Protein AF-A0A1I1JQP0-F1 (afdb_monomer)

Solvent-accessible surface area (backbone atoms only — not comparable to full-atom values): 25115 Å² total; per-residue (Å²): 121,61,61,26,53,52,29,25,45,95,89,40,49,47,47,68,38,75,31,44,33,53,57,93,88,37,73,41,76,42,66,66,55,50,52,49,52,48,52,39,25,74,71,60,55,23,26,41,76,64,67,62,70,33,39,29,35,71,67,57,54,100,87,48,90,42,74,54,30,24,28,44,35,83,92,42,67,83,55,84,71,79,61,79,72,70,55,58,68,54,54,28,52,45,30,31,50,43,23,50,48,36,60,64,67,68,56,92,58,70,44,42,53,39,45,50,52,81,75,40,93,56,88,75,88,84,57,56,32,46,29,36,25,75,92,74,29,36,34,36,36,70,37,67,51,60,89,73,52,41,67,76,54,52,52,53,51,63,74,63,32,83,84,34,51,74,46,64,35,33,30,41,91,70,55,91,53,84,68,48,73,54,71,49,52,52,63,42,22,78,72,70,69,35,37,34,29,40,41,68,73,66,64,48,46,82,69,20,29,37,31,35,30,37,72,50,65,46,92,86,68,44,36,38,82,43,79,54,46,77,47,44,45,80,47,46,41,63,51,99,82,63,48,53,20,52,78,88,43,45,46,68,61,44,39,54,53,45,51,50,55,50,52,53,53,44,52,54,51,51,52,48,52,51,55,52,50,53,50,53,50,52,53,50,50,51,51,53,52,51,51,49,52,51,48,55,50,51,53,47,54,50,52,55,51,52,54,50,53,49,52,53,48,53,50,52,50,52,49,53,51,51,49,44,54,50,48,62,74,46,49,77,67,56,63,76,50,37,83,62,75,46,55,49,88,88,65,53,46,43,30,31,17,77,85,80,61,53,72,44,50,50,92,57,36,72,45,64,52,50,96,79,33,34,28,30,28,39,30,48,64,47,58,74,72,35,74,80,58,56,70,77,78,74,85,78,93,75,86,79,86,71,83,74,84,51,93,54,43,28,91,89,76,70,38,51,46,39,81,45,82,53,100,92,44,69,30,37,29,35,64,56,52,87,86,40,80,60,69,46,79,74,126

Secondary structure (DSSP, 8-state):
--EESEEEETTEEEEGGGGEEEETTEEEE-HHHHHHHHHHHHHT--B-TTSS--BEEE---SS---S--EEE-GGGTTS---PPPPPHHHHHHHHHHHHHHHHHH--S-EEEEEEHHHHS-------EEEEEETTTTEEEEEESSGGG--HHHHHHHHHT-TT-EEEEEEEGGG---TT---HHHHHHHHHHSSEEEEE-STT-GGG-EEEEEEEEE-TTS-EEEEEEEEEEGGGEEE-TT--EEETTEEHHHHHHHHHHHHHHHHHHHHHHHHHHHHHHHHHHHHHHHHHHHHHHHHHHHHHHHHHHHHHHHHHHHHHHHHHHHHHHHTHHHHTT--SS--B-TTS-BEEEETTT--EEEGGGEEEE--TT-TTEEEEHHHHHH-HHHHTT--S-----------TTB-TTT-PBEEEEEETTEEEEEETTTTT---EEE--

Foldseek 3Di:
DDFAQWWDAPNAIDGLLLQWADDPNFIDGNVVVVVVVQVCLVVQRTADPQPLGFGKHAPDDPPDDDLGGIDGDPVRPPGPDPDDRDGQVVSLLLSLVSHLCCVFVVDPQWGAQAFLCVLPVDPDTDEGFRIARPVLLETEREAADLVCLDLVHVVSVVVRSPSHHYAYAYAQVVDDDFQDDDPSQVSRCVVVVWYWHWYDDGNGNQRIKIWTWDWDAAPVRTIDIFTLDIDRSNQWHADSSRFIDRNHHGSVVSSVVRVVVRVVVRVVVVVVVVVVVVVVVVVVVVVVVVVVVVVVVVVVVVVVVVVVVVVVVVVVVVVLVVQQVVCVVCVVVVQVDQPDFDAGPVGFTWAAEPPPRDIDTPVQFPDADDDSGRRYGHGPCCCVPPPVNVVPPDDDDDDDPPPPPDVQADPPPRAGWDWDADPVGIWIAGPPPPVDGDIDHDD

Mean predicted aligned error: 14.92 Å

pLDDT: mean 87.05, std 11.85, range [34.72, 98.44]

Radius of gyration: 59.3 Å; Cα contacts (8 Å, |Δi|>4): 666; chains: 1; bounding box: 102×78×146 Å

Nearest PDB structures (foldseek):
  4rul-assembly1_A  TM=3.913E-01  e=3.840E-01  Escherichia coli DH1
  3f14-assembly1_A-2  TM=3.210E-01  e=8.354E+00  Cytophaga hutchinsonii ATCC 33406

Sequence (443 aa):
MAQRTEAIYNGKSIGIESIYTVIGDKQINIPEKLNWLREKSKKGELFCPCGCGANLILVAGDRNLREQHFRIKDSDTEFECTAVTEGKTSIESKIVLKCWLDDKLKTGDIDTRVPINTVDESINRKYEFSFLSESHKLAISYFHDRANITDDKLDILDMNTQDIRSYYIADIMNGGFEDQFPEWLMKIESRQGYCLLLSIDGIEYEEARLEAVFYDQDIDGLWRETIVTEGRLSDYSFDENNNLMFHRDSLDLLYDKAYYEFRKKQDREHDRRIMEQEKREAERQKRLEEEKKLQEEYERKIREREEQLLREKEAAESEKRRAREEFARNMASGFEQQENPIKDPDGNRWVKCEFCGKIAMDREFSSYGGKNHVNLGTCIECSRNNPDAAVQISIPHRESNANRYDPTVCPECSSRLVERNGRNGRFVGCSSYPRCKYTRSIR

Structure (mmCIF, N/CA/C/O backbone):
data_AF-A0A1I1JQP0-F1
#
_entry.id   AF-A0A1I1JQP0-F1
#
loop_
_atom_site.group_PDB
_atom_site.id
_atom_site.type_symbol
_atom_site.label_atom_id
_atom_site.label_alt_id
_atom_site.label_comp_id
_atom_site.label_asym_id
_atom_site.label_entity_id
_atom_site.label_seq_id
_atom_site.pdbx_PDB_ins_code
_atom_site.Cartn_x
_atom_site.Cartn_y
_atom_site.Cartn_z
_atom_site.occupancy
_atom_site.B_iso_or_equiv
_atom_site.auth_seq_id
_atom_site.auth_comp_id
_atom_site.auth_asym_id
_atom_site.auth_atom_id
_atom_site.pdbx_PDB_model_num
ATOM 1 N N . MET A 1 1 ? -20.659 21.215 35.147 1.00 67.12 1 MET A N 1
ATOM 2 C CA . MET A 1 1 ? -20.244 19.836 35.484 1.00 67.12 1 MET A CA 1
ATOM 3 C C . MET A 1 1 ? -19.502 19.236 34.312 1.00 67.12 1 MET A C 1
ATOM 5 O O . MET A 1 1 ? -19.972 19.365 33.186 1.00 67.12 1 MET A O 1
ATOM 9 N N . ALA A 1 2 ? -18.365 18.599 34.572 1.00 68.75 2 ALA A N 1
ATOM 10 C CA . ALA A 1 2 ? -17.627 17.896 33.536 1.00 68.75 2 ALA A CA 1
ATOM 11 C C . ALA A 1 2 ? -18.319 16.569 33.188 1.00 68.75 2 ALA A C 1
ATOM 13 O O . ALA A 1 2 ? -18.931 15.925 34.044 1.00 68.75 2 ALA A O 1
ATOM 14 N N . GLN A 1 3 ? -18.237 16.192 31.923 1.00 80.50 3 GLN A N 1
ATOM 15 C CA . GLN A 1 3 ? -18.991 15.104 31.322 1.00 80.50 3 GLN A CA 1
ATOM 16 C C . GLN A 1 3 ? -18.046 13.985 30.847 1.00 80.50 3 GLN A C 1
ATOM 18 O O . GLN A 1 3 ? -16.910 14.262 30.464 1.00 80.50 3 GLN A O 1
ATOM 23 N N . ARG A 1 4 ? -18.462 12.720 30.953 1.00 84.75 4 ARG A N 1
ATOM 24 C CA . ARG A 1 4 ? -17.608 11.529 30.800 1.00 84.75 4 ARG A CA 1
ATOM 25 C C . ARG A 1 4 ? -18.299 10.448 29.972 1.00 84.75 4 ARG A C 1
ATOM 27 O O . ARG A 1 4 ? -19.527 10.333 29.976 1.00 84.75 4 ARG A O 1
ATOM 34 N N . THR A 1 5 ? -17.487 9.657 29.282 1.00 85.25 5 THR A N 1
ATOM 35 C CA . THR A 1 5 ? -17.922 8.571 28.392 1.00 85.25 5 THR A CA 1
ATOM 36 C C . THR A 1 5 ? -17.868 7.203 29.073 1.00 85.25 5 THR A C 1
ATOM 38 O O . THR A 1 5 ? -18.611 6.303 28.691 1.00 85.25 5 THR A O 1
ATOM 41 N N . GLU A 1 6 ? -17.084 7.084 30.145 1.00 88.44 6 GLU A N 1
ATOM 42 C CA . GLU A 1 6 ? -16.937 5.885 30.971 1.00 88.44 6 GLU A CA 1
ATOM 43 C C . GLU A 1 6 ? -16.957 6.218 32.475 1.00 88.44 6 GLU A C 1
ATOM 45 O O . GLU A 1 6 ? -16.799 7.377 32.883 1.00 88.44 6 GLU A O 1
ATOM 50 N N . ALA A 1 7 ? -17.110 5.179 33.293 1.00 90.31 7 ALA A N 1
ATOM 51 C CA . ALA A 1 7 ? -16.959 5.214 34.741 1.00 90.31 7 ALA A CA 1
ATOM 52 C C . ALA A 1 7 ? -16.140 4.012 35.236 1.00 90.31 7 ALA A C 1
ATOM 54 O O . ALA A 1 7 ? -16.034 3.007 34.545 1.00 90.31 7 ALA A O 1
ATOM 55 N N . ILE A 1 8 ? -15.606 4.091 36.455 1.00 89.75 8 ILE A N 1
ATOM 56 C CA . ILE A 1 8 ? -15.006 2.951 37.159 1.00 89.75 8 ILE A CA 1
ATOM 57 C C . ILE A 1 8 ? -16.014 2.397 38.163 1.00 89.75 8 ILE A C 1
ATOM 59 O O . ILE A 1 8 ? -16.552 3.148 38.980 1.00 89.75 8 ILE A O 1
ATOM 63 N N . TYR A 1 9 ? -16.232 1.083 38.132 1.00 90.38 9 TYR A N 1
ATOM 64 C CA . TYR A 1 9 ? -17.027 0.338 39.106 1.00 90.38 9 TYR A CA 1
ATOM 65 C C . TYR A 1 9 ? -16.251 -0.899 39.570 1.00 90.38 9 TYR A C 1
ATOM 67 O O . TYR A 1 9 ? -15.825 -1.705 38.748 1.00 90.38 9 TYR A O 1
ATOM 75 N N . ASN A 1 10 ? -16.054 -1.057 40.885 1.00 87.56 10 ASN A N 1
ATOM 76 C CA . ASN A 1 10 ? -15.271 -2.157 41.477 1.00 87.56 10 ASN A CA 1
ATOM 77 C C . ASN A 1 10 ? -13.899 -2.379 40.803 1.00 87.56 10 ASN A C 1
ATOM 79 O O . ASN A 1 10 ? -13.477 -3.511 40.587 1.00 87.56 10 ASN A O 1
ATOM 83 N N . GLY A 1 11 ? -13.215 -1.290 40.444 1.00 82.25 11 GLY A N 1
ATOM 84 C CA . GLY A 1 11 ? -11.903 -1.337 39.793 1.00 82.25 11 GLY A CA 1
ATOM 85 C C . GLY A 1 11 ? -11.923 -1.634 38.289 1.00 82.25 11 GLY A C 1
ATOM 86 O O . GLY A 1 11 ? -10.871 -1.544 37.669 1.00 82.25 11 GLY A O 1
ATOM 87 N N . LYS A 1 12 ? -13.086 -1.922 37.687 1.00 84.75 12 LYS A N 1
ATOM 88 C CA . LYS A 1 12 ? -13.233 -2.130 36.239 1.00 84.75 12 LYS A CA 1
ATOM 89 C C . LYS A 1 12 ? -13.813 -0.900 35.545 1.00 84.75 12 LYS A C 1
ATOM 91 O O . LYS A 1 12 ? -14.703 -0.239 36.090 1.00 84.75 12 LYS A O 1
ATOM 96 N N . SER A 1 13 ? -13.331 -0.620 34.337 1.00 87.69 13 SER A N 1
ATOM 97 C CA . SER A 1 13 ? -13.920 0.387 33.453 1.00 87.69 13 SER A CA 1
ATOM 98 C C . SER A 1 13 ? -15.248 -0.100 32.890 1.00 87.69 13 SER A C 1
ATOM 100 O O . SER A 1 13 ? -15.391 -1.251 32.486 1.00 87.69 13 SER A O 1
ATOM 102 N N . ILE A 1 14 ? -16.233 0.792 32.865 1.00 88.00 14 ILE A N 1
ATOM 103 C CA . ILE A 1 14 ? -17.535 0.546 32.264 1.00 88.00 14 ILE A CA 1
ATOM 104 C C . ILE A 1 14 ? -17.954 1.723 31.391 1.00 88.00 14 ILE A C 1
ATOM 106 O O . ILE A 1 14 ? -18.151 2.849 31.856 1.00 88.00 14 ILE A O 1
ATOM 110 N N . GLY A 1 15 ? -18.099 1.442 30.100 1.00 87.62 15 GLY A N 1
ATOM 111 C CA . GLY A 1 15 ? -18.651 2.364 29.120 1.00 87.62 15 GLY A CA 1
ATOM 112 C C . GLY A 1 15 ? -20.083 2.025 28.730 1.00 87.62 15 GLY A C 1
ATOM 113 O O . GLY A 1 15 ? -20.644 0.995 29.118 1.00 87.62 15 GLY A O 1
ATOM 114 N N . ILE A 1 16 ? -20.689 2.907 27.938 1.00 86.19 16 ILE A N 1
ATOM 115 C CA . ILE A 1 16 ? -22.054 2.711 27.442 1.00 86.19 16 ILE A CA 1
ATOM 116 C C . ILE A 1 16 ? -22.137 1.589 26.400 1.00 86.19 16 ILE A C 1
ATOM 118 O O . ILE A 1 16 ? -23.183 0.986 26.222 1.00 86.19 16 ILE A O 1
ATOM 122 N N . GLU A 1 17 ? -21.043 1.249 25.731 1.00 88.50 17 GLU A N 1
ATOM 123 C CA . GLU A 1 17 ? -20.998 0.120 24.806 1.00 88.50 17 GLU A CA 1
ATOM 124 C C . GLU A 1 17 ? -21.375 -1.208 25.486 1.00 88.50 17 GLU A C 1
ATOM 126 O O . GLU A 1 17 ? -21.959 -2.080 24.853 1.00 88.50 17 GLU A O 1
ATOM 131 N N . SER A 1 18 ? -21.171 -1.330 26.805 1.00 87.19 18 SER A N 1
ATOM 132 C CA . SER A 1 18 ? -21.533 -2.523 27.583 1.00 87.19 18 SER A CA 1
ATOM 133 C C . SER A 1 18 ? -23.039 -2.823 27.630 1.00 87.19 18 SER A C 1
ATOM 135 O O . SER A 1 18 ? -23.417 -3.969 27.904 1.00 87.19 18 SER A O 1
ATOM 137 N N . ILE A 1 19 ? -23.899 -1.825 27.372 1.00 87.75 19 ILE A N 1
ATOM 138 C CA . ILE A 1 19 ? -25.361 -1.988 27.357 1.00 87.75 19 ILE A CA 1
ATOM 139 C C . ILE A 1 19 ? -25.908 -2.372 25.977 1.00 87.75 19 ILE A C 1
ATOM 141 O O . ILE A 1 19 ? -27.113 -2.551 25.857 1.00 87.75 19 ILE A O 1
ATOM 145 N N . TYR A 1 20 ? -25.064 -2.520 24.953 1.00 89.69 20 TYR A N 1
ATOM 146 C CA . TYR A 1 20 ? -25.473 -2.954 23.615 1.00 89.69 20 TYR A CA 1
ATOM 147 C C . TYR A 1 20 ? -25.130 -4.423 23.371 1.00 89.69 20 TYR A C 1
ATOM 149 O O . TYR A 1 20 ? -24.223 -4.965 24.003 1.00 89.69 20 TYR A O 1
ATOM 157 N N . THR A 1 21 ? -25.894 -5.071 22.491 1.00 91.31 21 THR A N 1
ATOM 158 C CA . THR A 1 21 ? -25.628 -6.427 21.988 1.00 91.31 21 THR A CA 1
ATOM 159 C C . THR A 1 21 ? -26.378 -6.681 20.676 1.00 91.31 21 THR A C 1
ATOM 161 O O . THR A 1 21 ? -27.121 -5.812 20.213 1.00 91.31 21 THR A O 1
ATOM 164 N N . VAL A 1 22 ? -26.237 -7.877 20.102 1.00 90.94 22 VAL A N 1
ATOM 165 C CA . VAL A 1 22 ? -26.953 -8.316 18.894 1.00 90.94 22 VAL A CA 1
ATOM 166 C C . VAL A 1 22 ? -27.944 -9.431 19.240 1.00 90.94 22 VAL A C 1
ATOM 168 O O . VAL A 1 22 ? -27.576 -10.436 19.843 1.00 90.94 22 VAL A O 1
ATOM 171 N N . ILE A 1 23 ? -29.215 -9.269 18.852 1.00 86.25 23 ILE A N 1
ATOM 172 C CA . ILE A 1 23 ? -30.245 -10.317 18.941 1.00 86.25 23 ILE A CA 1
ATOM 173 C C . ILE A 1 23 ? -30.961 -10.435 17.598 1.00 86.25 23 ILE A C 1
ATOM 175 O O . ILE A 1 23 ? -31.617 -9.493 17.156 1.00 86.25 23 ILE A O 1
ATOM 179 N N . GLY A 1 24 ? -30.890 -11.618 16.979 1.00 83.31 24 GLY A N 1
ATOM 180 C CA . GLY A 1 24 ? -31.526 -11.875 15.681 1.00 83.31 24 GLY A CA 1
ATOM 181 C C . GLY A 1 24 ? -31.034 -10.904 14.609 1.00 83.31 24 GLY A C 1
ATOM 182 O O . GLY A 1 24 ? -31.853 -10.237 13.982 1.00 83.31 24 GLY A O 1
ATOM 183 N N . ASP A 1 25 ? -29.707 -10.777 14.505 1.00 80.88 25 ASP A N 1
ATOM 184 C CA . ASP A 1 25 ? -28.955 -9.877 13.615 1.00 80.88 25 ASP A CA 1
ATOM 185 C C . ASP A 1 25 ? -29.155 -8.375 13.858 1.00 80.88 25 ASP A C 1
ATOM 187 O O . ASP A 1 25 ? -28.485 -7.550 13.248 1.00 80.88 25 ASP A O 1
ATOM 191 N N . LYS A 1 26 ? -30.007 -8.000 14.818 1.00 86.81 26 LYS A N 1
ATOM 192 C CA . LYS A 1 26 ? -30.289 -6.602 15.137 1.00 86.81 26 LYS A CA 1
ATOM 193 C C . LYS A 1 26 ? -29.544 -6.157 16.373 1.00 86.81 26 LYS A C 1
ATOM 195 O O . LYS A 1 26 ? -29.654 -6.770 17.438 1.00 86.81 26 LYS A O 1
ATOM 200 N N . GLN A 1 27 ? -28.859 -5.026 16.252 1.00 90.50 27 GLN A N 1
ATOM 201 C CA . GLN A 1 27 ? -28.308 -4.335 17.405 1.00 90.50 27 GLN A CA 1
ATOM 202 C C . GLN A 1 27 ? -29.437 -3.836 18.309 1.00 90.50 27 GLN A C 1
ATOM 204 O O . GLN A 1 27 ? -30.341 -3.119 17.874 1.00 90.50 27 GLN A O 1
ATOM 209 N N . ILE A 1 28 ? -29.353 -4.172 19.592 1.00 89.31 28 ILE A N 1
ATOM 210 C CA . ILE A 1 28 ? -30.298 -3.730 20.609 1.00 89.31 28 ILE A CA 1
ATOM 211 C C . ILE A 1 28 ? -29.576 -3.171 21.834 1.00 89.31 28 ILE A C 1
ATOM 213 O O . ILE A 1 28 ? -28.481 -3.594 22.198 1.00 89.31 28 ILE A O 1
ATOM 217 N N . ASN A 1 29 ? -30.231 -2.224 22.500 1.00 88.06 29 ASN A N 1
ATOM 218 C CA . ASN A 1 29 ? -29.880 -1.810 23.854 1.00 88.06 29 ASN A CA 1
ATOM 219 C C . ASN A 1 29 ? -30.529 -2.790 24.845 1.00 88.06 29 ASN A C 1
ATOM 221 O O . ASN A 1 29 ? -31.704 -3.114 24.679 1.00 88.06 29 ASN A O 1
ATOM 225 N N . ILE A 1 30 ? -29.780 -3.233 25.855 1.00 88.25 30 ILE A N 1
ATOM 226 C CA . ILE A 1 30 ? -30.207 -4.105 26.951 1.00 88.25 30 ILE A CA 1
ATOM 227 C C . ILE A 1 30 ? -30.680 -3.233 28.133 1.00 88.25 30 ILE A C 1
ATOM 229 O O . ILE A 1 30 ? -29.850 -2.760 28.927 1.00 88.25 30 ILE A O 1
ATOM 233 N N . PRO A 1 31 ? -32.001 -3.035 28.321 1.00 87.88 31 PRO A N 1
ATOM 234 C CA . PRO A 1 31 ? -32.523 -2.123 29.339 1.00 87.88 31 PRO A CA 1
ATOM 235 C C . PRO A 1 31 ? -32.166 -2.546 30.769 1.00 87.88 31 PRO A C 1
ATOM 237 O O . PRO A 1 31 ? -32.001 -1.701 31.650 1.00 87.88 31 PRO A O 1
ATOM 240 N N . GLU A 1 32 ? -32.011 -3.846 31.020 1.00 89.88 32 GLU A N 1
ATOM 241 C CA . GLU A 1 32 ? -31.639 -4.393 32.324 1.00 89.88 32 GLU A CA 1
ATOM 242 C C . GLU A 1 32 ? -30.243 -3.922 32.750 1.00 89.88 32 GLU A C 1
ATOM 244 O O . GLU A 1 32 ? -30.060 -3.517 33.901 1.00 89.88 32 GLU A O 1
ATOM 249 N N . LYS A 1 33 ? -29.273 -3.890 31.824 1.00 89.12 33 LYS A N 1
ATOM 250 C CA . LYS A 1 33 ? -27.918 -3.388 32.105 1.00 89.12 33 LYS A CA 1
ATOM 251 C C . LYS A 1 33 ? -27.926 -1.881 32.378 1.00 89.12 33 LYS A C 1
ATOM 253 O O . LYS A 1 33 ? -27.240 -1.416 33.290 1.00 89.12 33 LYS A O 1
ATOM 258 N N . LEU A 1 34 ? -28.752 -1.118 31.658 1.00 88.50 34 LEU A N 1
ATOM 259 C CA . LEU A 1 34 ? -28.935 0.312 31.921 1.00 88.50 34 LEU A CA 1
ATOM 260 C C . LEU A 1 34 ? -29.566 0.565 33.302 1.00 88.50 34 LEU A C 1
ATOM 262 O O . LEU A 1 34 ? -29.126 1.449 34.039 1.00 88.50 34 LEU A O 1
ATOM 266 N N . ASN A 1 35 ? -30.573 -0.223 33.684 1.00 90.12 35 ASN A N 1
ATOM 267 C CA . ASN A 1 35 ? -31.195 -0.139 35.008 1.00 90.12 35 ASN A CA 1
ATOM 268 C C . ASN A 1 35 ? -30.215 -0.497 36.130 1.00 90.12 35 ASN A C 1
ATOM 270 O O . ASN A 1 35 ? -30.190 0.184 37.157 1.00 90.12 35 ASN A O 1
ATOM 274 N N . TRP A 1 36 ? -29.366 -1.499 35.910 1.00 91.38 36 TRP A N 1
ATOM 275 C CA . TRP A 1 36 ? -28.282 -1.831 36.825 1.00 91.38 36 TRP A CA 1
ATOM 276 C C . TRP A 1 36 ? -27.300 -0.656 36.983 1.00 91.38 36 TRP A C 1
ATOM 278 O O . TRP A 1 36 ? -27.052 -0.223 38.109 1.00 91.38 36 TRP A O 1
ATOM 288 N N . LEU A 1 37 ? -26.844 -0.030 35.887 1.00 90.75 37 LEU A N 1
ATOM 289 C CA . LEU A 1 37 ? -25.986 1.168 35.940 1.00 90.75 37 LEU A CA 1
ATOM 290 C C . LEU A 1 37 ? -26.646 2.333 36.696 1.00 90.75 37 LEU A C 1
ATOM 292 O O . LEU A 1 37 ? -25.988 3.044 37.461 1.00 90.75 37 LEU A O 1
ATOM 296 N N . ARG A 1 38 ? -27.960 2.526 36.528 1.00 90.75 38 ARG A N 1
ATOM 297 C CA . ARG A 1 38 ? -28.726 3.532 37.284 1.00 90.75 38 ARG A CA 1
ATOM 298 C C . ARG A 1 38 ? -28.717 3.255 38.777 1.00 90.75 38 ARG A C 1
ATOM 300 O O . ARG A 1 38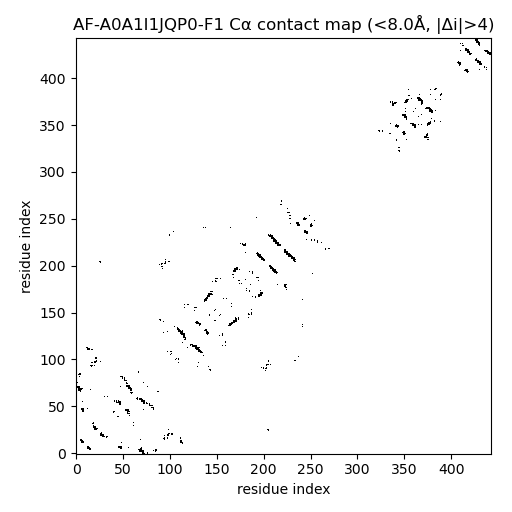 ? -28.604 4.193 39.562 1.00 90.75 38 ARG A O 1
ATOM 307 N N . GLU A 1 39 ? -28.864 1.998 39.180 1.00 93.88 39 GLU A N 1
ATOM 308 C CA . GLU A 1 39 ? -28.807 1.618 40.589 1.00 93.88 39 GLU A CA 1
ATOM 309 C C . GLU A 1 39 ? -27.432 1.944 41.188 1.00 93.88 39 GLU A C 1
ATOM 311 O O . GLU A 1 39 ? -27.360 2.571 42.247 1.00 93.88 39 GLU A O 1
ATOM 316 N N . LYS A 1 40 ? -26.350 1.618 40.472 1.00 94.50 40 LYS A N 1
ATOM 317 C CA . LYS A 1 40 ? -24.969 1.949 40.866 1.00 94.50 40 LYS A CA 1
ATOM 318 C C . LYS A 1 40 ? -24.732 3.446 40.978 1.00 94.50 40 LYS A C 1
ATOM 320 O O . LYS A 1 40 ? -24.198 3.923 41.978 1.00 94.50 40 LYS A O 1
ATOM 325 N N . SER A 1 41 ? -25.222 4.203 40.002 1.00 92.31 41 SER A N 1
ATOM 326 C CA . SER A 1 41 ? -25.165 5.661 40.026 1.00 92.31 41 SER A CA 1
ATOM 327 C C . SER A 1 41 ? -25.905 6.256 41.233 1.00 92.31 41 SER A C 1
ATOM 329 O O . SER A 1 41 ? -25.370 7.147 41.891 1.00 92.31 41 SER A O 1
ATOM 331 N N . LYS A 1 42 ? -27.099 5.747 41.575 1.00 92.31 42 LYS A N 1
ATOM 332 C CA . LYS A 1 42 ? -27.876 6.208 42.744 1.00 92.31 42 LYS A CA 1
ATOM 333 C C . LYS A 1 42 ? -27.170 5.932 44.070 1.00 92.31 42 LYS A C 1
ATOM 335 O O . LYS A 1 42 ? -27.297 6.732 44.993 1.00 92.31 42 LYS A O 1
ATOM 340 N N . LYS A 1 43 ? -26.440 4.817 44.161 1.00 94.38 43 LYS A N 1
ATOM 341 C CA . LYS A 1 43 ? -25.655 4.445 45.346 1.00 94.38 43 LYS A CA 1
ATOM 342 C C . LYS A 1 43 ? -24.320 5.192 45.453 1.00 94.38 43 LYS A C 1
ATOM 344 O O . LYS A 1 43 ? -23.682 5.106 46.494 1.00 94.38 43 LYS A O 1
ATOM 349 N N . GLY A 1 44 ? -23.918 5.950 44.426 1.00 92.75 44 GLY A N 1
ATOM 350 C CA . GLY A 1 44 ? -22.619 6.627 44.398 1.00 92.75 44 GLY A CA 1
ATOM 351 C C . GLY A 1 44 ? -21.450 5.651 44.254 1.00 92.75 44 GLY A C 1
ATOM 352 O O . GLY A 1 44 ? -20.400 5.866 44.837 1.00 92.75 44 GLY A O 1
ATOM 353 N N . GLU A 1 45 ? -21.647 4.552 43.522 1.00 94.75 45 GLU A N 1
ATOM 354 C CA . GLU A 1 45 ? -20.630 3.502 43.337 1.00 94.75 45 GLU A CA 1
ATOM 355 C C . GLU A 1 45 ? -19.810 3.685 42.043 1.00 94.75 45 GLU A C 1
ATOM 357 O O . GLU A 1 45 ? -18.986 2.838 41.712 1.00 94.75 45 GLU A O 1
ATOM 362 N N . LEU A 1 46 ? -20.057 4.756 41.283 1.00 93.62 46 LEU A N 1
ATOM 363 C CA . LEU A 1 46 ? -19.393 5.034 40.007 1.00 93.62 46 LEU A CA 1
ATOM 364 C C . LEU A 1 46 ? -18.370 6.154 40.181 1.00 93.62 46 LEU A C 1
ATOM 366 O O . LEU A 1 46 ? -18.730 7.244 40.624 1.00 93.62 46 LEU A O 1
ATOM 370 N N . PHE A 1 47 ? -17.126 5.916 39.773 1.00 92.00 47 PHE A N 1
ATOM 371 C CA . PHE A 1 47 ? -16.014 6.844 39.994 1.00 92.00 47 PHE A CA 1
ATOM 372 C C . PHE A 1 47 ? -15.371 7.319 38.691 1.00 92.00 47 PHE A C 1
ATOM 374 O O . PHE A 1 47 ? -15.442 6.656 37.657 1.00 92.00 47 PHE A O 1
ATOM 381 N N . CYS A 1 48 ? -14.728 8.486 38.741 1.00 88.94 48 CYS A N 1
ATOM 382 C CA . CYS A 1 48 ? -14.033 9.067 37.598 1.00 88.94 48 CYS A CA 1
ATOM 383 C C . CYS A 1 48 ? -12.813 8.223 37.161 1.00 88.94 48 CYS A C 1
ATOM 385 O O . CYS A 1 48 ? -11.949 7.933 37.997 1.00 88.94 48 CYS A O 1
ATOM 387 N N . PRO A 1 49 ? -12.663 7.904 35.859 1.00 84.19 49 PRO A N 1
ATOM 388 C CA . PRO A 1 49 ? -11.578 7.054 35.355 1.00 84.19 49 PRO A CA 1
ATOM 389 C C . PRO A 1 49 ? -10.174 7.648 35.500 1.00 84.19 49 PRO A C 1
ATOM 391 O O . PRO A 1 49 ? -9.205 6.889 35.545 1.00 84.19 49 PRO A O 1
ATOM 394 N N . CYS A 1 50 ? -10.026 8.973 35.632 1.00 82.69 50 CYS A N 1
ATOM 395 C CA . CYS A 1 50 ? -8.706 9.589 35.829 1.00 82.69 50 CYS A CA 1
ATOM 396 C C . CYS A 1 50 ? -8.140 9.395 37.244 1.00 82.69 50 CYS A C 1
ATOM 398 O O . CYS A 1 50 ? -7.033 9.847 37.512 1.00 82.69 50 CYS A O 1
ATOM 400 N N . GLY A 1 51 ? -8.894 8.778 38.161 1.00 80.94 51 GLY A N 1
ATOM 401 C CA . GLY A 1 51 ? -8.445 8.542 39.533 1.00 80.94 51 GLY A CA 1
ATOM 402 C C . GLY A 1 51 ? -8.570 9.748 40.467 1.00 80.94 51 GLY A C 1
ATOM 403 O O . GLY A 1 51 ? -8.106 9.670 41.598 1.00 80.94 51 GLY A O 1
ATOM 404 N N . CYS A 1 52 ? -9.234 10.839 40.059 1.00 85.81 52 CYS A N 1
ATOM 405 C CA . CYS A 1 52 ? -9.448 11.995 40.944 1.00 85.81 52 CYS A CA 1
ATOM 406 C C . CYS A 1 52 ? -10.403 11.707 42.118 1.00 85.81 52 CYS A C 1
ATOM 408 O O . CYS A 1 52 ? -10.527 12.532 43.012 1.00 85.81 52 CYS A O 1
ATOM 410 N N . GLY A 1 53 ? -11.099 10.564 42.111 1.00 84.75 53 GLY A N 1
ATOM 411 C CA . GLY A 1 53 ? -12.023 10.158 43.174 1.00 84.75 53 GLY A CA 1
ATOM 412 C C . GLY A 1 53 ? -13.438 10.737 43.067 1.00 84.75 53 GLY A C 1
ATOM 413 O O . GLY A 1 53 ? -14.296 10.363 43.860 1.00 84.75 53 GLY A O 1
ATOM 414 N N . ALA A 1 54 ? -13.719 11.597 42.081 1.00 90.31 54 ALA A N 1
ATOM 415 C CA . ALA A 1 54 ? -15.045 12.188 41.902 1.00 90.31 54 ALA A CA 1
ATOM 416 C C . ALA A 1 54 ? -16.119 11.134 41.576 1.00 90.31 54 ALA A C 1
ATOM 418 O O . ALA A 1 54 ? -15.905 10.267 40.718 1.00 90.31 54 ALA A O 1
ATOM 419 N N . ASN A 1 55 ? -17.296 11.253 42.203 1.00 92.69 55 ASN A N 1
ATOM 420 C CA . ASN A 1 55 ? -18.443 10.401 41.901 1.00 92.69 55 ASN A CA 1
ATOM 421 C C . ASN A 1 55 ? -19.096 10.798 40.576 1.00 92.69 55 ASN A C 1
ATOM 423 O O . ASN A 1 55 ? -19.295 11.982 40.278 1.00 92.69 55 ASN A O 1
ATOM 427 N N . LEU A 1 56 ? -19.510 9.793 39.810 1.00 92.00 56 LEU A N 1
ATOM 428 C CA . LEU A 1 56 ? -20.192 9.960 38.538 1.00 92.00 56 LEU A CA 1
ATOM 429 C C . LEU A 1 56 ? -21.684 9.634 38.642 1.00 92.00 56 LEU A C 1
ATOM 431 O O . LEU A 1 56 ? -22.116 8.650 39.243 1.00 92.00 56 LEU A O 1
ATOM 435 N N . ILE A 1 57 ? -22.485 10.473 37.993 1.00 91.25 57 ILE A N 1
ATOM 436 C CA . ILE A 1 57 ? -23.917 10.279 37.807 1.00 91.25 57 ILE A CA 1
ATOM 437 C C . ILE A 1 57 ? -24.175 9.885 36.358 1.00 91.25 57 ILE A C 1
ATOM 439 O O . ILE A 1 57 ? -23.740 10.586 35.444 1.00 91.25 57 ILE A O 1
ATOM 443 N N . LEU A 1 58 ? -24.931 8.809 36.150 1.00 90.19 58 LEU A N 1
ATOM 444 C CA . LEU A 1 58 ? -25.422 8.422 34.834 1.00 90.19 58 LEU A CA 1
ATOM 445 C C . LEU A 1 58 ? -26.499 9.413 34.365 1.00 90.19 58 LEU A C 1
ATOM 447 O O . LEU A 1 58 ? -27.500 9.633 35.047 1.00 90.19 58 LEU A O 1
ATOM 451 N N . VAL A 1 59 ? -26.310 9.978 33.177 1.00 86.56 59 VAL A N 1
ATOM 452 C CA . VAL A 1 59 ? -27.251 10.894 32.508 1.00 86.56 59 VAL A CA 1
ATOM 453 C C . VAL A 1 59 ? -27.865 10.308 31.234 1.00 86.56 59 VAL A C 1
ATOM 455 O O . VAL A 1 59 ? -28.698 10.957 30.599 1.00 86.56 59 VAL A O 1
ATOM 458 N N . ALA A 1 60 ? -27.477 9.084 30.867 1.00 78.38 60 ALA A N 1
ATOM 459 C CA . ALA A 1 60 ? -28.037 8.343 29.743 1.00 78.38 60 ALA A CA 1
ATOM 460 C C . ALA A 1 60 ? -29.543 8.060 29.931 1.00 78.38 60 ALA A C 1
ATOM 462 O O . ALA A 1 60 ? -29.986 7.580 30.982 1.00 78.38 60 ALA A O 1
ATOM 463 N N . GLY A 1 61 ? -30.338 8.353 28.898 1.00 68.31 61 GLY A N 1
ATOM 464 C CA . GLY A 1 61 ? -31.774 8.065 28.869 1.00 68.31 61 GLY A CA 1
ATOM 465 C C . GLY A 1 61 ? -32.088 6.730 28.192 1.00 68.31 61 GLY A C 1
ATOM 466 O O . GLY A 1 61 ? -31.261 6.203 27.461 1.00 68.31 61 GLY A O 1
ATOM 467 N N . ASP A 1 62 ? -33.310 6.220 28.382 1.00 58.16 62 ASP A N 1
ATOM 468 C CA . ASP A 1 62 ? -33.757 4.955 27.759 1.00 58.16 62 ASP A CA 1
ATOM 469 C C . ASP A 1 62 ? -33.888 5.037 26.232 1.00 58.16 62 ASP A C 1
ATOM 471 O O . ASP A 1 62 ? -33.872 4.014 25.558 1.00 58.16 62 ASP A O 1
ATOM 475 N N . ARG A 1 63 ? -34.072 6.246 25.683 1.00 56.59 63 ARG A N 1
ATOM 476 C CA . ARG A 1 63 ? -34.404 6.443 24.262 1.00 56.59 63 ARG A CA 1
ATOM 477 C C . ARG A 1 63 ? -33.264 6.993 23.410 1.00 56.59 63 ARG A C 1
ATOM 479 O O . ARG A 1 63 ? -33.245 6.694 22.229 1.00 56.59 63 ARG A O 1
ATOM 486 N N . ASN A 1 64 ? -32.333 7.755 23.990 1.00 60.38 64 ASN A N 1
ATOM 487 C CA . ASN A 1 64 ? -31.233 8.383 23.255 1.00 60.38 64 ASN A CA 1
ATOM 488 C C . ASN A 1 64 ? -29.923 8.224 24.033 1.00 60.38 64 ASN A C 1
ATOM 490 O O . ASN A 1 64 ? -29.799 8.751 25.149 1.00 60.38 64 ASN A O 1
ATOM 494 N N . LEU A 1 65 ? -28.947 7.560 23.405 1.00 61.31 65 LEU A N 1
ATOM 495 C CA . LEU A 1 65 ? -27.531 7.724 23.729 1.00 61.31 65 LEU A CA 1
ATOM 496 C C . LEU A 1 65 ? -27.208 9.220 23.742 1.00 61.31 65 LEU A C 1
ATOM 498 O O . LEU A 1 65 ? -27.629 9.977 22.866 1.00 61.31 65 LEU A O 1
ATOM 502 N N . ARG A 1 66 ? -26.474 9.654 24.754 1.00 67.44 66 ARG A N 1
ATOM 503 C CA . ARG A 1 66 ? -25.907 10.995 24.835 1.00 67.44 66 ARG A CA 1
ATOM 504 C C . ARG A 1 66 ? -24.411 10.834 24.774 1.00 67.44 66 ARG A C 1
ATOM 506 O O . ARG A 1 66 ? -23.888 10.248 25.697 1.00 67.44 66 ARG A O 1
ATOM 513 N N . GLU A 1 67 ? -23.735 11.417 23.791 1.00 65.94 67 GLU A N 1
ATOM 514 C CA . GLU A 1 67 ? -22.263 11.400 23.653 1.00 65.94 67 GLU A CA 1
ATOM 515 C C . GLU A 1 67 ? -21.511 11.410 24.999 1.00 65.94 67 GLU A C 1
ATOM 517 O O . GLU A 1 67 ? -20.570 10.658 25.216 1.00 65.94 67 GLU A O 1
ATOM 522 N N . GLN A 1 68 ? -22.014 12.175 25.962 1.00 74.88 68 GLN A N 1
ATOM 523 C CA . GLN A 1 68 ? -21.584 12.154 27.347 1.00 74.88 68 GLN A CA 1
ATOM 524 C C . GLN A 1 68 ? -22.640 11.525 28.278 1.00 74.88 68 GLN A C 1
ATOM 526 O O . GLN A 1 68 ? -23.630 12.154 28.666 1.00 74.88 68 GLN A O 1
ATOM 531 N N . HIS A 1 69 ? -22.419 10.260 28.643 1.00 82.69 69 HIS A N 1
ATOM 532 C CA . HIS A 1 69 ? -23.369 9.426 29.392 1.00 82.69 69 HIS A CA 1
ATOM 533 C C . HIS A 1 69 ? -23.209 9.505 30.910 1.00 82.69 69 HIS A C 1
ATOM 535 O O . HIS A 1 69 ? -24.130 9.133 31.640 1.00 82.69 69 HIS A O 1
ATOM 541 N N . PHE A 1 70 ? -22.082 10.022 31.390 1.00 88.75 70 PHE A N 1
ATOM 542 C CA . PHE A 1 70 ? -21.813 10.245 32.802 1.00 88.75 70 PHE A CA 1
ATOM 543 C C . PHE A 1 70 ? -21.454 11.714 33.044 1.00 88.75 70 PHE A C 1
ATOM 545 O O . PHE A 1 70 ? -20.914 12.395 32.174 1.00 88.75 70 PHE A O 1
ATOM 552 N N . ARG A 1 71 ? -21.728 12.227 34.240 1.00 88.38 71 ARG A N 1
ATOM 553 C CA . ARG A 1 71 ? -21.269 13.554 34.674 1.00 88.38 71 ARG A CA 1
ATOM 554 C C . ARG A 1 71 ? -20.737 13.501 36.092 1.00 88.38 71 ARG A C 1
ATOM 556 O O . ARG A 1 71 ? -21.239 12.723 36.899 1.00 88.38 71 ARG A O 1
ATOM 563 N N . ILE A 1 72 ? -19.780 14.364 36.406 1.00 88.56 72 ILE A N 1
ATOM 564 C CA . ILE A 1 72 ? -19.340 14.563 37.789 1.00 88.56 72 ILE A CA 1
ATOM 565 C C . ILE A 1 72 ? -20.520 15.073 38.622 1.00 88.56 72 ILE A C 1
ATOM 567 O O . ILE A 1 72 ? -21.239 15.976 38.188 1.00 88.56 72 ILE A O 1
ATOM 571 N N . LYS A 1 73 ? -20.731 14.472 39.795 1.00 87.56 73 LYS A N 1
ATOM 572 C CA . LYS A 1 73 ? -21.726 14.905 40.781 1.00 87.56 73 LYS A CA 1
ATOM 573 C C . LYS A 1 73 ? -21.441 16.347 41.213 1.00 87.56 73 LYS A C 1
ATOM 575 O O . LYS A 1 73 ? -20.295 16.685 41.469 1.00 87.56 73 LYS A O 1
ATOM 580 N N . ASP A 1 74 ? -22.474 17.184 41.324 1.00 82.94 74 ASP A N 1
ATOM 581 C CA . ASP A 1 74 ? -22.332 18.620 41.632 1.00 82.94 74 ASP A CA 1
ATOM 582 C C . ASP A 1 74 ? -21.502 18.918 42.894 1.00 82.94 74 ASP A C 1
ATOM 584 O O . ASP A 1 74 ? -20.783 19.908 42.930 1.00 82.94 74 ASP A O 1
ATOM 588 N N . SER A 1 75 ? -21.559 18.049 43.909 1.00 80.31 75 SER A N 1
ATOM 589 C CA . SER A 1 75 ? -20.759 18.183 45.137 1.00 80.31 75 SER A CA 1
ATOM 590 C C . SER A 1 75 ? -19.257 17.962 44.938 1.00 80.31 75 SER A C 1
ATOM 592 O O . SER A 1 75 ? -18.472 18.317 45.807 1.00 80.31 75 SER A O 1
ATOM 594 N N . ASP A 1 76 ? -18.865 17.373 43.810 1.00 79.56 76 ASP A N 1
ATOM 595 C CA . ASP A 1 76 ? -17.520 16.871 43.536 1.00 79.56 76 ASP A CA 1
ATOM 596 C C . ASP A 1 76 ? -16.901 17.641 42.346 1.00 79.56 76 ASP A C 1
ATOM 598 O O . ASP A 1 76 ? -16.012 17.153 41.651 1.00 79.56 76 ASP A O 1
ATOM 602 N N . THR A 1 77 ? -17.379 18.853 42.043 1.00 70.81 77 THR A N 1
ATOM 603 C CA . THR A 1 77 ? -16.845 19.657 40.928 1.00 70.81 77 THR A CA 1
ATOM 604 C C . THR A 1 77 ? -15.508 20.328 41.232 1.00 70.81 77 THR A C 1
ATOM 606 O O . THR A 1 77 ? -14.876 20.834 40.310 1.00 70.81 77 THR A O 1
ATOM 609 N N . GLU A 1 78 ? -15.086 20.341 42.497 1.00 74.50 78 GLU A N 1
ATOM 610 C CA . GLU A 1 78 ? -13.825 20.948 42.947 1.00 74.50 78 GLU A CA 1
ATOM 611 C C . GLU A 1 78 ? -12.595 20.063 42.677 1.00 74.50 78 GLU A C 1
ATOM 613 O O . GLU A 1 78 ? -11.466 20.531 42.790 1.00 74.50 78 GLU A O 1
ATOM 618 N N . PHE A 1 79 ? -12.786 18.795 42.291 1.00 78.00 79 PHE A N 1
ATOM 619 C CA . PHE A 1 79 ? -11.677 17.903 41.952 1.00 78.00 79 PHE A CA 1
ATOM 620 C C . PHE A 1 79 ? -10.995 18.323 40.638 1.00 78.00 79 PHE A C 1
ATOM 622 O O . PHE A 1 79 ? -11.650 18.453 39.599 1.00 78.00 79 PHE A O 1
ATOM 629 N N . GLU A 1 80 ? -9.663 18.439 40.654 1.00 81.69 80 GLU A N 1
ATOM 630 C CA . GLU A 1 80 ? -8.845 18.631 39.449 1.00 81.69 80 GLU A CA 1
ATOM 631 C C . GLU A 1 80 ? -8.876 17.366 38.581 1.00 81.69 80 GLU A C 1
ATOM 633 O O . GLU A 1 80 ? -8.127 16.408 38.769 1.00 81.69 80 GLU A O 1
ATOM 638 N N . CYS A 1 81 ? -9.814 17.330 37.638 1.00 80.06 81 CYS A N 1
ATOM 639 C CA . CYS A 1 81 ? -10.050 16.160 36.809 1.00 80.06 81 CYS A CA 1
ATOM 640 C C . CYS A 1 81 ? -9.361 16.277 35.446 1.00 80.06 81 CYS A C 1
ATOM 642 O O . CYS A 1 81 ? -9.713 17.137 34.642 1.00 80.06 81 CYS A O 1
ATOM 644 N N . THR A 1 82 ? -8.483 15.323 35.138 1.00 81.81 82 THR A N 1
ATOM 645 C CA . THR A 1 82 ? -7.714 15.252 33.882 1.00 81.81 82 THR A CA 1
ATOM 646 C C . THR A 1 82 ? -8.264 14.244 32.868 1.00 81.81 82 THR A C 1
ATOM 648 O O . THR A 1 82 ? -7.672 14.055 31.810 1.00 81.81 82 THR A O 1
ATOM 651 N N . ALA A 1 83 ? -9.394 13.589 33.169 1.00 78.94 83 ALA A N 1
ATOM 652 C CA . ALA A 1 83 ? -10.040 12.651 32.251 1.00 78.94 83 ALA A CA 1
ATOM 653 C C . ALA A 1 83 ? -10.338 13.309 30.893 1.00 78.94 83 ALA A C 1
ATOM 655 O O . ALA A 1 83 ? -11.056 14.314 30.824 1.00 78.94 83 ALA A O 1
ATOM 656 N N . VAL A 1 84 ? -9.819 12.705 29.826 1.00 77.19 84 VAL A N 1
ATOM 657 C CA . VAL A 1 84 ? -10.062 13.139 28.450 1.00 77.19 84 VAL A CA 1
ATOM 658 C C . VAL A 1 84 ? -11.491 12.775 28.055 1.00 77.19 84 VAL A C 1
ATOM 660 O O . VAL A 1 84 ? -12.006 11.719 28.417 1.00 77.19 84 VAL A O 1
ATOM 663 N N . THR A 1 85 ? -12.157 13.681 27.341 1.00 77.19 85 THR A N 1
ATOM 664 C CA . THR A 1 85 ? -13.484 13.413 26.781 1.00 77.19 85 THR A CA 1
ATOM 665 C C . THR A 1 85 ? -13.311 12.747 25.427 1.00 77.19 85 THR A C 1
ATOM 667 O O . THR A 1 85 ? -12.662 13.302 24.547 1.00 77.19 85 THR A O 1
ATOM 670 N N . GLU A 1 86 ? -13.882 11.560 25.272 1.00 84.69 86 GLU A N 1
ATOM 671 C CA . GLU A 1 86 ? -13.887 10.836 24.007 1.00 84.69 86 GLU A CA 1
ATOM 672 C C . GLU A 1 86 ? -14.990 11.381 23.085 1.00 84.69 86 GLU A C 1
ATOM 674 O O . GLU A 1 86 ? -16.084 11.711 23.547 1.00 84.69 86 GLU A O 1
ATOM 679 N N . GLY A 1 87 ? -14.682 11.525 21.795 1.00 86.44 87 GLY A N 1
ATOM 680 C CA . GLY A 1 87 ? -15.619 12.058 20.804 1.00 86.44 87 GLY A CA 1
ATOM 681 C C . GLY A 1 87 ? -16.661 11.032 20.360 1.00 86.44 87 GLY A C 1
ATOM 682 O O . GLY A 1 87 ? -16.414 9.825 20.413 1.00 86.44 87 GLY A O 1
ATOM 683 N N . LYS A 1 88 ? -17.807 11.521 19.873 1.00 87.94 88 LYS A N 1
ATOM 684 C CA . LYS A 1 88 ? -18.946 10.711 19.413 1.00 87.94 88 LYS A CA 1
ATOM 685 C C . LYS A 1 88 ? -18.557 9.504 18.551 1.00 87.94 88 LYS A C 1
ATOM 687 O O . LYS A 1 88 ? -18.895 8.389 18.930 1.00 87.94 88 LYS A O 1
ATOM 692 N N . THR A 1 89 ? -17.829 9.702 17.451 1.00 91.38 89 THR A N 1
ATOM 693 C CA . THR A 1 89 ? -17.479 8.619 16.513 1.00 91.38 89 THR A CA 1
ATOM 694 C C . THR A 1 89 ? -16.708 7.493 17.197 1.00 91.38 89 THR A C 1
ATOM 696 O O . THR A 1 89 ? -17.021 6.329 17.002 1.00 91.38 89 THR A O 1
ATOM 699 N N . SER A 1 90 ? -15.766 7.817 18.089 1.00 91.50 90 SER A N 1
ATOM 700 C CA . SER A 1 90 ? -15.017 6.799 18.839 1.00 91.50 90 SER A CA 1
ATOM 701 C C . SER A 1 90 ? -15.926 5.944 19.733 1.00 91.50 90 SER A C 1
ATOM 703 O O . SER A 1 90 ? -15.736 4.732 19.840 1.00 91.50 90 SER A O 1
ATOM 705 N N . ILE A 1 91 ? -16.950 6.555 20.339 1.00 90.62 91 ILE A N 1
ATOM 706 C CA . ILE A 1 91 ? -17.955 5.844 21.143 1.00 90.62 91 ILE A CA 1
ATOM 707 C C . ILE A 1 91 ? -18.824 4.956 20.248 1.00 90.62 91 ILE A C 1
ATOM 709 O O . ILE A 1 91 ? -19.049 3.795 20.582 1.00 90.62 91 ILE A O 1
ATOM 713 N N . GLU A 1 92 ? -19.305 5.485 19.121 1.00 92.50 92 GLU A N 1
ATOM 714 C CA . GLU A 1 92 ? -20.138 4.739 18.171 1.00 92.50 92 GLU A CA 1
ATOM 715 C C . GLU A 1 92 ? -19.382 3.528 17.603 1.00 92.50 92 GLU A C 1
ATOM 717 O O . GLU A 1 92 ? -19.912 2.416 17.630 1.00 92.50 92 GLU A O 1
ATOM 722 N N . SER A 1 93 ? -18.107 3.693 17.242 1.00 95.44 93 SER A N 1
ATOM 723 C CA . SER A 1 93 ? -17.239 2.601 16.790 1.00 95.44 93 SER A CA 1
ATOM 724 C C . SER A 1 93 ? -17.066 1.522 17.854 1.00 95.44 93 SER A C 1
ATOM 726 O O . SER A 1 93 ? -17.148 0.334 17.552 1.00 95.44 93 SER A O 1
ATOM 728 N N . LYS A 1 94 ? -16.885 1.901 19.125 1.00 94.56 94 LYS A N 1
ATOM 729 C CA . LYS A 1 94 ? -16.810 0.937 20.234 1.00 94.56 94 LYS A CA 1
ATOM 730 C C . LYS A 1 94 ? -18.133 0.202 20.457 1.00 94.56 94 LYS A C 1
ATOM 732 O O . LYS A 1 94 ? -18.107 -0.991 20.735 1.00 94.56 94 LYS A O 1
ATOM 737 N N . ILE A 1 95 ? -19.284 0.862 20.310 1.00 93.56 95 ILE A N 1
ATOM 738 C CA . ILE A 1 95 ? -20.597 0.195 20.380 1.00 93.56 95 ILE A CA 1
ATOM 739 C C . ILE A 1 95 ? -20.709 -0.869 19.283 1.00 93.56 95 ILE A C 1
ATOM 741 O O . ILE A 1 95 ? -21.039 -2.018 19.576 1.00 93.56 95 ILE A O 1
ATOM 745 N N . VAL A 1 96 ? -20.384 -0.500 18.044 1.00 95.94 96 VAL A N 1
ATOM 746 C CA . VAL A 1 96 ? -20.429 -1.393 16.880 1.00 95.94 96 VAL A CA 1
ATOM 747 C C . VAL A 1 96 ? -19.469 -2.575 17.047 1.00 95.94 96 VAL A C 1
ATOM 749 O O . VAL A 1 96 ? -19.871 -3.724 16.866 1.00 95.94 96 VAL A O 1
ATOM 752 N N . LEU A 1 97 ? -18.225 -2.325 17.467 1.00 97.44 97 LEU A N 1
ATOM 753 C CA . LEU A 1 97 ? -17.240 -3.378 17.732 1.00 97.44 97 LEU A CA 1
ATOM 754 C C . LEU A 1 97 ? -17.668 -4.288 18.888 1.00 97.44 97 LEU A C 1
ATOM 756 O O . LEU A 1 97 ? -17.496 -5.500 18.807 1.00 97.44 97 LEU A O 1
ATOM 760 N N . LYS A 1 98 ? -18.273 -3.741 19.949 1.00 95.44 98 LYS A N 1
ATOM 761 C CA . LYS A 1 98 ? -18.802 -4.549 21.053 1.00 95.44 98 LYS A CA 1
ATOM 762 C C . LYS A 1 98 ? -19.932 -5.466 20.586 1.00 95.44 98 LYS A C 1
ATOM 764 O O . LYS A 1 98 ? -19.962 -6.630 20.979 1.00 95.44 98 LYS A O 1
ATOM 769 N N . CYS A 1 99 ? -20.827 -4.957 19.741 1.00 95.38 99 CYS A N 1
ATOM 770 C CA . CYS A 1 99 ? -21.904 -5.740 19.135 1.00 95.38 99 CYS A CA 1
ATOM 771 C C . CYS A 1 99 ? -21.358 -6.840 18.224 1.00 95.38 99 CYS A C 1
ATOM 773 O O . CYS A 1 99 ? -21.812 -7.977 18.309 1.00 95.38 99 CYS A O 1
ATOM 775 N N . TRP A 1 100 ? -20.344 -6.527 17.415 1.00 96.62 100 TRP A N 1
ATOM 776 C CA . TRP A 1 100 ? -19.643 -7.510 16.595 1.00 96.62 100 TRP A CA 1
ATOM 777 C C . TRP A 1 100 ? -19.034 -8.634 17.436 1.00 96.62 100 TRP A C 1
ATOM 779 O O . TRP A 1 100 ? -19.261 -9.806 17.148 1.00 96.62 100 TRP A O 1
ATOM 789 N N . LEU A 1 101 ? -18.310 -8.294 18.504 1.00 96.25 101 LEU A N 1
ATOM 790 C CA . LEU A 1 101 ? -17.710 -9.292 19.389 1.00 96.25 101 LEU A CA 1
ATOM 791 C C . LEU A 1 101 ? -18.778 -10.139 20.095 1.00 96.25 101 LEU A C 1
ATOM 793 O O . LEU A 1 101 ? -18.626 -11.355 20.164 1.00 96.25 101 LEU A O 1
ATOM 797 N N . ASP A 1 102 ? -19.875 -9.537 20.563 1.00 94.19 102 ASP A N 1
ATOM 798 C CA . ASP A 1 102 ? -20.993 -10.284 21.155 1.00 94.19 102 ASP A CA 1
ATOM 799 C C . ASP A 1 102 ? -21.624 -11.268 20.161 1.00 94.19 102 ASP A C 1
ATOM 801 O O . ASP A 1 102 ? -21.896 -12.414 20.521 1.00 94.19 102 ASP A O 1
ATOM 805 N N . ASP A 1 103 ? -21.830 -10.844 18.911 1.00 94.38 103 ASP A N 1
ATOM 806 C CA . ASP A 1 103 ? -22.399 -11.687 17.857 1.00 94.38 103 ASP A CA 1
ATOM 807 C C . ASP A 1 103 ? -21.476 -12.858 17.490 1.00 94.38 103 ASP A C 1
ATOM 809 O O . ASP A 1 103 ? -21.921 -14.005 17.377 1.00 94.38 103 ASP A O 1
ATOM 813 N N . LYS A 1 104 ? -20.175 -12.585 17.315 1.00 94.88 104 LYS A N 1
ATOM 814 C CA . LYS A 1 104 ? -19.221 -13.584 16.814 1.00 94.88 104 LYS A CA 1
ATOM 815 C C . LYS A 1 104 ? -18.691 -14.515 17.895 1.00 94.88 104 LYS A C 1
ATOM 817 O O . LYS A 1 104 ? -18.574 -15.708 17.631 1.00 94.88 104 LYS A O 1
ATOM 822 N N . LEU A 1 105 ? -18.410 -14.005 19.093 1.00 94.31 105 LEU A N 1
ATOM 823 C CA . LEU A 1 105 ? -17.871 -14.810 20.197 1.00 94.31 105 LEU A CA 1
ATOM 824 C C . LEU A 1 105 ? -18.973 -15.455 21.042 1.00 94.31 105 LEU A C 1
ATOM 826 O O . LEU A 1 105 ? -18.747 -16.487 21.668 1.00 94.31 105 LEU A O 1
ATOM 830 N N . LYS A 1 106 ? -20.176 -14.860 21.078 1.00 91.31 106 LYS A N 1
ATOM 831 C CA . LYS A 1 106 ? -21.337 -15.368 21.836 1.00 91.31 106 LYS A CA 1
ATOM 832 C C . LYS A 1 106 ? -21.012 -15.666 23.300 1.00 91.31 106 LYS A C 1
ATOM 834 O O . LYS A 1 106 ? -21.457 -16.666 23.867 1.00 91.31 106 LYS A O 1
ATOM 839 N N . THR A 1 107 ? -20.246 -14.769 23.911 1.00 87.94 107 THR A N 1
ATOM 840 C CA . THR A 1 107 ? -19.777 -14.875 25.292 1.00 87.94 107 THR A CA 1
ATOM 841 C C . THR A 1 107 ? -20.250 -13.697 26.139 1.00 87.94 107 THR A C 1
ATOM 843 O O . THR A 1 107 ? -20.552 -12.617 25.637 1.00 87.94 107 THR A O 1
ATOM 846 N N . GLY A 1 108 ? -20.334 -13.912 27.451 1.00 84.25 108 GLY A N 1
ATOM 847 C CA . GLY A 1 108 ? -20.704 -12.882 28.422 1.00 84.25 108 GLY A CA 1
ATOM 848 C C . GLY A 1 108 ? -19.520 -12.112 29.013 1.00 84.25 108 GLY A C 1
ATOM 849 O O . GLY A 1 108 ? -19.751 -11.229 29.835 1.00 84.25 108 GLY A O 1
ATOM 850 N N . ASP A 1 109 ? -18.283 -12.450 28.638 1.00 90.19 109 ASP A N 1
ATOM 851 C CA . ASP A 1 109 ? -17.045 -11.990 29.286 1.00 90.19 109 ASP A CA 1
ATOM 852 C C . ASP A 1 109 ? -16.249 -10.952 28.475 1.00 90.19 109 ASP A C 1
ATOM 854 O O . ASP A 1 109 ? -15.046 -10.809 28.670 1.00 90.19 109 ASP A O 1
ATOM 858 N N . ILE A 1 110 ? -16.899 -10.231 27.558 1.00 92.62 110 ILE A N 1
ATOM 859 C CA . ILE A 1 110 ? -16.239 -9.144 26.825 1.00 92.62 110 ILE A CA 1
ATOM 860 C C . ILE A 1 110 ? -16.183 -7.906 27.722 1.00 92.62 110 ILE A C 1
ATOM 862 O O . ILE A 1 110 ? -17.152 -7.141 27.812 1.00 92.62 110 ILE A O 1
ATOM 866 N N . ASP A 1 111 ? -15.032 -7.718 28.360 1.00 90.44 111 ASP A N 1
ATOM 867 C CA . ASP A 1 111 ? -14.698 -6.528 29.132 1.00 90.44 111 ASP A CA 1
ATOM 868 C C . ASP A 1 111 ? -14.262 -5.383 28.199 1.00 90.44 111 ASP A C 1
ATOM 870 O O . ASP A 1 111 ? -13.771 -5.589 27.087 1.00 90.44 111 ASP A O 1
ATOM 874 N N . THR A 1 112 ? -14.470 -4.144 28.648 1.00 90.94 112 THR A N 1
ATOM 875 C CA . THR A 1 112 ? -14.274 -2.919 27.854 1.00 90.94 112 THR A CA 1
ATOM 876 C C . THR A 1 112 ? -13.250 -2.004 28.510 1.00 90.94 112 THR A C 1
ATOM 878 O O . THR A 1 112 ? -13.294 -1.849 29.730 1.00 90.94 112 THR A O 1
ATOM 881 N N . ARG A 1 113 ? -12.401 -1.336 27.716 1.00 86.94 113 ARG A N 1
ATOM 882 C CA . ARG A 1 113 ? -11.345 -0.419 28.200 1.00 86.94 113 ARG A CA 1
ATOM 883 C C . ARG A 1 113 ? -10.499 -1.061 29.304 1.00 86.94 113 ARG A C 1
ATOM 885 O O . ARG A 1 113 ? -10.372 -0.529 30.404 1.00 86.94 113 ARG A O 1
ATOM 892 N N . VAL A 1 114 ? -9.987 -2.254 29.012 1.00 86.06 114 VAL A N 1
ATOM 893 C CA . VAL A 1 114 ? -9.275 -3.113 29.961 1.00 86.06 114 VAL A CA 1
ATOM 894 C C . VAL A 1 114 ? -7.836 -2.623 30.110 1.00 86.06 114 VAL A C 1
ATOM 896 O O . VAL A 1 114 ? -7.061 -2.725 29.153 1.00 86.06 114 VAL A O 1
ATOM 899 N N . PRO A 1 115 ? -7.449 -2.065 31.271 1.00 81.69 115 PRO A N 1
ATOM 900 C CA . PRO A 1 115 ? -6.093 -1.575 31.480 1.00 81.69 115 PRO A CA 1
ATOM 901 C C . PRO A 1 115 ? -5.078 -2.720 31.469 1.00 81.69 115 PRO A C 1
ATOM 903 O O . PRO A 1 115 ? -5.354 -3.801 31.982 1.00 81.69 115 PRO A O 1
ATOM 906 N N . ILE A 1 116 ? -3.870 -2.478 30.966 1.00 77.94 116 ILE A N 1
ATOM 907 C CA . ILE A 1 116 ? -2.846 -3.531 30.880 1.00 77.94 116 ILE A CA 1
ATOM 908 C C . ILE A 1 116 ? -2.466 -4.138 32.238 1.00 77.94 116 ILE A C 1
ATOM 910 O O . ILE A 1 116 ? -2.302 -5.346 32.329 1.00 77.94 116 ILE A O 1
ATOM 914 N N . ASN A 1 117 ? -2.476 -3.361 33.319 1.00 74.00 117 ASN A N 1
ATOM 915 C CA . ASN A 1 117 ? -2.229 -3.873 34.672 1.00 74.00 117 ASN A CA 1
ATOM 916 C C . ASN A 1 117 ? -3.367 -4.737 35.259 1.00 74.00 117 ASN A C 1
ATOM 918 O O . ASN A 1 117 ? -3.310 -5.147 36.415 1.00 74.00 117 ASN A O 1
ATOM 922 N N . THR A 1 118 ? -4.463 -4.926 34.520 1.00 70.44 118 THR A N 1
ATOM 923 C CA . THR A 1 118 ? -5.456 -5.965 34.841 1.00 70.44 118 THR A CA 1
ATOM 924 C C . THR A 1 118 ? -5.148 -7.282 34.132 1.00 70.44 118 THR A C 1
ATOM 926 O O . THR A 1 118 ? -5.663 -8.316 34.541 1.00 70.44 118 THR A O 1
ATOM 929 N N . VAL A 1 119 ? -4.280 -7.238 33.118 1.00 68.44 119 VAL A N 1
ATOM 930 C CA . VAL A 1 119 ? -3.765 -8.389 32.370 1.00 68.44 119 VAL A CA 1
ATOM 931 C C . VAL A 1 119 ? -2.406 -8.839 32.933 1.00 68.44 119 VAL A C 1
ATOM 933 O O . VAL A 1 119 ? -2.131 -10.035 32.962 1.00 68.44 119 VAL A O 1
ATOM 936 N N . ASP A 1 120 ? -1.586 -7.909 33.442 1.00 67.12 120 ASP A N 1
ATOM 937 C CA . ASP A 1 120 ?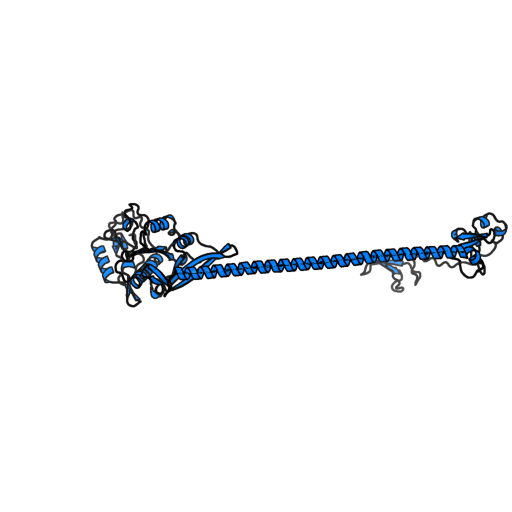 -0.290 -8.168 34.085 1.00 67.12 120 ASP A CA 1
ATOM 938 C C . ASP A 1 120 ? -0.155 -7.497 35.471 1.00 67.12 120 ASP A C 1
ATOM 940 O O . ASP A 1 120 ? -0.908 -6.595 35.820 1.00 67.12 120 ASP A O 1
ATOM 944 N N . GLU A 1 121 ? 0.811 -7.916 36.298 1.00 59.19 121 GLU A N 1
ATOM 945 C CA . GLU A 1 121 ? 1.049 -7.318 37.629 1.00 59.19 121 GLU A CA 1
ATOM 946 C C . GLU A 1 121 ? 1.828 -5.976 37.577 1.00 59.19 121 GLU A C 1
ATOM 948 O O . GLU A 1 121 ? 2.378 -5.531 38.593 1.00 59.19 121 GLU A O 1
ATOM 953 N N . SER A 1 122 ? 1.929 -5.304 36.420 1.00 59.59 122 SER A N 1
ATOM 954 C CA . SER A 1 122 ? 2.716 -4.071 36.311 1.00 59.59 122 SER A CA 1
ATOM 955 C C . SER A 1 122 ? 2.020 -2.866 36.950 1.00 59.59 122 SER A C 1
ATOM 957 O O . SER A 1 122 ? 0.807 -2.680 36.924 1.00 59.59 122 SER A O 1
ATOM 959 N N . ILE A 1 123 ? 2.818 -1.985 37.553 1.00 54.75 123 ILE A N 1
ATOM 960 C CA . ILE A 1 123 ? 2.320 -0.882 38.393 1.00 54.75 123 ILE A CA 1
ATOM 961 C C . ILE A 1 123 ? 2.126 0.414 37.567 1.00 54.75 123 ILE A C 1
ATOM 963 O O . ILE A 1 123 ? 1.620 1.417 38.068 1.00 54.75 123 ILE A O 1
ATOM 967 N N . ASN A 1 124 ? 2.496 0.419 36.279 1.00 52.97 124 ASN A N 1
ATOM 968 C CA . ASN A 1 124 ? 2.438 1.606 35.421 1.00 52.97 124 ASN A CA 1
ATOM 969 C C . ASN A 1 124 ? 1.206 1.596 34.505 1.00 52.97 124 ASN A C 1
ATOM 971 O O . ASN A 1 124 ? 1.220 1.039 33.411 1.00 52.97 124 ASN A O 1
ATOM 975 N N . ARG A 1 125 ? 0.154 2.314 34.912 1.00 58.75 125 ARG A N 1
ATOM 976 C CA . ARG A 1 125 ? -1.016 2.583 34.063 1.00 58.75 125 ARG A CA 1
ATOM 977 C C . ARG A 1 125 ? -0.659 3.580 32.955 1.00 58.75 125 ARG A C 1
ATOM 979 O O . ARG A 1 125 ? -0.417 4.751 33.249 1.00 58.75 125 ARG A O 1
ATOM 986 N N . LYS A 1 126 ? -0.681 3.144 31.689 1.00 64.25 126 LYS A N 1
ATOM 987 C CA . LYS A 1 126 ? -0.615 4.049 30.520 1.00 64.25 126 LYS A CA 1
ATOM 988 C C . LYS A 1 126 ? -1.539 3.673 29.361 1.00 64.25 126 LYS A C 1
ATOM 990 O O . LYS A 1 126 ? -2.027 4.578 28.692 1.00 64.25 126 LYS A O 1
ATOM 995 N N . TYR A 1 127 ? -1.807 2.385 29.145 1.00 78.44 127 TYR A N 1
ATOM 996 C CA . TYR A 1 127 ? -2.531 1.903 27.965 1.00 78.44 127 TYR A CA 1
ATOM 997 C C . TYR A 1 127 ? -3.577 0.841 28.322 1.00 78.44 127 TYR A C 1
ATOM 999 O O . TYR A 1 127 ? -3.514 0.221 29.386 1.00 78.44 127 TYR A O 1
ATOM 1007 N N . GLU A 1 128 ? -4.560 0.676 27.439 1.00 86.12 128 GLU A N 1
ATOM 1008 C CA . GLU A 1 128 ? -5.712 -0.212 27.606 1.00 86.12 128 GLU A CA 1
ATOM 1009 C C . GLU A 1 128 ? -6.035 -0.921 26.287 1.00 86.12 128 GLU A C 1
ATOM 1011 O O . GLU A 1 128 ? -5.892 -0.329 25.210 1.00 86.12 128 GLU A O 1
ATOM 1016 N N . PHE A 1 129 ? -6.513 -2.163 26.382 1.00 92.12 129 PHE A N 1
ATOM 1017 C CA . PHE A 1 129 ? -7.252 -2.798 25.296 1.00 92.12 129 PHE A CA 1
ATOM 1018 C C . PHE A 1 129 ? -8.645 -2.175 25.221 1.00 92.12 129 PHE A C 1
ATOM 1020 O O . PHE A 1 129 ? -9.278 -1.912 26.244 1.00 92.12 129 PHE A O 1
ATOM 1027 N N . SER A 1 130 ? -9.162 -1.956 24.011 1.00 94.31 130 SER A N 1
ATOM 1028 C CA . SER A 1 130 ? -10.549 -1.496 23.861 1.00 94.31 130 SER A CA 1
ATOM 1029 C C . SER A 1 130 ? -11.531 -2.578 24.299 1.00 94.31 130 SER A C 1
ATOM 1031 O O . SER A 1 130 ? -12.498 -2.265 24.993 1.00 94.31 130 SER A O 1
ATOM 1033 N N . PHE A 1 131 ? -11.238 -3.832 23.952 1.00 95.25 131 PHE A N 1
ATOM 1034 C CA . PHE A 1 131 ? -11.996 -5.008 24.365 1.00 95.25 131 PHE A CA 1
ATOM 1035 C C . PHE A 1 131 ? -11.060 -6.166 24.694 1.00 95.25 131 PHE A C 1
ATOM 1037 O O . PHE A 1 131 ? -10.039 -6.331 24.027 1.00 95.25 131 PHE A O 1
ATOM 1044 N N . LEU A 1 132 ? -11.440 -6.979 25.676 1.00 93.81 132 LEU A N 1
ATOM 1045 C CA . LEU A 1 132 ? -10.776 -8.236 26.010 1.00 93.81 132 LEU A CA 1
ATOM 1046 C C . LEU A 1 132 ? -11.839 -9.292 26.324 1.00 93.81 132 LEU A C 1
ATOM 1048 O O . LEU A 1 132 ? -12.751 -9.029 27.104 1.00 93.81 132 LEU A O 1
ATOM 1052 N N . SER A 1 133 ? -11.701 -10.481 25.742 1.00 93.75 133 SER A N 1
ATOM 1053 C CA . SER A 1 133 ? -12.372 -11.696 26.209 1.00 93.75 133 SER A CA 1
ATOM 1054 C C . SER A 1 133 ? -11.309 -12.644 26.749 1.00 93.75 133 SER A C 1
ATOM 1056 O O . SER A 1 133 ? -10.463 -13.136 25.997 1.00 93.75 133 SER A O 1
ATOM 1058 N N . GLU A 1 134 ? -11.340 -12.889 28.058 1.00 88.75 134 GLU A N 1
ATOM 1059 C CA . GLU A 1 134 ? -10.399 -13.797 28.721 1.00 88.75 134 GLU A CA 1
ATOM 1060 C C . GLU A 1 134 ? -10.635 -15.249 28.293 1.00 88.75 134 GLU A C 1
ATOM 1062 O O . GLU A 1 134 ? -9.680 -15.982 28.037 1.00 88.75 134 GLU A O 1
ATOM 1067 N N . SER A 1 135 ? -11.901 -15.660 28.155 1.00 91.56 135 SER A N 1
ATOM 1068 C CA . SER A 1 135 ? -12.272 -17.019 27.745 1.00 91.56 135 SER A CA 1
ATOM 1069 C C . SER A 1 135 ? -11.790 -17.364 26.341 1.00 91.56 135 SER A C 1
ATOM 1071 O O . SER A 1 135 ? -11.327 -18.481 26.116 1.00 91.56 135 SER A O 1
ATOM 1073 N N . HIS A 1 136 ? -11.865 -16.406 25.415 1.00 93.12 136 HIS A N 1
ATOM 1074 C CA . HIS A 1 136 ? -11.382 -16.582 24.050 1.00 93.12 136 HIS A CA 1
ATOM 1075 C C . HIS A 1 136 ? -9.900 -16.243 23.918 1.00 93.12 136 HIS A C 1
ATOM 1077 O O . HIS A 1 136 ? -9.311 -16.568 22.899 1.00 93.12 136 HIS A O 1
ATOM 1083 N N . LYS A 1 137 ? -9.272 -15.617 24.921 1.00 93.25 137 LYS A N 1
ATOM 1084 C CA . LYS A 1 137 ? -7.921 -15.048 24.812 1.00 93.25 137 LYS A CA 1
ATOM 1085 C C . LYS A 1 137 ? -7.780 -14.142 23.578 1.00 93.25 137 LYS A C 1
ATOM 1087 O O . LYS A 1 137 ? -6.848 -14.276 22.787 1.00 93.25 137 LYS A O 1
ATOM 1092 N N . LEU A 1 138 ? -8.725 -13.222 23.406 1.00 95.19 138 LEU A N 1
ATOM 1093 C CA . LEU A 1 138 ? -8.784 -12.295 22.273 1.00 95.19 138 LEU A CA 1
ATOM 1094 C C . LEU A 1 138 ? -8.905 -10.859 22.779 1.00 95.19 138 LEU A C 1
ATOM 1096 O O . LEU A 1 138 ? -9.756 -10.567 23.621 1.00 95.19 138 LEU A O 1
ATOM 1100 N N . ALA A 1 139 ? -8.098 -9.958 22.226 1.00 95.12 139 ALA A N 1
ATOM 1101 C CA . ALA A 1 139 ? -8.149 -8.533 22.509 1.00 95.12 139 ALA A CA 1
ATOM 1102 C C . ALA A 1 139 ? -8.274 -7.701 21.230 1.00 95.12 139 ALA A C 1
ATOM 1104 O O . ALA A 1 139 ? -7.665 -7.998 20.203 1.00 95.12 139 ALA A O 1
ATOM 1105 N N . ILE A 1 140 ? -9.027 -6.608 21.316 1.00 96.81 140 ILE A N 1
ATOM 1106 C CA . ILE A 1 140 ? -9.136 -5.606 20.255 1.00 96.81 140 ILE A CA 1
ATOM 1107 C C . ILE A 1 140 ? -8.659 -4.266 20.800 1.00 96.81 140 ILE A C 1
ATOM 1109 O O . ILE A 1 140 ? -9.100 -3.818 21.862 1.00 96.81 140 ILE A O 1
ATOM 1113 N N . SER A 1 141 ? -7.815 -3.589 20.032 1.00 96.44 141 SER A N 1
ATOM 1114 C CA . SER A 1 141 ? -7.397 -2.213 20.282 1.00 96.44 141 SER A CA 1
ATOM 1115 C C . SER A 1 141 ? -7.837 -1.332 19.126 1.00 96.44 141 SER A C 1
ATOM 1117 O O . SER A 1 141 ? -7.317 -1.438 18.018 1.00 96.44 141 SER A O 1
ATOM 1119 N N . TYR A 1 142 ? -8.815 -0.468 19.395 1.00 97.00 142 TYR A N 1
ATOM 1120 C CA . TYR A 1 142 ? -9.371 0.459 18.421 1.00 97.00 142 TYR A CA 1
ATOM 1121 C C . TYR A 1 142 ? -8.772 1.865 18.565 1.00 97.00 142 TYR A C 1
ATOM 1123 O O . TYR A 1 142 ? -8.609 2.376 19.679 1.00 97.00 142 TYR A O 1
ATOM 1131 N N . PHE A 1 143 ? -8.490 2.511 17.434 1.00 95.50 143 PHE A N 1
ATOM 1132 C CA . PHE A 1 143 ? -7.913 3.850 17.361 1.00 95.50 143 PHE A CA 1
ATOM 1133 C C . PHE A 1 143 ? -8.734 4.745 16.432 1.00 95.50 143 PHE A C 1
ATOM 1135 O O . PHE A 1 143 ? -8.674 4.613 15.213 1.00 95.50 143 PHE A O 1
ATOM 1142 N N . HIS A 1 144 ? -9.465 5.699 17.009 1.00 94.81 144 HIS A N 1
ATOM 1143 C CA . HIS A 1 144 ? -10.164 6.717 16.222 1.00 94.81 144 HIS A CA 1
ATOM 1144 C C . HIS A 1 144 ? -9.212 7.785 15.660 1.00 94.81 144 HIS A C 1
ATOM 1146 O O . HIS A 1 144 ? -9.328 8.177 14.506 1.00 94.81 144 HIS A O 1
ATOM 1152 N N . ASP A 1 145 ? -8.242 8.235 16.461 1.00 92.50 145 ASP A N 1
ATOM 1153 C CA . ASP A 1 145 ? -7.264 9.256 16.066 1.00 92.50 145 ASP A CA 1
ATOM 1154 C C . ASP A 1 145 ? -5.871 8.634 15.925 1.00 92.50 145 ASP A C 1
ATOM 1156 O O . ASP A 1 145 ? -5.357 8.037 16.881 1.00 92.50 145 ASP A O 1
ATOM 1160 N N . ARG A 1 146 ? -5.247 8.827 14.756 1.00 92.19 146 ARG A N 1
ATOM 1161 C CA . ARG A 1 146 ? -3.859 8.451 14.450 1.00 92.19 146 ARG A CA 1
ATOM 1162 C C . ARG A 1 146 ? -2.836 8.871 15.505 1.00 92.19 146 ARG A C 1
ATOM 1164 O O . ARG A 1 146 ? -1.845 8.170 15.679 1.00 92.19 146 ARG A O 1
ATOM 1171 N N . ALA A 1 147 ? -3.057 9.964 16.241 1.00 91.12 147 ALA A N 1
ATOM 1172 C CA . ALA A 1 147 ? -2.156 10.407 17.309 1.00 91.12 147 ALA A CA 1
ATOM 1173 C C . ALA A 1 147 ? -2.019 9.374 18.444 1.00 91.12 147 ALA A C 1
ATOM 1175 O O . ALA A 1 147 ? -1.039 9.392 19.186 1.00 91.12 147 ALA A O 1
ATOM 1176 N N . ASN A 1 148 ? -2.983 8.457 18.564 1.00 89.88 148 ASN A N 1
ATOM 1177 C CA . ASN A 1 148 ? -2.966 7.375 19.543 1.00 89.88 148 ASN A CA 1
ATOM 1178 C C . ASN A 1 148 ? -2.298 6.092 19.030 1.00 89.88 148 ASN A C 1
ATOM 1180 O O . ASN A 1 148 ? -2.260 5.116 19.776 1.00 89.88 148 ASN A O 1
ATOM 1184 N N . ILE A 1 149 ? -1.808 6.062 17.788 1.00 92.62 149 ILE A N 1
ATOM 1185 C CA . ILE A 1 149 ? -1.125 4.910 17.191 1.00 92.62 149 ILE A CA 1
ATOM 1186 C C . ILE A 1 149 ? 0.387 5.154 17.285 1.00 92.62 149 ILE A C 1
ATOM 1188 O O . ILE A 1 149 ? 1.040 5.629 16.353 1.00 92.62 149 ILE A O 1
ATOM 1192 N N . THR A 1 150 ? 0.944 4.889 18.465 1.00 91.88 150 THR A N 1
ATOM 1193 C CA . THR A 1 150 ? 2.369 5.082 18.766 1.00 91.88 150 THR A CA 1
ATOM 1194 C C . THR A 1 150 ? 3.051 3.744 19.020 1.00 91.88 150 THR A C 1
ATOM 1196 O O . THR A 1 150 ? 2.420 2.836 19.558 1.00 91.88 150 THR A O 1
ATOM 1199 N N . ASP A 1 151 ? 4.342 3.632 18.691 1.00 91.06 151 ASP A N 1
ATOM 1200 C CA . ASP A 1 151 ? 5.109 2.407 18.958 1.00 91.06 151 ASP A CA 1
ATOM 1201 C C . ASP A 1 151 ? 5.135 2.086 20.448 1.00 91.06 151 ASP A C 1
ATOM 1203 O O . ASP A 1 151 ? 4.743 0.990 20.810 1.00 91.06 151 ASP A O 1
ATOM 1207 N N . ASP A 1 152 ? 5.400 3.069 21.319 1.00 88.81 152 ASP A N 1
ATOM 1208 C CA . ASP A 1 152 ? 5.337 2.884 22.779 1.00 88.81 152 ASP A CA 1
ATOM 1209 C C . ASP A 1 152 ? 4.029 2.224 23.246 1.00 88.81 152 ASP A C 1
ATOM 1211 O O . ASP A 1 152 ? 4.033 1.384 24.145 1.00 88.81 152 ASP A O 1
ATOM 1215 N N . LYS A 1 153 ? 2.891 2.617 22.655 1.00 89.06 153 LYS A N 1
ATOM 1216 C CA . LYS A 1 153 ? 1.593 2.048 23.013 1.00 89.06 153 LYS A CA 1
ATOM 1217 C C . LYS A 1 153 ? 1.479 0.627 22.492 1.00 89.06 153 LYS A C 1
ATOM 1219 O O . LYS A 1 153 ? 1.111 -0.253 23.259 1.00 89.06 153 LYS A O 1
ATOM 1224 N N . LEU A 1 154 ? 1.754 0.419 21.208 1.00 91.31 154 LEU A N 1
ATOM 1225 C CA . LEU A 1 154 ? 1.612 -0.886 20.575 1.00 91.31 154 LEU A CA 1
ATOM 1226 C C . LEU A 1 154 ? 2.585 -1.910 21.174 1.00 91.31 154 LEU A C 1
ATOM 1228 O O . LEU A 1 154 ? 2.149 -2.996 21.518 1.00 91.31 154 LEU A O 1
ATOM 1232 N N . ASP A 1 155 ? 3.837 -1.531 21.429 1.00 89.88 155 ASP A N 1
ATOM 1233 C CA . ASP A 1 155 ? 4.837 -2.366 22.102 1.00 89.88 155 ASP A CA 1
ATOM 1234 C C . ASP A 1 155 ? 4.373 -2.782 23.498 1.00 89.88 155 ASP A C 1
ATOM 1236 O O . ASP A 1 155 ? 4.482 -3.947 23.869 1.00 89.88 155 ASP A O 1
ATOM 1240 N N . ILE A 1 156 ? 3.811 -1.853 24.282 1.00 86.94 156 ILE A N 1
ATOM 1241 C CA . ILE A 1 156 ? 3.270 -2.198 25.601 1.00 86.94 156 ILE A CA 1
ATOM 1242 C C . ILE A 1 156 ? 2.072 -3.138 25.475 1.00 86.94 156 ILE A C 1
ATOM 1244 O O . ILE A 1 156 ? 1.956 -4.054 26.285 1.00 86.94 156 ILE A O 1
ATOM 1248 N N . LEU A 1 157 ? 1.193 -2.943 24.490 1.00 89.25 157 LEU A N 1
ATOM 1249 C CA . LEU A 1 157 ? 0.094 -3.876 24.244 1.00 89.25 157 LEU A CA 1
ATOM 1250 C C . LEU A 1 157 ? 0.652 -5.265 23.882 1.00 89.25 157 LEU A C 1
ATOM 1252 O O . LEU A 1 157 ? 0.314 -6.225 24.565 1.00 89.25 157 LEU A O 1
ATOM 1256 N N . ASP A 1 158 ? 1.571 -5.361 22.917 1.00 88.12 158 ASP A N 1
ATOM 1257 C CA . ASP A 1 158 ? 2.203 -6.609 22.453 1.00 88.12 158 ASP A CA 1
ATOM 1258 C C . ASP A 1 158 ? 2.981 -7.345 23.561 1.00 88.12 158 ASP A C 1
ATOM 1260 O O . ASP A 1 158 ? 2.967 -8.571 23.654 1.00 88.12 158 ASP A O 1
ATOM 1264 N N . MET A 1 159 ? 3.657 -6.622 24.457 1.00 85.06 159 MET A N 1
ATOM 1265 C CA . MET A 1 159 ? 4.352 -7.232 25.600 1.00 85.06 159 MET A CA 1
ATOM 1266 C C . MET A 1 159 ? 3.390 -7.907 26.590 1.00 85.06 159 MET A C 1
ATOM 1268 O O . MET A 1 159 ? 3.805 -8.782 27.353 1.00 85.06 159 MET A O 1
ATOM 1272 N N . ASN A 1 160 ? 2.119 -7.503 26.573 1.00 82.00 160 ASN A N 1
ATOM 1273 C CA . ASN A 1 160 ? 1.081 -7.911 27.515 1.00 82.00 160 ASN A CA 1
ATOM 1274 C C . ASN A 1 160 ? 0.017 -8.819 26.896 1.00 82.00 160 ASN A C 1
ATOM 1276 O O . ASN A 1 160 ? -0.997 -9.114 27.523 1.00 82.00 160 ASN A O 1
ATOM 1280 N N . THR A 1 161 ? 0.258 -9.312 25.685 1.00 81.12 161 THR A N 1
ATOM 1281 C CA . THR A 1 161 ? -0.605 -10.281 25.010 1.00 81.12 161 THR A CA 1
ATOM 1282 C C . THR A 1 161 ? -0.149 -11.724 25.233 1.00 81.12 161 THR A C 1
ATOM 1284 O O . THR A 1 161 ? -0.353 -12.563 24.364 1.00 81.12 161 THR A O 1
ATOM 1287 N N . GLN A 1 162 ? 0.501 -12.056 26.357 1.00 73.31 162 GLN A N 1
ATOM 1288 C CA . GLN A 1 162 ? 0.984 -13.425 26.606 1.00 73.31 162 GLN A CA 1
ATOM 1289 C C . GLN A 1 162 ? -0.197 -14.418 26.586 1.00 73.31 162 GLN A C 1
ATOM 1291 O O . GLN A 1 162 ? -1.005 -14.447 27.508 1.00 73.31 162 GLN A O 1
ATOM 1296 N N . ASP A 1 163 ? -0.292 -15.199 25.503 1.00 83.62 163 ASP A N 1
ATOM 1297 C CA . ASP A 1 163 ? -1.408 -16.068 25.079 1.00 83.62 163 ASP A CA 1
ATOM 1298 C C . ASP A 1 163 ? -2.674 -15.389 24.521 1.00 83.62 163 ASP A C 1
ATOM 1300 O O . ASP A 1 163 ? -3.608 -16.094 24.137 1.00 83.62 163 ASP A O 1
ATOM 1304 N N . ILE A 1 164 ? -2.731 -14.062 24.443 1.00 90.12 164 ILE A N 1
ATOM 1305 C CA . ILE A 1 164 ? -3.878 -13.312 23.915 1.00 90.12 164 ILE A CA 1
ATOM 1306 C C . ILE A 1 164 ? -3.607 -12.944 22.453 1.00 90.12 164 ILE A C 1
ATOM 1308 O O . ILE A 1 164 ? -2.595 -12.329 22.137 1.00 90.12 164 ILE A O 1
ATOM 1312 N N . ARG A 1 165 ? -4.516 -13.265 21.532 1.00 93.56 165 ARG A N 1
ATOM 1313 C CA . ARG A 1 165 ? -4.447 -12.743 20.159 1.00 93.56 165 ARG A CA 1
ATOM 1314 C C . ARG A 1 165 ? -4.952 -11.301 20.164 1.00 93.56 165 ARG A C 1
ATOM 1316 O O . ARG A 1 165 ? -6.079 -11.062 20.588 1.00 93.56 165 ARG A O 1
ATOM 1323 N N . SER A 1 166 ? -4.150 -10.346 19.703 1.00 93.31 166 SER A N 1
ATOM 1324 C CA . SER A 1 166 ? -4.556 -8.943 19.571 1.00 93.31 166 SER A CA 1
ATOM 1325 C C . SER A 1 166 ? -4.808 -8.565 18.113 1.00 93.31 166 SER A C 1
ATOM 1327 O O . SER A 1 166 ? -4.089 -8.997 17.214 1.00 93.31 166 SER A O 1
ATOM 1329 N N . TYR A 1 167 ? -5.820 -7.729 17.888 1.00 97.06 167 TYR A N 1
ATOM 1330 C CA . TYR A 1 167 ? -6.019 -7.036 16.616 1.00 97.06 167 TYR A CA 1
ATOM 1331 C C . TYR A 1 167 ? -6.088 -5.527 16.824 1.00 97.06 167 TYR A C 1
ATOM 1333 O O . TYR A 1 167 ? -6.767 -5.025 17.729 1.00 97.06 167 TYR A O 1
ATOM 1341 N N . TYR A 1 168 ? -5.400 -4.808 15.946 1.00 97.62 168 TYR A N 1
ATOM 1342 C CA . TYR A 1 168 ? -5.346 -3.358 15.901 1.00 97.62 168 TYR A CA 1
ATOM 1343 C C . TYR A 1 168 ? -6.257 -2.856 14.783 1.00 97.62 168 TYR A C 1
ATOM 1345 O O . TYR A 1 168 ? -6.060 -3.173 13.610 1.00 97.62 168 TYR A O 1
ATOM 1353 N N . ILE A 1 169 ? -7.272 -2.080 15.158 1.00 98.12 169 ILE A N 1
ATOM 1354 C CA . ILE A 1 169 ? -8.274 -1.539 14.236 1.00 98.12 169 ILE A CA 1
ATOM 1355 C C . ILE A 1 169 ? -8.190 -0.018 14.279 1.00 98.12 169 ILE A C 1
ATOM 1357 O O . ILE A 1 169 ? -8.332 0.584 15.343 1.00 98.12 169 ILE A O 1
ATOM 1361 N N . ALA A 1 170 ? -7.976 0.618 13.135 1.00 97.62 170 ALA A N 1
ATOM 1362 C CA . ALA A 1 170 ? -8.024 2.068 13.010 1.00 97.62 170 ALA A CA 1
ATOM 1363 C C . ALA A 1 170 ? -9.352 2.504 12.383 1.00 97.62 170 ALA A C 1
ATOM 1365 O O . ALA A 1 170 ? -9.970 1.759 11.630 1.00 97.62 170 ALA A O 1
ATOM 1366 N N . ASP A 1 171 ? -9.800 3.716 12.683 1.00 97.00 171 ASP A N 1
ATOM 1367 C CA . ASP A 1 171 ? -10.875 4.355 11.922 1.00 97.00 171 ASP A CA 1
ATOM 1368 C C . ASP A 1 171 ? -10.402 4.622 10.485 1.00 97.00 171 ASP A C 1
ATOM 1370 O O . ASP A 1 171 ? -9.266 5.073 10.290 1.00 97.00 171 ASP A O 1
ATOM 1374 N N . ILE A 1 172 ? -11.262 4.360 9.497 1.00 95.25 172 ILE A N 1
ATOM 1375 C CA . ILE A 1 172 ? -10.971 4.517 8.065 1.00 95.25 172 ILE A CA 1
ATOM 1376 C C . ILE A 1 172 ? -10.494 5.926 7.707 1.00 95.25 172 ILE A C 1
ATOM 1378 O O . ILE A 1 172 ? -9.699 6.085 6.783 1.00 95.25 172 ILE A O 1
ATOM 1382 N N . MET A 1 173 ? -10.878 6.949 8.481 1.00 93.75 173 MET A N 1
ATOM 1383 C CA . MET A 1 173 ? -10.382 8.318 8.294 1.00 93.75 173 MET A CA 1
ATOM 1384 C C . MET A 1 173 ? -8.856 8.453 8.447 1.00 93.75 173 MET A C 1
ATOM 1386 O O . MET A 1 173 ? -8.289 9.479 8.073 1.00 93.75 173 MET A O 1
ATOM 1390 N N . ASN A 1 174 ? -8.192 7.450 9.030 1.00 91.62 174 ASN A N 1
ATOM 1391 C CA . ASN A 1 174 ? -6.740 7.395 9.180 1.00 91.62 174 ASN A CA 1
ATOM 1392 C C . ASN A 1 174 ? -6.035 6.655 8.025 1.00 91.62 174 ASN A C 1
ATOM 1394 O O . ASN A 1 174 ? -4.808 6.538 8.080 1.00 91.62 174 ASN A O 1
ATOM 1398 N N . GLY A 1 175 ? -6.769 6.169 7.016 1.00 87.19 175 GLY A N 1
ATOM 1399 C CA . GLY A 1 175 ? -6.249 5.555 5.784 1.00 87.19 175 GLY A CA 1
ATOM 1400 C C . GLY A 1 175 ? -6.449 6.417 4.532 1.00 87.19 175 GLY A C 1
ATOM 1401 O O . GLY A 1 175 ? -6.749 7.606 4.635 1.00 87.19 175 GLY A O 1
ATOM 1402 N N . GLY A 1 176 ? -6.258 5.825 3.346 1.00 74.06 176 GLY A N 1
ATOM 1403 C CA . GLY A 1 176 ? -6.606 6.448 2.061 1.00 74.06 176 GLY A CA 1
ATOM 1404 C C . GLY A 1 176 ? -5.695 7.593 1.600 1.00 74.06 176 GLY A C 1
ATOM 1405 O O . GLY A 1 176 ? -6.151 8.514 0.922 1.00 74.06 176 GLY A O 1
ATOM 1406 N N . PHE A 1 177 ? -4.411 7.574 1.968 1.00 71.38 177 PHE A N 1
ATOM 1407 C CA . PHE A 1 177 ? -3.450 8.580 1.508 1.00 71.38 177 PHE A CA 1
ATOM 1408 C C . PHE A 1 177 ? -2.821 8.134 0.184 1.00 71.38 177 PHE A C 1
ATOM 1410 O O . PHE A 1 177 ? -1.962 7.255 0.158 1.00 71.38 177 PHE A O 1
ATOM 1417 N N . GLU A 1 178 ? -3.252 8.738 -0.927 1.00 67.94 178 GLU A N 1
ATOM 1418 C CA . GLU A 1 178 ? -2.699 8.444 -2.255 1.00 67.94 178 GLU A CA 1
ATOM 1419 C C . GLU A 1 178 ? -1.170 8.626 -2.277 1.00 67.94 178 GLU A C 1
ATOM 1421 O O . GLU A 1 178 ? -0.636 9.643 -1.827 1.00 67.94 178 GLU A O 1
ATOM 1426 N N . ASP A 1 179 ? -0.471 7.612 -2.797 1.00 73.25 179 ASP A N 1
ATOM 1427 C CA . ASP A 1 179 ? 0.987 7.540 -2.960 1.00 73.25 179 ASP A CA 1
ATOM 1428 C C . ASP A 1 179 ? 1.821 7.741 -1.669 1.00 73.25 179 ASP A C 1
ATOM 1430 O O . ASP A 1 179 ? 3.040 7.937 -1.730 1.00 73.25 179 ASP A O 1
ATOM 1434 N N . GLN A 1 180 ? 1.204 7.661 -0.484 1.00 84.88 180 GLN A N 1
ATOM 1435 C CA . GLN A 1 180 ? 1.895 7.720 0.806 1.00 84.88 180 GLN A CA 1
ATOM 1436 C C . GLN A 1 180 ? 1.480 6.552 1.689 1.00 84.88 180 GLN A C 1
ATOM 1438 O O . GLN A 1 180 ? 0.297 6.301 1.878 1.00 84.88 180 GLN A O 1
ATOM 1443 N N . PHE A 1 181 ? 2.458 5.886 2.301 1.00 91.00 181 PHE A N 1
ATOM 1444 C CA . PHE A 1 181 ? 2.197 4.957 3.392 1.00 91.00 181 PHE A CA 1
ATOM 1445 C C . PHE A 1 181 ? 2.321 5.709 4.723 1.00 91.00 181 PHE A C 1
ATOM 1447 O O . PHE A 1 181 ? 3.431 6.112 5.089 1.00 91.00 181 PHE A O 1
ATOM 1454 N N . PRO A 1 182 ? 1.216 5.972 5.442 1.00 91.56 182 PRO A N 1
ATOM 1455 C CA . PRO A 1 182 ? 1.283 6.780 6.648 1.00 91.56 182 PRO A CA 1
ATOM 1456 C C . PRO A 1 182 ? 2.007 6.057 7.780 1.00 91.56 182 PRO A C 1
ATOM 1458 O O . PRO A 1 182 ? 1.658 4.927 8.111 1.00 91.56 182 PRO A O 1
ATOM 1461 N N . GLU A 1 183 ? 2.952 6.738 8.435 1.00 93.00 183 GLU A N 1
ATOM 1462 C CA . GLU A 1 183 ? 3.802 6.166 9.495 1.00 93.00 183 GLU A CA 1
ATOM 1463 C C . GLU A 1 183 ? 2.999 5.434 10.582 1.00 93.00 183 GLU A C 1
ATOM 1465 O O . GLU A 1 183 ? 3.404 4.377 11.048 1.00 93.00 183 GLU A O 1
ATOM 1470 N N . TRP A 1 184 ? 1.839 5.959 10.982 1.00 93.12 184 TRP A N 1
ATOM 1471 C CA . TRP A 1 184 ? 0.996 5.309 11.988 1.00 93.12 184 TRP A CA 1
ATOM 1472 C C . TRP A 1 184 ? 0.401 3.979 11.504 1.00 93.12 184 TRP A C 1
ATOM 1474 O O . TRP A 1 184 ? 0.324 3.037 12.287 1.00 93.12 184 TRP A O 1
ATOM 1484 N N . LEU A 1 185 ? 0.022 3.868 10.228 1.00 94.81 185 LEU A N 1
ATOM 1485 C CA . LEU A 1 185 ? -0.454 2.610 9.647 1.00 94.81 185 LEU A CA 1
ATOM 1486 C C . LEU A 1 185 ? 0.690 1.613 9.450 1.00 94.81 185 LEU A C 1
ATOM 1488 O O . LEU A 1 185 ? 0.489 0.428 9.697 1.00 94.81 185 LEU A O 1
ATOM 1492 N N . MET A 1 186 ? 1.909 2.085 9.150 1.00 95.31 186 MET A N 1
ATOM 1493 C CA . MET A 1 186 ? 3.106 1.228 9.109 1.00 95.31 186 MET A CA 1
ATOM 1494 C C . MET A 1 186 ? 3.295 0.442 10.408 1.00 95.31 186 MET A C 1
ATOM 1496 O O . MET A 1 186 ? 3.705 -0.715 10.382 1.00 95.31 186 MET A O 1
ATOM 1500 N N . LYS A 1 187 ? 2.979 1.064 11.549 1.00 95.50 187 LYS A N 1
ATOM 1501 C CA . LYS A 1 187 ? 3.099 0.446 12.877 1.00 95.50 187 LYS A CA 1
ATOM 1502 C C . LYS A 1 187 ? 2.075 -0.662 13.101 1.00 95.50 187 LYS A C 1
ATOM 1504 O O . LYS A 1 187 ? 2.372 -1.617 13.812 1.00 95.50 187 LYS A O 1
ATOM 1509 N N . ILE A 1 188 ? 0.881 -0.534 12.526 1.00 95.94 188 ILE A N 1
ATOM 1510 C CA . ILE A 1 188 ? -0.145 -1.580 12.580 1.00 95.94 188 ILE A CA 1
ATOM 1511 C C . ILE A 1 188 ? 0.237 -2.716 11.632 1.00 95.94 188 ILE A C 1
ATOM 1513 O O . ILE A 1 188 ? 0.307 -3.872 12.047 1.00 95.94 188 ILE A O 1
ATOM 1517 N N . GLU A 1 189 ? 0.533 -2.388 10.375 1.00 95.88 189 GLU A N 1
ATOM 1518 C CA . GLU A 1 189 ? 0.849 -3.380 9.349 1.00 95.88 189 GLU A CA 1
ATOM 1519 C C . GLU A 1 189 ? 2.073 -4.223 9.711 1.00 95.88 189 GLU A C 1
ATOM 1521 O O . GLU A 1 189 ? 2.049 -5.437 9.546 1.00 95.88 189 GLU A O 1
ATOM 1526 N N . SER A 1 190 ? 3.115 -3.628 10.298 1.00 94.69 190 SER A N 1
ATOM 1527 C CA . SER A 1 190 ? 4.312 -4.370 10.713 1.00 94.69 190 SER A CA 1
ATOM 1528 C C . SER A 1 190 ? 4.057 -5.425 11.797 1.00 94.69 190 SER A C 1
ATOM 1530 O O . SER A 1 190 ? 4.877 -6.328 11.961 1.00 94.69 190 SER A O 1
ATOM 1532 N N . ARG A 1 191 ? 2.936 -5.331 12.527 1.00 91.25 191 ARG A N 1
ATOM 1533 C CA . ARG A 1 191 ? 2.576 -6.236 13.632 1.00 91.25 191 ARG A CA 1
ATOM 1534 C C . ARG A 1 191 ? 1.642 -7.362 13.211 1.00 91.25 191 ARG A C 1
ATOM 1536 O O . ARG A 1 191 ? 1.807 -8.486 13.674 1.00 91.25 191 ARG A O 1
ATOM 1543 N N . GLN A 1 192 ? 0.674 -7.073 12.344 1.00 93.31 192 GLN A N 1
ATOM 1544 C CA . GLN A 1 192 ? -0.352 -8.045 11.931 1.00 93.31 192 GLN A CA 1
ATOM 1545 C C . GLN A 1 192 ? -0.393 -8.319 10.416 1.00 93.31 192 GLN A C 1
ATOM 1547 O O . GLN A 1 192 ? -1.214 -9.109 9.970 1.00 93.31 192 GLN A O 1
ATOM 1552 N N . GLY A 1 193 ? 0.486 -7.704 9.620 1.00 94.31 193 GLY A N 1
ATOM 1553 C CA . GLY A 1 193 ? 0.619 -7.904 8.169 1.00 94.31 193 GLY A CA 1
ATOM 1554 C C . GLY A 1 193 ? -0.306 -7.041 7.304 1.00 94.31 193 GLY A C 1
ATOM 1555 O O . GLY A 1 193 ? -0.036 -6.848 6.126 1.00 94.31 193 GLY A O 1
ATOM 1556 N N . TYR A 1 194 ? -1.376 -6.493 7.875 1.00 96.69 194 TYR A N 1
ATOM 1557 C CA . TYR A 1 194 ? -2.355 -5.647 7.186 1.00 96.69 194 TYR A CA 1
ATOM 1558 C C . TYR A 1 194 ? -2.960 -4.623 8.147 1.00 96.69 194 TYR A C 1
ATOM 1560 O O . TYR A 1 194 ? -3.042 -4.845 9.355 1.00 96.69 194 TYR A O 1
ATOM 1568 N N . CYS A 1 195 ? -3.455 -3.511 7.623 1.00 97.25 195 CYS A N 1
ATOM 1569 C CA . CYS A 1 195 ? -4.252 -2.546 8.368 1.00 97.25 195 CYS A CA 1
ATOM 1570 C C . CYS A 1 195 ? -5.732 -2.936 8.332 1.00 97.25 195 CYS A C 1
ATOM 1572 O O . CYS A 1 195 ? -6.273 -3.193 7.259 1.00 97.25 195 CYS A O 1
ATOM 1574 N N . LEU A 1 196 ? -6.388 -2.946 9.496 1.00 98.31 196 LEU A N 1
ATOM 1575 C CA . LEU A 1 196 ? -7.843 -3.074 9.605 1.00 98.31 196 LEU A CA 1
ATOM 1576 C C . LEU A 1 196 ? -8.458 -1.685 9.778 1.00 98.31 196 LEU A C 1
ATOM 1578 O O . LEU A 1 196 ? -8.195 -1.016 10.779 1.00 98.31 196 LEU A O 1
ATOM 1582 N N . LEU A 1 197 ? -9.270 -1.265 8.813 1.00 97.88 197 LEU A N 1
ATOM 1583 C CA . LEU A 1 197 ? -9.894 0.052 8.760 1.00 97.88 197 LEU A CA 1
ATOM 1584 C C . LEU A 1 197 ? -11.405 -0.080 8.959 1.00 97.88 197 LEU A C 1
ATOM 1586 O O . LEU A 1 197 ? -12.108 -0.650 8.128 1.00 97.88 197 LEU A O 1
ATOM 1590 N N . LEU A 1 198 ? -11.901 0.421 10.088 1.00 98.44 198 LEU A N 1
ATOM 1591 C CA . LEU A 1 198 ?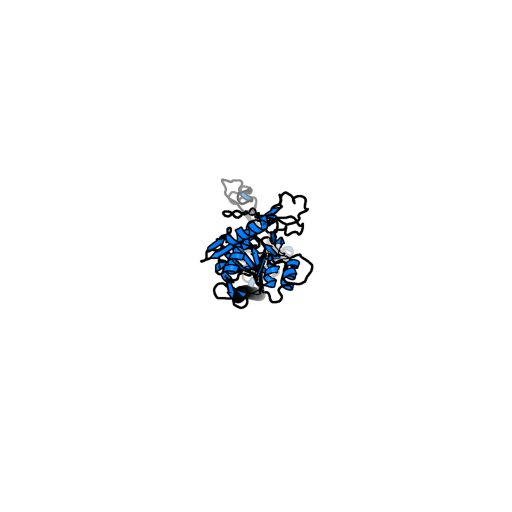 -13.318 0.422 10.433 1.00 98.44 198 LEU A CA 1
ATOM 1592 C C . LEU A 1 198 ? -13.988 1.681 9.883 1.00 98.44 198 LEU A C 1
ATOM 1594 O O . LEU A 1 198 ? -13.562 2.796 10.178 1.00 98.44 198 LEU A O 1
ATOM 1598 N N . SER A 1 199 ? -15.080 1.490 9.154 1.00 97.31 199 SER A N 1
ATOM 1599 C CA . SER A 1 199 ? -15.952 2.551 8.663 1.00 97.31 199 SER A CA 1
ATOM 1600 C C . SER A 1 199 ? -17.350 2.367 9.242 1.00 97.31 199 SER A C 1
ATOM 1602 O O . SER A 1 199 ? -17.925 1.278 9.164 1.00 97.31 199 SER A O 1
ATOM 1604 N N . ILE A 1 200 ? -17.895 3.422 9.843 1.00 95.75 200 ILE A N 1
ATOM 1605 C CA . ILE A 1 200 ? -19.238 3.421 10.425 1.00 95.75 200 ILE A CA 1
ATOM 1606 C C . ILE A 1 200 ? -20.031 4.641 9.960 1.00 95.75 200 ILE A C 1
ATOM 1608 O O . ILE A 1 200 ? -19.479 5.729 9.799 1.00 95.75 200 ILE A O 1
ATOM 1612 N N . ASP A 1 201 ? -21.342 4.466 9.808 1.00 91.25 201 ASP A N 1
ATOM 1613 C CA . ASP A 1 201 ? -22.307 5.560 9.701 1.00 91.25 201 ASP A CA 1
ATOM 1614 C C . ASP A 1 201 ? -23.265 5.476 10.897 1.00 91.25 201 ASP A C 1
ATOM 1616 O O . ASP A 1 201 ? -24.262 4.753 10.904 1.00 91.25 201 ASP A O 1
ATOM 1620 N N . GLY A 1 202 ? -22.885 6.144 11.986 1.00 87.31 202 GLY A N 1
ATOM 1621 C CA . GLY A 1 202 ? -23.572 6.035 13.269 1.00 87.31 202 GLY A CA 1
ATOM 1622 C C . GLY A 1 202 ? -23.370 4.678 13.951 1.00 87.31 202 GLY A C 1
ATOM 1623 O O . GLY A 1 202 ? -22.322 4.047 13.847 1.00 87.31 202 GLY A O 1
ATOM 1624 N N . ILE A 1 203 ? -24.376 4.246 14.713 1.00 87.25 203 ILE A N 1
ATOM 1625 C CA . ILE A 1 203 ? -24.306 3.035 15.549 1.00 87.25 203 ILE A CA 1
ATOM 1626 C C . ILE A 1 203 ? -24.900 1.794 14.878 1.00 87.25 203 ILE A C 1
ATOM 1628 O O . ILE A 1 203 ? -25.111 0.798 15.561 1.00 87.25 203 ILE A O 1
ATOM 1632 N N . GLU A 1 204 ? -25.278 1.845 13.604 1.00 89.94 204 GLU A N 1
ATOM 1633 C CA . GLU A 1 204 ? -25.991 0.737 12.963 1.00 89.94 204 GLU A CA 1
ATOM 1634 C C . GLU A 1 204 ? -25.026 -0.410 12.635 1.00 89.94 204 GLU A C 1
ATOM 1636 O O . GLU A 1 204 ? -24.281 -0.356 11.662 1.00 89.94 204 GLU A O 1
ATOM 1641 N N . TYR A 1 205 ? -25.048 -1.467 13.458 1.00 91.31 205 TYR A N 1
ATOM 1642 C CA . TYR A 1 205 ? -24.176 -2.638 13.298 1.00 91.31 205 TYR A CA 1
ATOM 1643 C C . TYR A 1 205 ? -24.230 -3.255 11.893 1.00 91.31 205 TYR A C 1
ATOM 1645 O O . TYR A 1 205 ? -23.195 -3.635 11.354 1.00 91.31 205 TYR A O 1
ATOM 1653 N N . GLU A 1 206 ? -25.421 -3.330 11.292 1.00 91.19 206 GLU A N 1
ATOM 1654 C CA . GLU A 1 206 ? -25.614 -3.918 9.962 1.00 91.19 206 GLU A CA 1
ATOM 1655 C C . GLU A 1 206 ? -24.872 -3.133 8.865 1.00 91.19 206 GLU A C 1
ATOM 1657 O O . GLU A 1 206 ? -24.440 -3.735 7.881 1.00 91.19 206 GLU A O 1
ATOM 1662 N N . GLU A 1 207 ? -24.680 -1.823 9.040 1.00 93.12 207 GLU A N 1
ATOM 1663 C CA . GLU A 1 207 ? -24.066 -0.930 8.048 1.00 93.12 207 GLU A CA 1
ATOM 1664 C C . GLU A 1 207 ? -22.572 -0.677 8.298 1.00 93.12 207 GLU A C 1
ATOM 1666 O O . GLU A 1 207 ? -21.884 -0.123 7.440 1.00 93.12 207 GLU A O 1
ATOM 1671 N N . ALA A 1 208 ? -22.043 -1.126 9.438 1.00 96.75 208 ALA A N 1
ATOM 1672 C CA . ALA A 1 208 ? -20.620 -1.053 9.729 1.00 96.75 208 ALA A CA 1
ATOM 1673 C C . ALA A 1 208 ? -19.805 -1.888 8.734 1.00 96.75 208 ALA A C 1
ATOM 1675 O O . ALA A 1 208 ? -20.152 -3.030 8.419 1.00 96.75 208 ALA A O 1
ATOM 1676 N N . ARG A 1 209 ? -18.681 -1.340 8.272 1.00 98.12 209 ARG A N 1
ATOM 1677 C CA . ARG A 1 209 ? -17.774 -1.979 7.313 1.00 98.12 209 ARG A CA 1
ATOM 1678 C C . ARG A 1 209 ? -16.374 -2.080 7.883 1.00 98.12 209 ARG A C 1
ATOM 1680 O O . ARG A 1 209 ? -15.946 -1.225 8.657 1.00 98.12 209 ARG A O 1
ATOM 1687 N N . LEU A 1 210 ? -15.666 -3.120 7.475 1.00 98.38 210 LEU A N 1
ATOM 1688 C CA . LEU A 1 210 ? -14.257 -3.300 7.782 1.00 98.38 210 LEU A CA 1
ATOM 1689 C C . LEU A 1 210 ? -13.513 -3.552 6.474 1.00 98.38 210 LEU A C 1
ATOM 1691 O O . LEU A 1 210 ? -13.999 -4.282 5.607 1.00 98.38 210 LEU A O 1
ATOM 1695 N N . GLU A 1 211 ? -12.350 -2.931 6.344 1.00 97.75 211 GLU A N 1
ATOM 1696 C CA . GLU A 1 211 ? -11.440 -3.121 5.223 1.00 97.75 211 GLU A CA 1
ATOM 1697 C C . GLU A 1 211 ? -10.109 -3.635 5.750 1.00 97.75 211 GLU A C 1
ATOM 1699 O O . GLU A 1 211 ? -9.575 -3.110 6.727 1.00 97.75 211 GLU A O 1
ATOM 1704 N N . ALA A 1 212 ? -9.576 -4.669 5.109 1.00 98.00 212 ALA A N 1
ATOM 1705 C CA . ALA A 1 212 ? -8.210 -5.107 5.327 1.00 98.00 212 ALA A CA 1
ATOM 1706 C C . ALA A 1 212 ? -7.374 -4.678 4.127 1.00 98.00 212 ALA A C 1
ATOM 1708 O O . ALA A 1 212 ? -7.653 -5.095 3.000 1.00 98.00 212 ALA A O 1
ATOM 1709 N N . VAL A 1 213 ? -6.350 -3.868 4.364 1.00 96.75 213 VAL A N 1
ATOM 1710 C CA . VAL A 1 213 ? -5.470 -3.328 3.321 1.00 96.75 213 VAL A CA 1
ATOM 1711 C C . VAL A 1 213 ? -4.009 -3.542 3.697 1.00 96.75 213 VAL A C 1
ATOM 1713 O O . VAL A 1 213 ? -3.689 -3.634 4.879 1.00 96.75 213 VAL A O 1
ATOM 1716 N N . PHE A 1 214 ? -3.118 -3.605 2.713 1.00 96.38 214 PHE A N 1
ATOM 1717 C CA . PHE A 1 214 ? -1.673 -3.515 2.947 1.00 96.38 214 PHE A CA 1
ATOM 1718 C C . PHE A 1 214 ? -1.036 -2.484 2.020 1.00 96.38 214 PHE A C 1
ATOM 1720 O O . PHE A 1 214 ? -1.604 -2.161 0.969 1.00 96.38 214 PHE A O 1
ATOM 1727 N N . TYR A 1 215 ? 0.146 -1.996 2.388 1.00 95.00 215 TYR A N 1
ATOM 1728 C CA . TYR A 1 215 ? 0.890 -1.015 1.611 1.00 95.00 215 TYR A CA 1
ATOM 1729 C C . TYR A 1 215 ? 2.263 -1.556 1.211 1.00 95.00 215 TYR A C 1
ATOM 1731 O O . TYR A 1 215 ? 3.081 -1.927 2.044 1.00 95.00 215 TYR A O 1
ATOM 1739 N N . ASP A 1 216 ? 2.568 -1.537 -0.085 1.00 94.62 216 ASP A N 1
ATOM 1740 C CA . ASP A 1 216 ? 3.899 -1.901 -0.584 1.00 94.62 216 ASP A CA 1
ATOM 1741 C C . ASP A 1 216 ? 4.280 -1.018 -1.783 1.00 94.62 216 ASP A C 1
ATOM 1743 O O . ASP A 1 216 ? 3.426 -0.411 -2.436 1.00 94.62 216 ASP A O 1
ATOM 1747 N N . GLN A 1 217 ? 5.576 -0.879 -2.043 1.00 93.81 217 GLN A N 1
ATOM 1748 C CA . GLN A 1 217 ? 6.097 -0.026 -3.105 1.00 93.81 217 GLN A CA 1
ATOM 1749 C C . GLN A 1 217 ? 5.974 -0.709 -4.462 1.00 93.81 217 GLN A C 1
ATOM 1751 O O . GLN A 1 217 ? 6.328 -1.879 -4.603 1.00 93.81 217 GLN A O 1
ATOM 1756 N N . ASP A 1 218 ? 5.511 0.026 -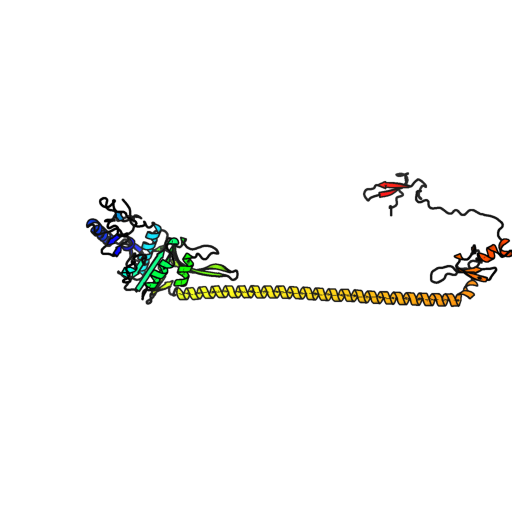5.475 1.00 92.75 218 ASP A N 1
ATOM 1757 C CA . ASP A 1 218 ? 5.574 -0.406 -6.868 1.00 92.75 218 ASP A CA 1
ATOM 1758 C C . ASP A 1 218 ? 6.996 -0.342 -7.444 1.00 92.75 218 ASP A C 1
ATOM 1760 O O . ASP A 1 218 ? 7.962 0.052 -6.789 1.00 92.75 218 ASP A O 1
ATOM 1764 N N . ILE A 1 219 ? 7.137 -0.749 -8.705 1.00 93.25 219 ILE A N 1
ATOM 1765 C CA . ILE A 1 219 ? 8.431 -0.764 -9.397 1.00 93.25 219 ILE A CA 1
ATOM 1766 C C . ILE A 1 219 ? 9.041 0.631 -9.610 1.00 93.25 219 ILE A C 1
ATOM 1768 O O . ILE A 1 219 ? 10.211 0.728 -9.973 1.00 93.25 219 ILE A O 1
ATOM 1772 N N . ASP A 1 220 ? 8.256 1.695 -9.425 1.00 91.62 220 ASP A N 1
ATOM 1773 C CA . ASP A 1 220 ? 8.705 3.085 -9.480 1.00 91.62 220 ASP A CA 1
ATOM 1774 C C . ASP A 1 220 ? 9.054 3.619 -8.075 1.00 91.62 220 ASP A C 1
ATOM 1776 O O . ASP A 1 220 ? 9.475 4.768 -7.935 1.00 91.62 220 ASP A O 1
ATOM 1780 N N . GLY A 1 221 ? 8.925 2.783 -7.037 1.00 91.75 221 GLY A N 1
ATOM 1781 C CA . GLY A 1 221 ? 9.162 3.138 -5.640 1.00 91.75 221 GLY A CA 1
ATOM 1782 C C . GLY A 1 221 ? 8.007 3.911 -4.999 1.00 91.75 221 GLY A C 1
ATOM 1783 O O . GLY A 1 221 ? 8.192 4.488 -3.927 1.00 91.75 221 GLY A O 1
ATOM 1784 N N . LEU A 1 222 ? 6.833 3.957 -5.640 1.00 91.81 222 LEU A N 1
ATOM 1785 C CA . LEU A 1 222 ? 5.652 4.648 -5.121 1.00 91.81 222 LEU A CA 1
ATOM 1786 C C . LEU A 1 222 ? 4.837 3.706 -4.236 1.00 91.81 222 LEU A C 1
ATOM 1788 O O . LEU A 1 222 ? 4.589 2.560 -4.608 1.00 91.81 222 LEU A O 1
ATOM 1792 N N . TRP A 1 223 ? 4.395 4.190 -3.075 1.00 92.88 223 TRP A N 1
ATOM 1793 C CA . TRP A 1 223 ? 3.551 3.408 -2.173 1.00 92.88 223 TRP A CA 1
ATOM 1794 C C . TRP A 1 223 ? 2.186 3.130 -2.799 1.00 92.88 223 TRP A C 1
ATOM 1796 O O . TRP A 1 223 ? 1.525 4.038 -3.304 1.00 92.88 223 TRP A O 1
ATOM 1806 N N . ARG A 1 224 ? 1.754 1.870 -2.745 1.00 92.19 224 ARG A N 1
ATOM 1807 C CA . ARG A 1 224 ? 0.450 1.420 -3.228 1.00 92.19 224 ARG A CA 1
ATOM 1808 C C . ARG A 1 224 ? -0.325 0.760 -2.108 1.00 92.19 224 ARG A C 1
ATOM 1810 O O . ARG A 1 224 ? 0.139 -0.216 -1.532 1.00 92.19 224 ARG A O 1
ATOM 1817 N N . GLU A 1 225 ? -1.529 1.260 -1.876 1.00 93.75 225 GLU A N 1
ATOM 1818 C CA . GLU A 1 225 ? -2.543 0.578 -1.081 1.00 93.75 225 GLU A CA 1
ATOM 1819 C C . GLU A 1 225 ? -3.149 -0.566 -1.905 1.00 93.75 225 GLU A C 1
ATOM 1821 O O . GLU A 1 225 ? -3.552 -0.375 -3.056 1.00 93.75 225 GLU A O 1
ATOM 1826 N N . THR A 1 226 ? -3.206 -1.764 -1.329 1.00 94.62 226 THR A N 1
ATOM 1827 C CA . THR A 1 226 ? -3.875 -2.925 -1.921 1.00 94.62 226 THR A CA 1
ATOM 1828 C C . THR A 1 226 ? -4.921 -3.459 -0.956 1.00 94.62 226 THR A C 1
ATOM 1830 O O . THR A 1 226 ? -4.607 -3.867 0.161 1.00 94.62 226 THR A O 1
ATOM 1833 N N . ILE A 1 227 ? -6.169 -3.501 -1.417 1.00 96.25 227 ILE A N 1
ATOM 1834 C CA . ILE A 1 227 ? -7.289 -4.065 -0.663 1.00 96.25 227 ILE A CA 1
ATOM 1835 C C . ILE A 1 227 ? -7.189 -5.593 -0.675 1.00 96.25 227 ILE A C 1
ATOM 1837 O O . ILE A 1 227 ? -7.181 -6.221 -1.737 1.00 96.25 227 ILE A O 1
ATOM 1841 N N . VAL A 1 228 ? -7.126 -6.185 0.516 1.00 97.88 228 VAL A N 1
ATOM 1842 C CA . VAL A 1 228 ? -7.184 -7.633 0.747 1.00 97.88 228 VAL A CA 1
ATOM 1843 C C . VAL A 1 228 ? -8.639 -8.079 0.831 1.00 97.88 228 VAL A C 1
ATOM 1845 O O . VAL A 1 228 ? -9.053 -8.997 0.123 1.00 97.88 228 VAL A O 1
ATOM 1848 N N . THR A 1 229 ? -9.421 -7.414 1.684 1.00 98.19 229 THR A N 1
ATOM 1849 C CA . THR A 1 229 ? -10.863 -7.630 1.838 1.00 98.19 229 THR A CA 1
ATOM 1850 C C . THR A 1 229 ? -11.575 -6.311 2.104 1.00 98.19 229 THR A C 1
ATOM 1852 O O . THR A 1 229 ? -11.014 -5.405 2.712 1.00 98.19 229 THR A O 1
ATOM 1855 N N . GLU A 1 230 ? -12.824 -6.226 1.660 1.00 97.38 230 GLU A N 1
ATOM 1856 C CA . GLU A 1 230 ? -13.743 -5.129 1.952 1.00 97.38 230 GLU A CA 1
ATOM 1857 C C . GLU A 1 230 ? -15.142 -5.737 2.095 1.00 97.38 230 GLU A C 1
ATOM 1859 O O . GLU A 1 230 ? -15.610 -6.451 1.201 1.00 97.38 230 GLU A O 1
ATOM 1864 N N . GLY A 1 231 ? -15.822 -5.465 3.208 1.00 97.62 231 GLY A N 1
ATOM 1865 C CA . GLY A 1 231 ? -17.165 -5.994 3.438 1.00 97.62 231 GLY A CA 1
ATOM 1866 C C . GLY A 1 231 ? -17.844 -5.430 4.678 1.00 97.62 231 GLY A C 1
ATOM 1867 O O . GLY A 1 231 ? -17.338 -4.508 5.321 1.00 97.62 231 GLY A O 1
ATOM 1868 N N . ARG A 1 232 ? -19.017 -5.981 5.019 1.00 97.50 232 ARG A N 1
ATOM 1869 C CA . ARG A 1 232 ? -19.693 -5.626 6.274 1.00 97.50 232 ARG A CA 1
ATOM 1870 C C . ARG A 1 232 ? -18.886 -6.192 7.436 1.00 97.50 232 ARG A C 1
ATOM 1872 O O . ARG A 1 232 ? -18.351 -7.291 7.338 1.00 97.50 232 ARG A O 1
ATOM 1879 N N . LEU A 1 233 ? -18.857 -5.503 8.572 1.00 97.69 233 LEU A N 1
ATOM 1880 C CA . LEU A 1 233 ? -18.207 -6.002 9.786 1.00 97.69 233 LEU A CA 1
ATOM 1881 C C . LEU A 1 233 ? -18.778 -7.372 10.204 1.00 97.69 233 LEU A C 1
ATOM 1883 O O . LEU A 1 233 ? -18.055 -8.233 10.697 1.00 97.69 233 LEU A O 1
ATOM 1887 N N . SER A 1 234 ? -20.064 -7.614 9.934 1.00 95.81 234 SER A N 1
ATOM 1888 C CA . SER A 1 234 ? -20.734 -8.900 10.156 1.00 95.81 234 SER A CA 1
ATOM 1889 C C . SER A 1 234 ? -20.195 -10.063 9.315 1.00 95.81 234 SER A C 1
ATOM 1891 O O . SER A 1 234 ? -20.428 -11.214 9.690 1.00 95.81 234 SER A O 1
ATOM 1893 N N . ASP A 1 235 ? -19.499 -9.791 8.208 1.00 97.56 235 ASP A N 1
ATOM 1894 C CA . ASP A 1 235 ? -18.869 -10.806 7.351 1.00 97.56 235 ASP A CA 1
ATOM 1895 C C . ASP A 1 235 ? -17.542 -11.318 7.933 1.00 97.56 235 ASP A C 1
ATOM 1897 O O . ASP A 1 235 ? -17.048 -12.376 7.526 1.00 97.56 235 ASP A O 1
ATOM 1901 N N . TYR A 1 236 ? -16.990 -10.589 8.909 1.00 98.25 236 TYR A N 1
ATOM 1902 C CA . TYR A 1 236 ? -15.787 -10.961 9.638 1.00 98.25 236 TYR A CA 1
ATOM 1903 C C . TYR A 1 236 ? -16.141 -11.782 10.877 1.00 98.25 236 TYR A C 1
ATOM 1905 O O . TYR A 1 236 ? -17.077 -11.465 11.614 1.00 98.25 236 TYR A O 1
ATOM 1913 N N . SER A 1 237 ? -15.384 -12.846 11.124 1.00 97.50 237 SER A N 1
ATOM 1914 C CA . SER A 1 237 ? -15.570 -13.742 12.271 1.00 97.50 237 SER A CA 1
ATOM 1915 C C . SER A 1 237 ? -14.228 -14.267 12.777 1.00 97.50 237 SER A C 1
ATOM 1917 O O . SER A 1 237 ? -13.186 -13.881 12.259 1.00 97.50 237 SER A O 1
ATOM 1919 N N . PHE A 1 238 ? -14.245 -15.124 13.792 1.00 97.25 238 PHE A N 1
ATOM 1920 C CA . PHE A 1 238 ? -13.046 -15.744 14.346 1.00 97.25 238 PHE A CA 1
ATOM 1921 C C . PHE A 1 238 ? -13.159 -17.263 14.234 1.00 97.25 238 PHE A C 1
ATOM 1923 O O . PHE A 1 238 ? -14.248 -17.812 14.425 1.00 97.25 238 PHE A O 1
ATOM 1930 N N . ASP A 1 239 ? -12.057 -17.936 13.903 1.00 95.94 239 ASP A N 1
ATOM 1931 C CA . ASP A 1 239 ? -11.973 -19.395 14.003 1.00 95.94 239 ASP A CA 1
ATOM 1932 C C . ASP A 1 239 ? -11.663 -19.854 15.444 1.00 95.94 239 ASP A C 1
ATOM 1934 O O . ASP A 1 239 ? -11.554 -19.050 16.369 1.00 95.94 239 ASP A O 1
ATOM 1938 N N . GLU A 1 240 ? -11.499 -21.165 15.640 1.00 92.88 240 GLU A N 1
ATOM 1939 C CA . GLU A 1 240 ? -11.191 -21.767 16.948 1.00 92.88 240 GLU A CA 1
ATOM 1940 C C . GLU A 1 240 ? -9.845 -21.311 17.545 1.00 92.88 240 GLU A C 1
ATOM 1942 O O . GLU A 1 240 ? -9.624 -21.462 18.745 1.00 92.88 240 GLU A O 1
ATOM 1947 N N . ASN A 1 241 ? -8.950 -20.748 16.727 1.00 93.12 241 ASN A N 1
ATOM 1948 C CA . ASN A 1 241 ? -7.649 -20.222 17.139 1.00 93.12 241 ASN A CA 1
ATOM 1949 C C . ASN A 1 241 ? -7.642 -18.683 17.213 1.00 93.12 241 ASN A C 1
ATOM 1951 O O . ASN A 1 241 ? -6.578 -18.079 17.361 1.00 93.12 241 ASN A O 1
ATOM 1955 N N . ASN A 1 242 ? -8.812 -18.048 17.102 1.00 94.69 242 ASN A N 1
ATOM 1956 C CA . ASN A 1 242 ? -8.998 -16.604 16.988 1.00 94.69 242 ASN A CA 1
ATOM 1957 C C . ASN A 1 242 ? -8.313 -15.958 15.779 1.00 94.69 242 ASN A C 1
ATOM 1959 O O . ASN A 1 242 ? -8.021 -14.760 15.807 1.00 94.69 242 ASN A O 1
ATOM 1963 N N . ASN A 1 243 ? -8.074 -16.712 14.707 1.00 95.94 243 ASN A N 1
ATOM 1964 C CA . ASN A 1 243 ? -7.696 -16.102 13.443 1.00 95.94 243 ASN A CA 1
ATOM 1965 C C . ASN A 1 243 ? -8.905 -15.352 12.888 1.00 95.94 243 ASN A C 1
ATOM 1967 O O . ASN A 1 243 ? -10.014 -15.889 12.834 1.00 95.94 243 ASN A O 1
ATOM 1971 N N . LEU A 1 244 ? -8.684 -14.111 12.466 1.00 97.69 244 LEU A N 1
ATOM 1972 C CA . LEU A 1 244 ? -9.697 -13.300 11.812 1.00 97.69 244 LEU A CA 1
ATOM 1973 C C . LEU A 1 244 ? -10.029 -13.912 10.447 1.00 97.69 244 LEU A C 1
ATOM 1975 O O . LEU A 1 244 ? -9.158 -14.105 9.599 1.00 97.69 244 LEU A O 1
ATOM 1979 N N . MET A 1 245 ? -11.303 -14.218 10.249 1.00 98.31 245 MET A N 1
ATOM 1980 C CA . MET A 1 245 ? -11.856 -14.842 9.057 1.00 98.31 245 MET A CA 1
ATOM 1981 C C . MET A 1 245 ? -12.686 -13.821 8.293 1.00 98.31 245 MET A C 1
ATOM 1983 O O . MET A 1 245 ? -13.457 -13.082 8.903 1.00 98.31 245 MET A O 1
ATOM 1987 N N . PHE A 1 246 ? -12.600 -13.838 6.967 1.00 98.38 246 PHE A N 1
ATOM 1988 C CA . PHE A 1 246 ? -13.541 -13.148 6.092 1.00 98.38 246 PHE A CA 1
ATOM 1989 C C . PHE A 1 246 ? -14.345 -14.194 5.322 1.00 98.38 246 PHE A C 1
ATOM 1991 O O . PHE A 1 246 ? -13.806 -14.968 4.525 1.00 98.38 246 PHE A O 1
ATOM 1998 N N . HIS A 1 247 ? -15.643 -14.266 5.612 1.00 96.56 247 HIS A N 1
ATOM 1999 C CA . HIS A 1 247 ? -16.499 -15.386 5.230 1.00 96.56 247 HIS A CA 1
ATOM 2000 C C . HIS A 1 247 ? -15.954 -16.747 5.701 1.00 96.56 247 HIS A C 1
ATOM 2002 O O . HIS A 1 247 ? -16.227 -17.164 6.821 1.00 96.56 247 HIS A O 1
ATOM 2008 N N . ARG A 1 248 ? -15.237 -17.477 4.838 1.00 95.94 248 ARG A N 1
ATOM 2009 C CA . ARG A 1 248 ? -14.730 -18.835 5.110 1.00 95.94 248 ARG A CA 1
ATOM 2010 C C . ARG A 1 248 ? -13.211 -18.933 5.107 1.00 95.94 248 ARG A C 1
ATOM 2012 O O . ARG A 1 248 ? -12.690 -19.961 5.528 1.00 95.94 248 ARG A O 1
ATOM 2019 N N . ASP A 1 249 ? -12.528 -17.901 4.632 1.00 97.94 249 ASP A N 1
ATOM 2020 C CA . ASP A 1 249 ? -11.081 -17.901 4.472 1.00 97.94 249 ASP A CA 1
ATOM 2021 C C . ASP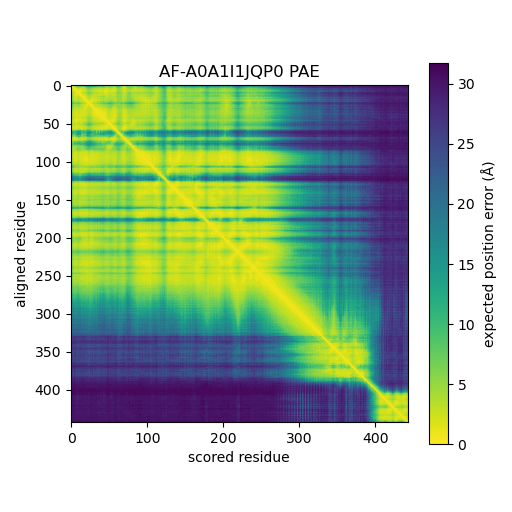 A 1 249 ? -10.451 -17.046 5.573 1.00 97.94 249 ASP A C 1
ATOM 2023 O O . ASP A 1 249 ? -11.011 -16.019 5.969 1.00 97.94 249 ASP A O 1
ATOM 2027 N N . SER A 1 250 ? -9.295 -17.471 6.086 1.00 97.81 250 SER A N 1
ATOM 2028 C CA . SER A 1 250 ? -8.548 -16.654 7.039 1.00 97.81 250 SER A CA 1
ATOM 2029 C C . SER A 1 250 ? -7.987 -15.425 6.339 1.00 97.81 250 SER A C 1
ATOM 2031 O O . SER A 1 250 ? -7.580 -15.475 5.174 1.00 97.81 250 SER A O 1
ATOM 2033 N N . LEU A 1 251 ? -7.956 -14.307 7.053 1.00 97.56 251 LEU A N 1
ATOM 2034 C CA . LEU A 1 251 ? -7.463 -13.058 6.497 1.00 97.56 251 LEU A CA 1
ATOM 2035 C C . LEU A 1 251 ? -5.972 -13.144 6.151 1.00 97.56 251 LEU A C 1
ATOM 2037 O O . LEU A 1 251 ? -5.563 -12.595 5.135 1.00 97.56 251 LEU A O 1
ATOM 2041 N N . ASP A 1 252 ? -5.202 -13.923 6.913 1.00 96.50 252 ASP A N 1
ATOM 2042 C CA . ASP A 1 252 ? -3.789 -14.207 6.641 1.00 96.50 252 ASP A CA 1
ATOM 2043 C C . ASP A 1 252 ? -3.612 -14.935 5.287 1.00 96.50 252 ASP A C 1
ATOM 2045 O O . ASP A 1 252 ? -2.765 -14.558 4.480 1.00 96.50 252 ASP A O 1
ATOM 2049 N N . LEU A 1 253 ? -4.476 -15.911 4.964 1.00 97.31 253 LEU A N 1
ATOM 2050 C CA . LEU A 1 253 ? -4.460 -16.595 3.661 1.00 97.31 253 LEU A CA 1
ATOM 2051 C C . LEU A 1 253 ? -4.839 -15.648 2.513 1.00 97.31 253 LEU A C 1
ATOM 2053 O O . LEU A 1 253 ? -4.260 -15.706 1.422 1.00 97.31 253 LEU A O 1
ATOM 2057 N N . LEU A 1 254 ? -5.845 -14.799 2.731 1.00 98.25 254 LEU A N 1
ATOM 2058 C CA . LEU A 1 254 ? -6.274 -13.814 1.739 1.00 98.25 254 LEU A CA 1
ATOM 2059 C C . LEU A 1 254 ? -5.189 -12.759 1.502 1.00 98.25 254 LEU A C 1
ATOM 2061 O O . LEU A 1 254 ? -4.958 -12.386 0.350 1.00 98.25 254 LEU A O 1
ATOM 2065 N N . TYR A 1 255 ? -4.493 -12.342 2.561 1.00 97.88 255 TYR A N 1
ATOM 2066 C CA . TYR A 1 255 ? -3.336 -11.458 2.498 1.00 97.88 255 TYR A CA 1
ATOM 2067 C C . TYR A 1 255 ? -2.217 -12.081 1.661 1.00 97.88 255 TYR A C 1
ATOM 2069 O O . TYR A 1 255 ? -1.814 -11.476 0.670 1.00 97.88 255 TYR A O 1
ATOM 2077 N N . ASP A 1 256 ? -1.796 -13.315 1.957 1.00 97.81 256 ASP A N 1
ATOM 2078 C CA . ASP A 1 256 ? -0.738 -14.001 1.201 1.00 97.81 256 ASP A CA 1
ATOM 2079 C C . ASP A 1 256 ? -1.068 -14.082 -0.297 1.00 97.81 256 ASP A C 1
ATOM 2081 O O . ASP A 1 256 ? -0.219 -13.857 -1.167 1.00 97.81 256 ASP A O 1
ATOM 2085 N N . LYS A 1 257 ? -2.336 -14.363 -0.618 1.00 98.06 257 LYS A N 1
ATOM 2086 C CA . LYS A 1 257 ? -2.826 -14.410 -1.999 1.00 98.06 257 LYS A CA 1
ATOM 2087 C C . LYS A 1 257 ? -2.792 -13.035 -2.669 1.00 98.06 257 LYS A C 1
ATOM 2089 O O . LYS A 1 257 ? -2.374 -12.937 -3.826 1.00 98.06 257 LYS A O 1
ATOM 2094 N N . ALA A 1 258 ? -3.243 -11.990 -1.977 1.00 97.94 258 ALA A N 1
ATOM 2095 C CA . ALA A 1 258 ? -3.237 -10.623 -2.490 1.00 97.94 258 ALA A CA 1
ATOM 2096 C C . ALA A 1 258 ? -1.801 -10.113 -2.695 1.00 97.94 258 ALA A C 1
ATOM 2098 O O . ALA A 1 258 ? -1.486 -9.584 -3.763 1.00 97.94 258 ALA A O 1
ATOM 2099 N N . TYR A 1 259 ? -0.918 -10.366 -1.728 1.00 97.44 259 TYR A N 1
ATOM 2100 C CA . TYR A 1 259 ? 0.499 -10.022 -1.778 1.00 97.44 259 TYR A CA 1
ATOM 2101 C C . TYR A 1 259 ? 1.214 -10.724 -2.940 1.00 97.44 259 TYR A C 1
ATOM 2103 O O . TYR A 1 259 ? 1.908 -10.086 -3.734 1.00 97.44 259 TYR A O 1
ATOM 2111 N N . TYR A 1 260 ? 0.981 -12.028 -3.126 1.00 97.75 260 TYR A N 1
ATOM 2112 C CA . TYR A 1 260 ? 1.536 -12.774 -4.257 1.00 97.75 260 TYR A CA 1
ATOM 2113 C C . TYR A 1 260 ? 1.091 -12.203 -5.613 1.00 97.75 260 TYR A C 1
ATOM 2115 O O . TYR A 1 260 ? 1.916 -12.000 -6.507 1.00 97.75 260 TYR A O 1
ATOM 2123 N N . GLU A 1 261 ? -0.204 -11.919 -5.786 1.00 97.81 261 GLU A N 1
ATOM 2124 C CA . GLU A 1 261 ? -0.713 -11.339 -7.033 1.00 97.81 261 GLU A CA 1
ATOM 2125 C C . GLU A 1 261 ? -0.193 -9.913 -7.267 1.00 97.81 261 GLU A C 1
ATOM 2127 O O . GLU A 1 261 ? 0.055 -9.534 -8.415 1.00 97.81 261 GLU A O 1
ATOM 2132 N N . PHE A 1 262 ? 0.031 -9.137 -6.206 1.00 96.56 262 PHE A N 1
ATOM 2133 C CA . PHE A 1 262 ? 0.683 -7.833 -6.281 1.00 96.56 262 PHE A CA 1
ATOM 2134 C C . PHE A 1 262 ? 2.129 -7.953 -6.787 1.00 96.56 262 PHE A C 1
ATOM 2136 O O . PHE A 1 262 ? 2.456 -7.378 -7.828 1.00 96.56 262 PHE A O 1
ATOM 2143 N N . ARG A 1 263 ? 2.969 -8.779 -6.149 1.00 97.06 263 ARG A N 1
ATOM 2144 C CA . ARG A 1 263 ? 4.372 -8.997 -6.560 1.00 97.06 263 ARG A CA 1
ATOM 2145 C C . ARG A 1 263 ? 4.483 -9.537 -7.985 1.00 97.06 263 ARG A C 1
ATOM 2147 O O . ARG A 1 263 ? 5.243 -9.022 -8.795 1.00 97.06 263 ARG A O 1
ATOM 2154 N N . LYS A 1 264 ? 3.627 -10.486 -8.356 1.00 97.25 264 LYS A N 1
ATOM 2155 C CA . LYS A 1 264 ? 3.572 -11.037 -9.717 1.00 97.25 264 LYS A CA 1
ATOM 2156 C C . LYS A 1 264 ? 3.220 -9.995 -10.782 1.00 97.25 264 LYS A C 1
ATOM 2158 O O . LYS A 1 264 ? 3.685 -10.100 -11.919 1.00 97.25 264 LYS A O 1
ATOM 2163 N N . LYS A 1 265 ? 2.373 -9.007 -10.465 1.00 96.19 265 LYS A N 1
ATOM 2164 C CA . LYS A 1 265 ? 2.101 -7.877 -11.373 1.00 96.19 265 LYS A CA 1
ATOM 2165 C C . LYS A 1 265 ? 3.336 -6.991 -11.530 1.00 96.19 265 LYS A C 1
ATOM 2167 O O . LYS A 1 265 ? 3.616 -6.581 -12.654 1.00 96.19 265 LYS A O 1
ATOM 2172 N N . GLN A 1 266 ? 4.070 -6.744 -10.446 1.00 94.38 266 GLN A N 1
ATOM 2173 C CA . GLN A 1 266 ? 5.320 -5.982 -10.486 1.00 94.38 266 GLN A CA 1
ATOM 2174 C C . GLN A 1 266 ? 6.387 -6.674 -11.330 1.00 94.38 266 GLN A C 1
ATOM 2176 O O . GLN A 1 266 ? 6.944 -6.036 -12.218 1.00 94.38 266 GLN A O 1
ATOM 2181 N N . ASP A 1 267 ? 6.606 -7.974 -11.126 1.00 95.56 267 ASP A N 1
ATOM 2182 C CA . ASP A 1 267 ? 7.596 -8.752 -11.880 1.00 95.56 267 ASP A CA 1
ATOM 2183 C C . ASP A 1 267 ? 7.300 -8.709 -13.388 1.00 95.56 267 ASP A C 1
ATOM 2185 O O . ASP A 1 267 ? 8.171 -8.416 -14.201 1.00 95.56 267 ASP A O 1
ATOM 2189 N N . ARG A 1 268 ? 6.029 -8.892 -13.775 1.00 96.38 268 ARG A N 1
ATOM 2190 C CA . ARG A 1 268 ? 5.599 -8.797 -15.183 1.00 96.38 268 ARG A CA 1
ATOM 2191 C C . ARG A 1 268 ? 5.847 -7.423 -15.792 1.00 96.38 268 ARG A C 1
ATOM 2193 O O . ARG A 1 268 ? 6.198 -7.326 -16.967 1.00 96.38 268 ARG A O 1
ATOM 2200 N N . GLU A 1 269 ? 5.594 -6.365 -15.031 1.00 95.50 269 GLU A N 1
ATOM 2201 C CA . GLU A 1 269 ? 5.826 -4.999 -15.489 1.00 95.50 269 GLU A CA 1
ATOM 2202 C C . GLU A 1 269 ? 7.328 -4.701 -15.602 1.00 95.50 269 GLU A C 1
ATOM 2204 O O . GLU A 1 269 ? 7.762 -4.097 -16.583 1.00 95.50 269 GLU A O 1
ATOM 2209 N N . HIS A 1 270 ? 8.125 -5.173 -14.644 1.00 95.19 270 HIS A N 1
ATOM 2210 C CA . HIS A 1 270 ? 9.580 -5.076 -14.670 1.00 95.19 270 HIS A CA 1
ATOM 2211 C C . HIS A 1 270 ? 10.163 -5.769 -15.910 1.00 95.19 270 HIS A C 1
ATOM 2213 O O . HIS A 1 270 ? 10.868 -5.132 -16.698 1.00 95.19 270 HIS A O 1
ATOM 2219 N N . ASP A 1 271 ? 9.771 -7.022 -16.160 1.00 96.25 271 ASP A N 1
ATOM 2220 C CA . ASP A 1 271 ? 10.173 -7.787 -17.344 1.00 96.25 271 ASP A CA 1
ATOM 2221 C C . ASP A 1 271 ? 9.761 -7.078 -18.643 1.00 96.25 271 ASP A C 1
ATOM 2223 O O . ASP A 1 271 ? 10.528 -7.015 -19.608 1.00 96.25 271 ASP A O 1
ATOM 2227 N N . ARG A 1 272 ? 8.557 -6.488 -18.678 1.00 96.56 272 ARG A N 1
ATOM 2228 C CA . ARG A 1 272 ? 8.079 -5.704 -19.827 1.00 96.56 272 ARG A CA 1
ATOM 2229 C C . ARG A 1 272 ? 8.986 -4.511 -20.120 1.00 96.56 272 ARG A C 1
ATOM 2231 O O . ARG A 1 272 ? 9.312 -4.286 -21.287 1.00 96.56 272 ARG A O 1
ATOM 2238 N N . ARG A 1 273 ? 9.394 -3.758 -19.092 1.00 95.75 273 ARG A N 1
ATOM 2239 C CA . ARG A 1 273 ? 10.284 -2.595 -19.242 1.00 95.75 273 ARG A CA 1
ATOM 2240 C C . ARG A 1 273 ? 11.676 -3.005 -19.722 1.00 95.75 273 ARG A C 1
ATOM 2242 O O . ARG A 1 273 ? 12.213 -2.338 -20.607 1.00 95.75 273 ARG A O 1
ATOM 2249 N N . ILE A 1 274 ? 12.216 -4.120 -19.219 1.00 96.06 274 ILE A N 1
ATOM 2250 C CA . ILE A 1 274 ? 13.488 -4.689 -19.698 1.00 96.06 274 ILE A CA 1
ATOM 2251 C C . ILE A 1 274 ? 13.384 -5.041 -21.185 1.00 96.06 274 ILE A C 1
ATOM 2253 O O . ILE A 1 274 ? 14.176 -4.549 -21.988 1.00 96.06 274 ILE A O 1
ATOM 2257 N N . MET A 1 275 ? 12.366 -5.812 -21.580 1.00 96.50 275 MET A N 1
ATOM 2258 C CA . MET A 1 275 ? 12.166 -6.200 -22.982 1.00 96.50 275 MET A CA 1
ATOM 2259 C C . MET A 1 275 ? 11.998 -4.987 -23.909 1.00 96.50 275 MET A C 1
ATOM 2261 O O . MET A 1 275 ? 12.495 -4.976 -25.039 1.00 96.50 275 MET A O 1
ATOM 2265 N N . GLU A 1 276 ? 11.299 -3.943 -23.457 1.00 96.56 276 GLU A N 1
ATOM 2266 C CA . GLU A 1 276 ? 11.149 -2.711 -24.228 1.00 96.56 276 GLU A CA 1
ATOM 2267 C C . GLU A 1 276 ? 12.481 -1.962 -24.381 1.00 96.56 276 GLU A C 1
ATOM 2269 O O . GLU A 1 276 ? 12.785 -1.462 -25.471 1.00 96.56 276 GLU A O 1
ATOM 2274 N N . GLN A 1 277 ? 13.296 -1.907 -23.326 1.00 96.25 277 GLN A N 1
ATOM 2275 C CA . GLN A 1 277 ? 14.622 -1.300 -23.372 1.00 96.25 277 GLN A CA 1
ATOM 2276 C C . GLN A 1 277 ? 15.554 -2.057 -24.328 1.00 96.25 277 GLN A C 1
ATOM 2278 O O . GLN A 1 277 ? 16.135 -1.435 -25.219 1.00 96.25 277 GLN A O 1
ATOM 2283 N N . GLU A 1 278 ? 15.625 -3.385 -24.221 1.00 97.12 278 GLU A N 1
ATOM 2284 C CA . GLU A 1 278 ? 16.422 -4.231 -25.117 1.00 97.12 278 GLU A CA 1
ATOM 2285 C C . GLU A 1 278 ? 16.004 -4.051 -26.581 1.00 97.12 278 GLU A C 1
ATOM 2287 O O . GLU A 1 278 ? 16.845 -3.921 -27.473 1.00 97.12 278 GLU A O 1
ATOM 2292 N N . LYS A 1 279 ? 14.694 -3.960 -26.850 1.00 97.44 279 LYS A N 1
ATOM 2293 C CA . LYS A 1 279 ? 14.181 -3.688 -28.197 1.00 97.44 279 LYS A CA 1
ATOM 2294 C C . LYS A 1 279 ? 14.633 -2.320 -28.714 1.00 97.44 279 LYS A C 1
ATOM 2296 O O . LYS A 1 279 ? 15.074 -2.219 -29.862 1.00 97.44 279 LYS A O 1
ATOM 2301 N N . ARG A 1 280 ? 14.547 -1.268 -27.892 1.00 97.12 280 ARG A N 1
ATOM 2302 C CA . ARG A 1 280 ? 14.992 0.092 -28.257 1.00 97.12 280 ARG A CA 1
ATOM 2303 C C . ARG A 1 280 ? 16.498 0.137 -28.532 1.00 97.12 280 ARG A C 1
ATOM 2305 O O . ARG A 1 280 ? 16.926 0.811 -29.473 1.00 97.12 280 ARG A O 1
ATOM 2312 N N . GLU A 1 281 ? 17.294 -0.579 -27.743 1.00 96.75 281 GLU A N 1
ATOM 2313 C CA . GLU A 1 281 ? 18.741 -0.710 -27.937 1.00 96.75 281 GLU A CA 1
ATOM 2314 C C . GLU A 1 281 ? 19.070 -1.488 -29.218 1.00 96.75 281 GLU A C 1
ATOM 2316 O O . GLU A 1 281 ? 19.869 -1.015 -30.028 1.00 96.75 281 GLU A O 1
ATOM 2321 N N . ALA A 1 282 ? 18.383 -2.602 -29.481 1.00 96.88 282 ALA A N 1
ATOM 2322 C CA . ALA A 1 282 ? 18.539 -3.367 -30.716 1.00 96.88 282 ALA A CA 1
ATOM 2323 C C . ALA A 1 282 ? 18.175 -2.543 -31.965 1.00 96.88 282 ALA A C 1
ATOM 2325 O O . ALA A 1 282 ? 18.887 -2.581 -32.969 1.00 96.88 282 ALA A O 1
ATOM 2326 N N . GLU A 1 283 ? 17.095 -1.756 -31.918 1.00 96.88 283 GLU A N 1
ATOM 2327 C CA . GLU A 1 283 ? 16.730 -0.834 -33.002 1.00 96.88 283 GLU A CA 1
ATOM 2328 C C . GLU A 1 283 ? 17.765 0.282 -33.193 1.00 96.88 283 GLU A C 1
ATOM 2330 O O . GLU A 1 283 ? 18.075 0.651 -34.327 1.00 96.88 283 GLU A O 1
ATOM 2335 N N . ARG A 1 284 ? 18.325 0.826 -32.104 1.00 97.00 284 ARG A N 1
ATOM 2336 C CA . ARG A 1 284 ? 19.425 1.799 -32.175 1.00 97.00 284 ARG A CA 1
ATOM 2337 C C . ARG A 1 284 ? 20.659 1.180 -32.834 1.00 97.00 284 ARG A C 1
ATOM 2339 O O . ARG A 1 284 ? 21.238 1.815 -33.710 1.00 97.00 284 ARG A O 1
ATOM 2346 N N . GLN A 1 285 ? 21.020 -0.047 -32.467 1.00 96.56 285 GLN A N 1
ATOM 2347 C CA . GLN A 1 285 ? 22.181 -0.733 -33.030 1.00 96.56 285 GLN A CA 1
ATOM 2348 C C . GLN A 1 285 ? 22.008 -1.022 -34.524 1.00 96.56 285 GLN A C 1
ATOM 2350 O O . GLN A 1 285 ? 22.932 -0.787 -35.298 1.00 96.56 285 GLN A O 1
ATOM 2355 N N . LYS A 1 286 ? 20.809 -1.443 -34.947 1.00 97.50 286 LYS A N 1
ATOM 2356 C CA . LYS A 1 286 ? 20.479 -1.613 -36.371 1.00 97.50 286 LYS A CA 1
ATOM 2357 C C . LYS A 1 286 ? 20.626 -0.308 -37.152 1.00 97.50 286 LYS A C 1
ATOM 2359 O O . LYS A 1 286 ? 21.264 -0.313 -38.198 1.00 97.50 286 LYS A O 1
ATOM 2364 N N . ARG A 1 287 ? 20.115 0.811 -36.620 1.00 96.88 287 ARG A N 1
ATOM 2365 C CA . ARG A 1 287 ? 20.272 2.140 -37.243 1.00 96.88 287 ARG A CA 1
ATOM 2366 C C . ARG A 1 287 ? 21.742 2.536 -37.400 1.00 96.88 287 ARG A C 1
ATOM 2368 O O . ARG A 1 287 ? 22.126 2.994 -38.468 1.00 96.88 287 ARG A O 1
ATOM 2375 N N . LEU A 1 288 ? 22.564 2.315 -36.372 1.00 97.19 288 LEU A N 1
ATOM 2376 C CA . LEU A 1 288 ? 24.006 2.591 -36.433 1.00 97.19 288 LEU A CA 1
ATOM 2377 C C . LEU A 1 288 ? 24.726 1.699 -37.454 1.00 97.19 288 LEU A C 1
ATOM 2379 O O . LEU A 1 288 ? 25.625 2.160 -38.153 1.00 97.19 288 LEU A O 1
ATOM 2383 N N . GLU A 1 289 ? 24.342 0.426 -37.561 1.00 96.81 289 GLU A N 1
ATOM 2384 C CA . GLU A 1 289 ? 24.913 -0.489 -38.552 1.00 96.81 289 GLU A CA 1
ATOM 2385 C C . GLU A 1 289 ? 24.519 -0.100 -39.987 1.00 96.81 289 GLU A C 1
ATOM 2387 O O . GLU A 1 289 ? 25.357 -0.140 -40.889 1.00 96.81 289 GLU A O 1
ATOM 2392 N N . GLU A 1 290 ? 23.267 0.308 -40.206 1.00 96.88 290 GLU A N 1
ATOM 2393 C CA . GLU A 1 290 ? 22.784 0.829 -41.491 1.00 96.88 290 GLU A CA 1
ATOM 2394 C C . GLU A 1 290 ? 23.503 2.125 -41.886 1.00 96.88 290 GLU A C 1
ATOM 2396 O O . GLU A 1 290 ? 23.973 2.243 -43.018 1.00 96.88 290 GLU A O 1
ATOM 2401 N N . GLU A 1 291 ? 23.658 3.065 -40.951 1.00 96.88 291 GLU A N 1
ATOM 2402 C CA . GLU A 1 291 ? 24.398 4.313 -41.164 1.00 96.88 291 GLU A CA 1
ATOM 2403 C C . GLU A 1 291 ? 25.868 4.040 -41.504 1.00 96.88 291 GLU A C 1
ATOM 2405 O O . GLU A 1 291 ? 26.395 4.590 -42.473 1.00 96.88 291 GLU A O 1
ATOM 2410 N N . LYS A 1 292 ? 26.511 3.109 -40.789 1.00 97.38 292 LYS A N 1
ATOM 2411 C CA . LYS A 1 292 ? 27.883 2.683 -41.081 1.00 97.38 292 LYS A CA 1
ATOM 2412 C C . LYS A 1 292 ? 28.009 2.073 -42.480 1.00 97.38 292 LYS A C 1
ATOM 2414 O O . LYS A 1 292 ? 28.928 2.433 -43.210 1.00 97.38 292 LYS A O 1
ATOM 2419 N N . LYS A 1 293 ? 27.079 1.199 -42.888 1.00 97.00 293 LYS A N 1
ATOM 2420 C CA . LYS A 1 293 ? 27.063 0.610 -44.242 1.00 97.00 293 LYS A CA 1
ATOM 2421 C C . LYS A 1 293 ? 26.899 1.674 -45.325 1.00 97.00 293 LYS A C 1
ATOM 2423 O O . LYS A 1 293 ? 27.599 1.627 -46.336 1.00 97.00 293 LYS A O 1
ATOM 2428 N N . LEU A 1 294 ? 26.003 2.640 -45.113 1.00 97.00 294 LEU A N 1
ATOM 2429 C CA . LEU A 1 294 ? 25.806 3.765 -46.030 1.00 97.00 294 LEU A CA 1
ATOM 2430 C C . LEU A 1 294 ? 27.066 4.624 -46.141 1.00 97.00 294 LEU A C 1
ATOM 2432 O O . LEU A 1 294 ? 27.443 5.017 -47.245 1.00 97.00 294 LEU A O 1
ATOM 2436 N N . GLN A 1 295 ? 27.739 4.882 -45.021 1.00 96.62 295 GLN A N 1
ATOM 2437 C CA . GLN A 1 295 ? 28.980 5.642 -45.011 1.00 96.62 295 GLN A CA 1
ATOM 2438 C C . GLN A 1 295 ? 30.119 4.896 -45.718 1.00 96.62 295 GLN A C 1
ATOM 2440 O O . GLN A 1 295 ? 30.788 5.479 -46.569 1.00 96.62 295 GLN A O 1
ATOM 2445 N N . GLU A 1 296 ? 30.290 3.599 -45.460 1.00 96.50 296 GLU A N 1
ATOM 2446 C CA . GLU A 1 296 ? 31.268 2.758 -46.162 1.00 96.50 296 GLU A CA 1
ATOM 2447 C C . GLU A 1 296 ? 31.001 2.707 -47.679 1.00 96.50 296 GLU A C 1
ATOM 2449 O O . GLU A 1 296 ? 31.936 2.780 -48.482 1.00 96.50 296 GLU A O 1
ATOM 2454 N N . GLU A 1 297 ? 29.732 2.620 -48.097 1.00 96.88 297 GLU A N 1
ATOM 2455 C CA . GLU A 1 297 ? 29.342 2.692 -49.509 1.00 96.88 297 GLU A CA 1
ATOM 2456 C C . GLU A 1 297 ? 29.644 4.066 -50.121 1.00 96.88 297 GLU A C 1
ATOM 2458 O O . GLU A 1 297 ? 30.158 4.141 -51.241 1.00 96.88 297 GLU A O 1
ATOM 2463 N N . TYR A 1 298 ? 29.338 5.149 -49.408 1.00 96.31 298 TYR A N 1
ATOM 2464 C CA . TYR A 1 298 ? 29.609 6.511 -49.859 1.00 96.31 298 TYR A CA 1
ATOM 2465 C C . TYR A 1 298 ? 31.113 6.753 -50.039 1.00 96.31 298 TYR A C 1
ATOM 2467 O O . TYR A 1 298 ? 31.546 7.214 -51.096 1.00 96.31 298 TYR A O 1
ATOM 2475 N N . GLU A 1 299 ? 31.927 6.358 -49.060 1.00 96.56 299 GLU A N 1
ATOM 2476 C CA . GLU A 1 299 ? 33.386 6.438 -49.143 1.00 96.56 299 GLU A CA 1
ATOM 2477 C C . GLU A 1 299 ? 33.952 5.582 -50.280 1.00 96.56 299 GLU A C 1
ATOM 2479 O O . GLU A 1 299 ? 34.880 6.004 -50.972 1.00 96.56 299 GLU A O 1
ATOM 2484 N N . ARG A 1 300 ? 33.388 4.389 -50.521 1.00 96.69 300 ARG A N 1
ATOM 2485 C CA . ARG A 1 300 ? 33.774 3.551 -51.664 1.00 96.69 300 ARG A CA 1
ATOM 2486 C C . ARG A 1 300 ? 33.509 4.266 -52.990 1.00 96.69 300 ARG A C 1
ATOM 2488 O O . ARG A 1 300 ? 34.406 4.306 -53.826 1.00 96.69 300 ARG A O 1
ATOM 2495 N N . LYS A 1 301 ? 32.332 4.879 -53.160 1.00 96.88 301 LYS A N 1
ATOM 2496 C CA . LYS A 1 301 ? 31.990 5.650 -54.371 1.00 96.88 301 LYS A CA 1
ATOM 2497 C C . LYS A 1 301 ? 32.919 6.845 -54.581 1.00 96.88 301 LYS A C 1
ATOM 2499 O O . LYS A 1 301 ? 33.275 7.136 -55.721 1.00 96.88 301 LYS A O 1
ATOM 2504 N N . ILE A 1 302 ? 33.328 7.524 -53.505 1.00 97.00 302 ILE A N 1
ATOM 2505 C CA . ILE A 1 302 ? 34.325 8.603 -53.583 1.00 97.00 302 ILE A CA 1
ATOM 2506 C C . ILE A 1 302 ? 35.655 8.055 -54.101 1.00 97.00 302 ILE A C 1
ATOM 2508 O O . ILE A 1 302 ? 36.159 8.570 -55.097 1.00 97.00 302 ILE A O 1
ATOM 2512 N N . ARG A 1 303 ? 36.183 6.985 -53.491 1.00 96.12 303 ARG A N 1
ATOM 2513 C CA . ARG A 1 303 ? 37.454 6.368 -53.913 1.00 96.12 303 ARG A CA 1
ATOM 2514 C C . ARG A 1 303 ? 37.422 5.923 -55.377 1.00 96.12 303 ARG A C 1
ATOM 2516 O O . ARG A 1 303 ? 38.327 6.251 -56.136 1.00 96.12 303 ARG A O 1
ATOM 2523 N N . GLU A 1 304 ? 36.352 5.250 -55.802 1.00 96.06 304 GLU A N 1
ATOM 2524 C CA . GLU A 1 304 ? 36.163 4.834 -57.201 1.00 96.06 304 GLU A CA 1
ATOM 2525 C C . GLU A 1 304 ? 36.154 6.036 -58.160 1.00 96.06 304 GLU A C 1
ATOM 2527 O O . GLU A 1 304 ? 36.765 5.992 -59.231 1.00 96.06 304 GLU A O 1
ATOM 2532 N N . ARG A 1 305 ? 35.495 7.138 -57.775 1.00 96.00 305 ARG A N 1
ATOM 2533 C CA . ARG A 1 305 ? 35.447 8.359 -58.585 1.00 96.00 305 ARG A CA 1
ATOM 2534 C C . ARG A 1 305 ? 36.805 9.053 -58.667 1.00 96.00 305 ARG A C 1
ATOM 2536 O O . ARG A 1 305 ? 37.160 9.544 -59.738 1.00 96.00 305 ARG A O 1
ATOM 2543 N N . GLU A 1 306 ? 37.550 9.103 -57.568 1.00 96.12 306 GLU A N 1
ATOM 2544 C CA . GLU A 1 306 ? 38.906 9.657 -57.525 1.00 96.12 306 GLU A CA 1
ATOM 2545 C C . GLU A 1 306 ? 39.871 8.851 -58.403 1.00 96.12 306 GLU A C 1
ATOM 2547 O O . GLU A 1 306 ? 40.588 9.440 -59.215 1.00 96.12 306 GLU A O 1
ATOM 2552 N N . GLU A 1 307 ? 39.832 7.517 -58.323 1.00 95.94 307 GLU A N 1
ATOM 2553 C CA . GLU A 1 307 ? 40.614 6.635 -59.197 1.00 95.94 307 GLU A CA 1
ATOM 2554 C C . GLU A 1 307 ? 40.248 6.817 -60.674 1.00 95.94 307 GLU A C 1
ATOM 2556 O O . GLU A 1 307 ? 41.132 6.881 -61.532 1.00 95.94 307 GLU A O 1
ATOM 2561 N N . GLN A 1 308 ? 38.954 6.936 -60.991 1.00 95.50 308 GLN A N 1
ATOM 2562 C CA . GLN A 1 308 ? 38.497 7.186 -62.359 1.00 95.50 308 GLN A CA 1
ATOM 2563 C C . GLN A 1 308 ? 39.050 8.512 -62.896 1.00 95.50 308 GLN A C 1
ATOM 2565 O O . GLN A 1 308 ? 39.601 8.550 -63.996 1.00 95.50 308 GLN A O 1
ATOM 2570 N N . LEU A 1 309 ? 38.942 9.589 -62.113 1.00 96.25 309 LEU A N 1
ATOM 2571 C CA . LEU A 1 309 ? 39.456 10.905 -62.489 1.00 96.25 309 LEU A CA 1
ATOM 2572 C C . LEU A 1 309 ? 40.975 10.893 -62.684 1.00 96.25 309 LEU A C 1
ATOM 2574 O O . LEU A 1 309 ? 41.480 11.592 -63.563 1.00 96.25 309 LEU A O 1
ATOM 2578 N N . LEU A 1 310 ? 41.709 10.114 -61.885 1.00 95.88 310 LEU A N 1
ATOM 2579 C CA . LEU A 1 310 ? 43.149 9.949 -62.056 1.00 95.88 310 LEU A CA 1
ATOM 2580 C C . LEU A 1 310 ? 43.472 9.260 -63.389 1.00 95.88 310 LEU A C 1
ATOM 2582 O O . LEU A 1 310 ? 44.264 9.793 -64.164 1.00 95.88 310 LEU A O 1
ATOM 2586 N N . ARG A 1 311 ? 42.793 8.150 -63.711 1.00 94.56 311 ARG A N 1
ATOM 2587 C CA . ARG A 1 311 ? 42.969 7.441 -64.993 1.00 94.56 311 ARG A CA 1
ATOM 2588 C C . ARG A 1 311 ? 42.620 8.316 -66.196 1.00 94.56 311 ARG A C 1
ATOM 2590 O O . ARG A 1 311 ? 43.330 8.292 -67.196 1.00 94.56 311 ARG A O 1
ATOM 2597 N N . GLU A 1 312 ? 41.545 9.100 -66.108 1.00 94.56 312 GLU A N 1
ATOM 2598 C CA . GLU A 1 312 ? 41.149 10.047 -67.159 1.00 94.56 312 GLU A CA 1
ATOM 2599 C C . GLU A 1 312 ? 42.213 11.134 -67.369 1.00 94.56 312 GLU A C 1
ATOM 2601 O O . GLU A 1 312 ? 42.552 11.449 -68.511 1.00 94.56 312 GLU A O 1
ATOM 2606 N N . LYS A 1 313 ? 42.788 11.675 -66.285 1.00 94.81 313 LYS A N 1
ATOM 2607 C CA . LYS A 1 313 ? 43.890 12.647 -66.361 1.00 94.81 313 LYS A CA 1
ATOM 2608 C C . LYS A 1 313 ? 45.141 12.047 -66.998 1.00 94.81 313 LYS A C 1
ATOM 2610 O O . LYS A 1 313 ? 45.693 12.662 -67.907 1.00 94.81 313 LYS A O 1
ATOM 2615 N N . GLU A 1 314 ? 45.558 10.859 -66.564 1.00 95.06 314 GLU A N 1
ATOM 2616 C CA . GLU A 1 314 ? 46.721 10.154 -67.121 1.00 95.06 314 GLU A CA 1
ATOM 2617 C C . GLU A 1 314 ? 46.529 9.826 -68.609 1.00 95.06 314 GLU A C 1
ATOM 2619 O O . GLU A 1 314 ? 47.438 10.027 -69.418 1.00 95.06 314 GLU A O 1
ATOM 2624 N N . ALA A 1 315 ? 45.333 9.375 -68.999 1.00 93.81 315 ALA A N 1
ATOM 2625 C CA . ALA A 1 315 ? 44.993 9.112 -70.394 1.00 93.81 315 ALA A CA 1
ATOM 2626 C C . ALA A 1 315 ? 45.042 10.393 -71.240 1.00 93.81 315 ALA A C 1
ATOM 2628 O O . ALA A 1 315 ? 45.683 10.401 -72.292 1.00 93.81 315 ALA A O 1
ATOM 2629 N N . ALA A 1 316 ? 44.436 11.484 -70.759 1.00 91.44 316 ALA A N 1
ATOM 2630 C CA . ALA A 1 316 ? 44.447 12.775 -71.442 1.00 91.44 316 ALA A CA 1
ATOM 2631 C C . ALA A 1 316 ? 45.870 13.344 -71.574 1.00 91.44 316 ALA A C 1
ATOM 2633 O O . ALA A 1 316 ? 46.227 13.915 -72.605 1.00 91.44 316 ALA A O 1
ATOM 2634 N N . GLU A 1 317 ? 46.711 13.177 -70.552 1.00 91.50 317 GLU A N 1
ATOM 2635 C CA . GLU A 1 317 ? 48.116 13.580 -70.595 1.00 91.50 317 GLU A CA 1
ATOM 2636 C C . GLU A 1 317 ? 48.920 12.728 -71.586 1.00 91.50 317 GLU A C 1
ATOM 2638 O O . GLU A 1 317 ? 49.673 13.268 -72.402 1.00 91.50 317 GLU A O 1
ATOM 2643 N N . SER A 1 318 ? 48.713 11.409 -71.589 1.00 92.19 318 SER A N 1
ATOM 2644 C CA . SER A 1 318 ? 49.328 10.512 -72.569 1.00 92.19 318 SER A CA 1
ATOM 2645 C C . SER A 1 318 ? 48.892 10.840 -74.001 1.00 92.19 318 SER A C 1
ATOM 2647 O O . SER A 1 318 ? 49.713 10.772 -74.916 1.00 92.19 318 SER A O 1
ATOM 2649 N N . GLU A 1 319 ? 47.624 11.183 -74.222 1.00 91.06 319 GLU A N 1
ATOM 2650 C CA . GLU A 1 319 ? 47.101 11.586 -75.530 1.00 91.06 319 GLU A CA 1
ATOM 2651 C C . GLU A 1 319 ? 47.722 12.907 -75.993 1.00 91.06 319 GLU A C 1
ATOM 2653 O O . GLU A 1 319 ? 48.275 12.970 -77.091 1.00 91.06 319 GLU A O 1
ATOM 2658 N N . LYS A 1 320 ? 47.749 13.929 -75.126 1.00 88.44 320 LYS A N 1
ATOM 2659 C CA . LYS A 1 320 ? 48.441 15.198 -75.404 1.00 88.44 320 LYS A CA 1
ATOM 2660 C C . LYS A 1 320 ? 49.911 14.981 -75.741 1.00 88.44 320 LYS A C 1
ATOM 2662 O O . LYS A 1 320 ? 50.425 15.598 -76.673 1.00 88.44 320 LYS A O 1
ATOM 2667 N N . ARG A 1 321 ? 50.596 14.096 -75.011 1.00 88.94 321 ARG A N 1
ATOM 2668 C CA . ARG A 1 321 ? 51.995 13.749 -75.282 1.00 88.94 321 ARG A CA 1
ATOM 2669 C C . ARG A 1 321 ? 52.159 13.120 -76.665 1.00 88.94 321 ARG A C 1
ATOM 2671 O O . ARG A 1 321 ? 53.006 13.580 -77.425 1.00 88.94 321 ARG A O 1
ATOM 2678 N N . ARG A 1 322 ? 51.320 12.143 -77.028 1.00 89.44 322 ARG A N 1
ATOM 2679 C CA . ARG A 1 322 ? 51.323 11.529 -78.371 1.00 89.44 322 ARG A CA 1
ATOM 2680 C C . ARG A 1 322 ? 51.061 12.559 -79.471 1.00 89.44 322 ARG A C 1
ATOM 2682 O O . ARG A 1 322 ? 51.802 12.582 -80.448 1.00 89.44 322 ARG A O 1
ATOM 2689 N N . ALA A 1 323 ? 50.077 13.440 -79.283 1.00 87.50 323 ALA A N 1
ATOM 2690 C CA . ALA A 1 323 ? 49.756 14.504 -80.232 1.00 87.50 323 ALA A CA 1
ATOM 2691 C C . ALA A 1 323 ? 50.923 15.491 -80.414 1.00 87.50 323 ALA A C 1
ATOM 2693 O O . ALA A 1 323 ? 51.209 15.910 -81.534 1.00 87.50 323 ALA A O 1
ATOM 2694 N N . ARG A 1 324 ? 51.645 15.837 -79.336 1.00 87.19 324 ARG A N 1
ATOM 2695 C CA . ARG A 1 324 ? 52.851 16.683 -79.406 1.00 87.19 324 ARG A CA 1
ATOM 2696 C C . ARG A 1 324 ? 53.992 15.992 -80.148 1.00 87.19 324 ARG A C 1
ATOM 2698 O O . ARG A 1 324 ? 54.633 16.621 -80.983 1.00 87.19 324 ARG A O 1
ATOM 2705 N N . GLU A 1 325 ? 54.235 14.712 -79.868 1.00 88.12 325 GLU A N 1
ATOM 2706 C CA . GLU A 1 325 ? 55.250 13.919 -80.570 1.00 88.12 325 GLU A CA 1
ATOM 2707 C C . GLU A 1 325 ? 54.931 13.786 -82.068 1.00 88.12 325 GLU A C 1
ATOM 2709 O O . GLU A 1 325 ? 55.822 13.899 -82.908 1.00 88.12 325 GLU A O 1
ATOM 2714 N N . GLU A 1 326 ? 53.663 13.574 -82.423 1.00 87.69 326 GLU A N 1
ATOM 2715 C CA . GLU A 1 326 ? 53.208 13.515 -83.813 1.00 87.69 326 GLU A CA 1
ATOM 2716 C C . GLU A 1 326 ? 53.321 14.867 -84.523 1.00 87.69 326 GLU A C 1
ATOM 2718 O O . GLU A 1 326 ? 53.874 14.932 -85.623 1.00 87.69 326 GLU A O 1
ATOM 2723 N N . PHE A 1 327 ? 52.882 15.951 -83.877 1.00 86.44 327 PHE A N 1
ATOM 2724 C CA . PHE A 1 327 ? 53.056 17.309 -84.388 1.00 86.44 327 PHE A CA 1
ATOM 2725 C C . PHE A 1 327 ? 54.535 17.627 -84.633 1.00 86.44 327 PHE A C 1
ATOM 2727 O O . PHE A 1 327 ? 54.879 18.136 -85.695 1.00 86.44 327 PHE A O 1
ATOM 2734 N N . ALA A 1 328 ? 55.422 17.270 -83.698 1.00 83.69 328 ALA A N 1
ATOM 2735 C CA . ALA A 1 328 ? 56.861 17.471 -83.845 1.00 83.69 328 ALA A CA 1
ATOM 2736 C C . ALA A 1 328 ? 57.446 16.676 -85.025 1.00 83.69 328 ALA A C 1
ATOM 2738 O O . ALA A 1 328 ? 58.226 17.230 -85.799 1.00 83.69 328 ALA A O 1
ATOM 2739 N N . ARG A 1 329 ? 57.044 15.406 -85.207 1.00 84.56 329 ARG A N 1
ATOM 2740 C CA . ARG A 1 329 ? 57.476 14.584 -86.355 1.00 84.56 329 ARG A CA 1
ATOM 2741 C C . ARG A 1 329 ? 57.050 15.186 -87.696 1.00 84.56 329 ARG A C 1
ATOM 2743 O O . ARG A 1 329 ? 57.837 15.184 -88.635 1.00 84.56 329 ARG A O 1
ATOM 2750 N N . ASN A 1 330 ? 55.836 15.727 -87.766 1.00 81.94 330 ASN A N 1
ATOM 2751 C CA . ASN A 1 330 ? 55.250 16.268 -88.995 1.00 81.94 330 ASN A CA 1
ATOM 2752 C C . ASN A 1 330 ? 55.466 17.787 -89.163 1.00 81.94 330 ASN A C 1
ATOM 2754 O O . ASN A 1 330 ? 54.943 18.388 -90.103 1.00 81.94 330 ASN A O 1
ATOM 2758 N N . MET A 1 331 ? 56.235 18.425 -88.271 1.00 80.31 331 MET A N 1
ATOM 2759 C CA . MET A 1 331 ? 56.371 19.883 -88.210 1.00 80.31 331 MET A CA 1
ATOM 2760 C C . MET A 1 331 ? 56.978 20.463 -89.490 1.00 80.31 331 MET A C 1
ATOM 2762 O O . MET A 1 331 ? 56.475 21.457 -89.997 1.00 80.31 331 MET A O 1
ATOM 2766 N N . ALA A 1 332 ? 58.039 19.857 -90.028 1.00 69.56 332 ALA A N 1
ATOM 2767 C CA . ALA A 1 332 ? 58.758 20.399 -91.183 1.00 69.56 332 ALA A CA 1
ATOM 2768 C C . ALA A 1 332 ? 57.960 20.290 -92.496 1.00 69.56 332 ALA A C 1
ATOM 2770 O O . ALA A 1 332 ? 57.937 21.244 -93.272 1.00 69.56 332 ALA A O 1
ATOM 2771 N N . SER A 1 333 ? 57.275 19.162 -92.713 1.00 75.75 333 SER A N 1
ATOM 2772 C CA . SER A 1 333 ? 56.432 18.915 -93.893 1.00 75.75 333 SER A CA 1
ATOM 2773 C C . SER A 1 333 ? 55.104 19.674 -93.836 1.00 75.75 333 SER A C 1
ATOM 2775 O O . SER A 1 333 ? 54.535 20.017 -94.867 1.00 75.75 333 SER A O 1
ATOM 2777 N N . GLY A 1 334 ? 54.615 20.005 -92.636 1.00 73.81 334 GLY A N 1
ATOM 2778 C CA . GLY A 1 334 ? 53.361 20.740 -92.453 1.00 73.81 334 GLY A CA 1
ATOM 2779 C C . GLY A 1 334 ? 53.339 22.132 -93.095 1.00 73.81 334 GLY A C 1
ATOM 2780 O O . GLY A 1 334 ? 52.263 22.607 -93.443 1.00 73.81 334 GLY A O 1
ATOM 2781 N N . PHE A 1 335 ? 54.499 22.771 -93.298 1.00 77.19 335 PHE A N 1
ATOM 2782 C CA . PHE A 1 335 ? 54.617 24.097 -93.929 1.00 77.19 335 PHE A CA 1
ATOM 2783 C C . PHE A 1 335 ? 54.581 24.068 -95.465 1.00 77.19 335 PHE A C 1
ATOM 2785 O O . PHE A 1 335 ? 54.618 25.130 -96.085 1.00 77.19 335 PHE A O 1
ATOM 2792 N N . GLU A 1 336 ? 54.503 22.891 -96.092 1.00 75.62 336 GLU A N 1
ATOM 2793 C CA . GLU A 1 336 ? 54.316 22.778 -97.546 1.00 75.62 336 GLU A CA 1
ATOM 2794 C C . GLU A 1 336 ? 52.899 23.200 -97.964 1.00 75.62 336 GLU A C 1
ATOM 2796 O O . GLU A 1 336 ? 52.716 23.813 -99.014 1.00 75.62 336 GLU A O 1
ATOM 2801 N N . GLN A 1 337 ? 51.901 22.960 -97.107 1.00 77.88 337 GLN A N 1
ATOM 2802 C CA . GLN A 1 337 ? 50.542 23.463 -97.307 1.00 77.88 337 GLN A CA 1
ATOM 2803 C C . GLN A 1 337 ? 50.400 24.920 -96.839 1.00 77.88 337 GLN A C 1
ATOM 2805 O O . GLN A 1 337 ? 50.922 25.324 -95.797 1.00 77.88 337 GLN A O 1
ATOM 2810 N N . GLN A 1 338 ? 49.629 25.710 -97.588 1.00 82.50 338 GLN A N 1
ATOM 2811 C CA . GLN A 1 338 ? 49.377 27.132 -97.311 1.00 82.50 338 GLN A CA 1
ATOM 2812 C C . GLN A 1 338 ? 47.880 27.461 -97.193 1.00 82.50 338 GLN A C 1
ATOM 2814 O O . GLN A 1 338 ? 47.480 28.608 -97.377 1.00 82.50 338 GLN A O 1
ATOM 2819 N N . GLU A 1 339 ? 47.054 26.457 -96.887 1.00 80.44 339 GLU A N 1
ATOM 2820 C CA . GLU A 1 339 ? 45.593 26.590 -96.797 1.00 80.44 339 GLU A CA 1
ATOM 2821 C C . GLU A 1 339 ? 45.114 26.833 -95.359 1.00 80.44 339 GLU A C 1
ATOM 2823 O O . GLU A 1 339 ? 44.341 27.758 -95.111 1.00 80.44 339 GLU A O 1
ATOM 2828 N N . ASN A 1 340 ? 45.608 26.041 -94.399 1.00 85.00 340 ASN A N 1
ATOM 2829 C CA . ASN A 1 340 ? 45.187 26.091 -92.997 1.00 85.00 340 ASN A CA 1
ATOM 2830 C C . ASN A 1 340 ? 46.344 26.493 -92.068 1.00 85.00 340 ASN A C 1
ATOM 2832 O O . ASN A 1 340 ? 47.457 25.992 -92.253 1.00 85.00 340 ASN A O 1
ATOM 2836 N N . PRO A 1 341 ? 46.099 27.342 -91.045 1.00 85.81 341 PRO A N 1
ATOM 2837 C CA . PRO A 1 341 ? 47.092 27.664 -90.026 1.00 85.81 341 PRO A CA 1
ATOM 2838 C C . PRO A 1 341 ? 47.589 26.418 -89.289 1.00 85.81 341 PRO A C 1
ATOM 2840 O O . PRO A 1 341 ? 46.787 25.667 -88.732 1.00 85.81 341 PRO A O 1
ATOM 2843 N N . IL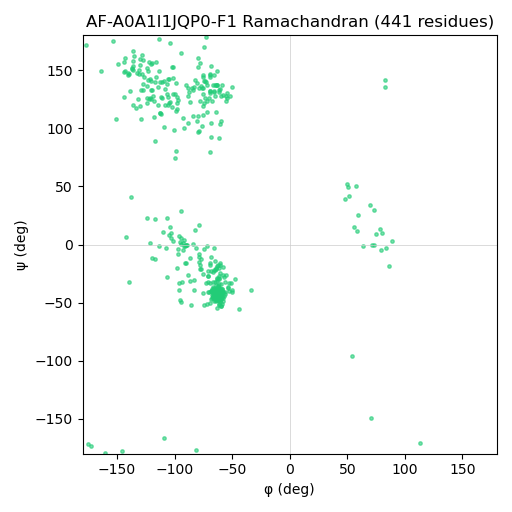E A 1 342 ? 48.905 26.244 -89.211 1.00 87.00 342 ILE A N 1
ATOM 2844 C CA . ILE A 1 342 ? 49.517 25.175 -88.418 1.00 87.00 342 ILE A CA 1
ATOM 2845 C C . ILE A 1 342 ? 49.425 25.553 -86.943 1.00 87.00 342 ILE A C 1
ATOM 2847 O O . ILE A 1 342 ? 49.955 26.582 -86.520 1.00 87.00 342 ILE A O 1
ATOM 2851 N N . LYS A 1 343 ? 48.739 24.722 -86.157 1.00 88.19 343 LYS A N 1
ATOM 2852 C CA . LYS A 1 343 ? 48.611 24.884 -84.709 1.00 88.19 343 LYS A CA 1
ATOM 2853 C C . LYS A 1 343 ? 49.104 23.638 -83.993 1.00 88.19 343 LYS A C 1
ATOM 2855 O O . LYS A 1 343 ? 48.870 22.531 -84.472 1.00 88.19 343 LYS A O 1
ATOM 2860 N N . ASP A 1 344 ? 49.770 23.828 -82.862 1.00 85.81 344 ASP A N 1
ATOM 2861 C CA . ASP A 1 344 ? 50.134 22.724 -81.978 1.00 85.81 344 ASP A CA 1
ATOM 2862 C C . ASP A 1 344 ? 48.907 22.205 -81.192 1.00 85.81 344 ASP A C 1
ATOM 2864 O O . ASP A 1 344 ? 47.842 22.835 -81.215 1.00 85.81 344 ASP A O 1
ATOM 2868 N N . PRO A 1 345 ? 49.019 21.060 -80.489 1.00 83.69 345 PRO A N 1
ATOM 2869 C CA . PRO A 1 345 ? 47.920 20.504 -79.694 1.00 83.69 345 PRO A CA 1
ATOM 2870 C C . PRO A 1 345 ? 47.416 21.403 -78.556 1.00 83.69 345 PRO A C 1
ATOM 2872 O O . PRO A 1 345 ? 46.319 21.179 -78.049 1.00 83.69 345 PRO A O 1
ATOM 2875 N N . ASP A 1 346 ? 48.193 22.408 -78.142 1.00 84.69 346 ASP A N 1
ATOM 2876 C CA . ASP A 1 346 ? 47.783 23.397 -77.141 1.00 84.69 346 ASP A CA 1
ATOM 2877 C C . ASP A 1 346 ? 47.075 24.609 -77.794 1.00 84.69 346 ASP A C 1
ATOM 2879 O O . ASP A 1 346 ? 46.611 25.517 -77.105 1.00 84.69 346 ASP A O 1
ATOM 2883 N N . GLY A 1 347 ? 46.938 24.609 -79.126 1.00 84.25 347 GLY A N 1
ATOM 2884 C CA . GLY A 1 347 ? 46.247 25.623 -79.916 1.00 84.25 347 GLY A CA 1
ATOM 2885 C C . GLY A 1 347 ? 47.127 26.791 -80.366 1.00 84.25 347 GLY A C 1
ATOM 2886 O O . GLY A 1 347 ? 46.608 27.710 -81.010 1.00 84.25 347 GLY A O 1
ATOM 2887 N N . ASN A 1 348 ? 48.433 26.773 -80.076 1.00 89.19 348 ASN A N 1
ATOM 2888 C CA . ASN A 1 348 ? 49.340 27.853 -80.466 1.00 89.19 348 ASN A CA 1
ATOM 2889 C C . ASN A 1 348 ? 49.674 27.749 -81.952 1.00 89.19 348 ASN A C 1
ATOM 2891 O O . ASN A 1 348 ? 49.968 26.665 -82.452 1.00 89.19 348 ASN A O 1
ATOM 2895 N N . ARG A 1 349 ? 49.661 28.878 -82.666 1.00 89.62 349 ARG A N 1
ATOM 2896 C CA . ARG A 1 349 ? 49.957 28.924 -84.101 1.00 89.62 349 ARG A CA 1
ATOM 2897 C C . ARG A 1 349 ? 51.459 29.008 -84.348 1.00 89.62 349 ARG A C 1
ATOM 2899 O O . ARG A 1 349 ? 52.145 29.827 -83.742 1.00 89.62 349 ARG A O 1
ATOM 2906 N N . TRP A 1 350 ? 51.941 28.209 -85.291 1.00 90.31 350 TRP A N 1
ATOM 2907 C CA . TRP A 1 350 ? 53.332 28.177 -85.724 1.00 90.31 350 TRP A CA 1
ATOM 2908 C C . TRP A 1 350 ? 53.470 28.729 -87.145 1.00 90.31 350 TRP A C 1
ATOM 2910 O O . TRP A 1 350 ? 52.627 28.484 -88.008 1.00 90.31 350 TRP A O 1
ATOM 2920 N N . VAL A 1 351 ? 54.531 29.501 -87.374 1.00 89.44 351 VAL A N 1
ATOM 2921 C CA . VAL A 1 351 ? 54.819 30.210 -88.628 1.00 89.44 351 VAL A CA 1
ATOM 2922 C C . VAL A 1 351 ? 56.278 29.959 -89.020 1.00 89.44 351 VAL A C 1
ATOM 2924 O O . VAL A 1 351 ? 57.139 29.806 -88.151 1.00 89.44 351 VAL A O 1
ATOM 2927 N N . LYS A 1 352 ? 56.569 29.911 -90.325 1.00 90.31 352 LYS A N 1
ATOM 2928 C CA . LYS A 1 352 ? 57.926 29.812 -90.878 1.00 90.31 352 LYS A CA 1
ATOM 2929 C C . LYS A 1 352 ? 58.352 31.125 -91.535 1.00 90.31 352 LYS A C 1
ATOM 2931 O O . LYS A 1 352 ? 57.607 31.709 -92.315 1.00 90.31 352 LYS A O 1
ATOM 2936 N N . CYS A 1 353 ? 59.568 31.576 -91.242 1.00 89.00 353 CYS A N 1
ATOM 2937 C CA . CYS A 1 353 ? 60.128 32.793 -91.816 1.00 89.00 353 CYS A CA 1
ATOM 2938 C C . CYS A 1 353 ? 60.519 32.569 -93.271 1.00 89.00 353 CYS A C 1
ATOM 2940 O O . CYS A 1 353 ? 61.310 31.670 -93.557 1.00 89.00 353 CYS A O 1
ATOM 2942 N N . GLU A 1 354 ? 60.018 33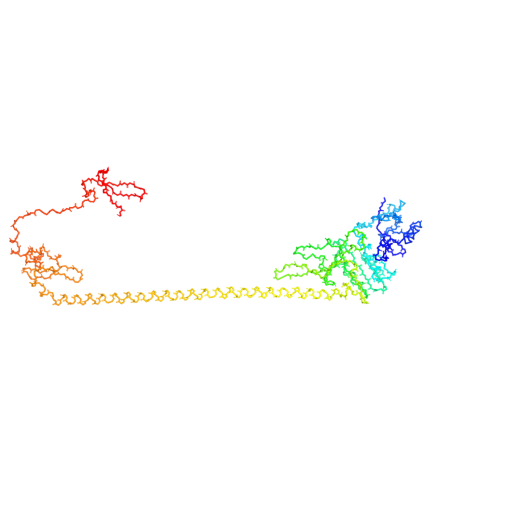.408 -94.173 1.00 87.25 354 GLU A N 1
ATOM 2943 C CA . GLU A 1 354 ? 60.323 33.316 -95.607 1.00 87.25 354 GLU A CA 1
ATOM 2944 C C . GLU A 1 354 ? 61.784 33.663 -95.919 1.00 87.25 354 GLU A C 1
ATOM 2946 O O . GLU A 1 354 ? 62.326 33.204 -96.918 1.00 87.25 354 GLU A O 1
ATOM 2951 N N . PHE A 1 355 ? 62.448 34.417 -95.037 1.00 85.50 355 PHE A N 1
ATOM 2952 C CA . PHE A 1 355 ? 63.810 34.904 -95.262 1.00 85.50 355 PHE A CA 1
ATOM 2953 C C . PHE A 1 355 ? 64.888 34.004 -94.655 1.00 85.50 355 PHE A C 1
ATOM 2955 O O . PHE A 1 355 ? 65.856 33.659 -95.321 1.00 85.50 355 PHE A O 1
ATOM 2962 N N . CYS A 1 356 ? 64.748 33.634 -93.379 1.00 87.12 356 CYS A N 1
ATOM 2963 C CA . CYS A 1 356 ? 65.757 32.833 -92.673 1.00 87.12 356 CYS A CA 1
ATOM 2964 C C . CYS A 1 356 ? 65.330 31.384 -92.420 1.00 87.12 356 CYS A C 1
ATOM 2966 O O . CYS A 1 356 ? 66.088 30.617 -91.835 1.00 87.12 356 CYS A O 1
ATOM 2968 N N . GLY A 1 357 ? 64.103 31.006 -92.790 1.00 85.69 357 GLY A N 1
ATOM 2969 C CA . GLY A 1 357 ? 63.575 29.663 -92.559 1.00 85.69 357 GLY A CA 1
ATOM 2970 C C . GLY A 1 357 ? 63.241 29.337 -91.099 1.00 85.69 357 GLY A C 1
ATOM 2971 O O . GLY A 1 357 ? 62.767 28.231 -90.848 1.00 85.69 357 GLY A O 1
ATOM 2972 N N . LYS A 1 358 ? 63.446 30.264 -90.146 1.00 88.75 358 LYS A N 1
ATOM 2973 C CA . LYS A 1 358 ? 63.108 30.081 -88.721 1.00 88.75 358 LYS A CA 1
ATOM 2974 C C . LYS A 1 358 ? 61.642 29.678 -88.575 1.00 88.75 358 LYS A C 1
ATOM 2976 O O . LYS A 1 358 ? 60.773 30.396 -89.055 1.00 88.75 358 LYS A O 1
ATOM 2981 N N . ILE A 1 359 ? 61.374 28.572 -87.886 1.00 89.56 359 ILE A N 1
ATOM 2982 C CA . ILE A 1 359 ? 60.024 28.132 -87.519 1.00 89.56 359 ILE A CA 1
ATOM 2983 C C . ILE A 1 359 ? 59.831 28.418 -86.034 1.00 89.56 359 ILE A C 1
ATOM 2985 O O . ILE A 1 359 ? 60.609 27.938 -85.212 1.00 89.56 359 ILE A O 1
ATOM 2989 N N . ALA A 1 360 ? 58.825 29.215 -85.689 1.00 89.56 360 ALA A N 1
ATOM 2990 C CA . ALA A 1 360 ? 58.500 29.533 -84.300 1.00 89.56 360 ALA A CA 1
ATOM 2991 C C . ALA A 1 360 ? 57.013 29.885 -84.153 1.00 89.56 360 ALA A C 1
ATOM 2993 O O . ALA A 1 360 ? 56.276 29.954 -85.139 1.00 89.56 360 ALA A O 1
ATOM 2994 N N . MET A 1 361 ? 56.564 30.099 -82.917 1.00 90.44 361 MET A N 1
ATOM 2995 C CA . MET A 1 361 ? 55.203 30.572 -82.657 1.00 90.44 361 MET A CA 1
ATOM 2996 C C . MET A 1 361 ? 54.985 31.964 -83.259 1.00 90.44 361 MET A C 1
ATOM 2998 O O . MET A 1 361 ? 55.910 32.774 -83.306 1.00 90.44 361 MET A O 1
ATOM 3002 N N . ASP A 1 362 ? 53.752 32.257 -83.666 1.00 87.25 362 ASP A N 1
ATOM 3003 C CA . ASP A 1 362 ? 53.350 33.518 -84.306 1.00 87.25 362 ASP A CA 1
ATOM 3004 C C . ASP A 1 362 ? 53.776 34.787 -83.539 1.00 87.25 362 ASP A C 1
ATOM 3006 O O . ASP A 1 362 ? 54.161 35.781 -84.149 1.00 87.25 362 ASP A O 1
ATOM 3010 N N . ARG A 1 363 ? 53.815 34.735 -82.204 1.00 90.06 363 ARG A N 1
ATOM 3011 C CA . ARG A 1 363 ? 54.323 35.805 -81.328 1.00 90.06 363 ARG A CA 1
ATOM 3012 C C . ARG A 1 363 ? 55.780 36.213 -81.591 1.00 90.06 363 ARG A C 1
ATOM 3014 O O . ARG A 1 363 ? 56.188 37.288 -81.163 1.00 90.06 363 ARG A O 1
ATOM 3021 N N . GLU A 1 364 ? 56.570 35.374 -82.261 1.00 90.00 364 GLU A N 1
ATOM 3022 C CA . GLU A 1 364 ? 57.959 35.667 -82.650 1.00 90.00 364 GLU A CA 1
ATOM 3023 C C . GLU A 1 364 ? 58.086 36.283 -84.056 1.00 90.00 364 GLU A C 1
ATOM 3025 O O . GLU A 1 364 ? 59.197 36.524 -84.549 1.00 90.00 364 GLU A O 1
ATOM 3030 N N . PHE A 1 365 ? 56.955 36.556 -84.708 1.00 90.62 365 PHE A N 1
ATOM 3031 C CA . PHE A 1 365 ? 56.879 37.100 -86.058 1.00 90.62 365 PHE A CA 1
ATOM 3032 C C . PHE A 1 365 ? 56.307 38.515 -86.065 1.00 90.62 365 PHE A C 1
ATOM 3034 O O . PHE A 1 365 ? 55.383 38.835 -85.321 1.00 90.62 365 PHE A O 1
ATOM 3041 N N . SER A 1 366 ? 56.875 39.383 -86.906 1.00 85.94 366 SER A N 1
ATOM 3042 C CA . SER A 1 366 ? 56.383 40.752 -87.097 1.00 85.94 366 SER A CA 1
ATOM 3043 C C . SER A 1 366 ? 55.220 40.808 -88.086 1.00 85.94 366 SER A C 1
ATOM 3045 O O . SER A 1 366 ? 54.336 41.651 -87.950 1.00 85.94 366 SER A O 1
ATOM 3047 N N . SER A 1 367 ? 55.200 39.897 -89.059 1.00 84.00 367 SER A N 1
ATOM 3048 C CA . SER A 1 367 ? 54.094 39.690 -89.988 1.00 84.00 367 SER A CA 1
ATOM 3049 C C . SER A 1 367 ? 53.952 38.207 -90.297 1.00 84.00 367 SER A C 1
ATOM 3051 O O . SER A 1 367 ? 54.932 37.462 -90.289 1.00 84.00 367 SER A O 1
ATOM 3053 N N . TYR A 1 368 ? 52.723 37.768 -90.545 1.00 82.25 368 TYR A N 1
ATOM 3054 C CA . TYR A 1 368 ? 52.420 36.397 -90.930 1.00 82.25 368 TYR A CA 1
ATOM 3055 C C . TYR A 1 368 ? 51.012 36.306 -91.508 1.00 82.25 368 TYR A C 1
ATOM 3057 O O . TYR A 1 368 ? 50.103 37.022 -91.084 1.00 82.25 368 TYR A O 1
ATOM 3065 N N . GLY A 1 369 ? 50.816 35.372 -92.434 1.00 75.69 369 GLY A N 1
ATOM 3066 C CA . GLY A 1 369 ? 49.522 35.123 -93.053 1.00 75.69 369 GLY A CA 1
ATOM 3067 C C . GLY A 1 369 ? 49.201 36.062 -94.218 1.00 75.69 369 GLY A C 1
ATOM 3068 O O . GLY A 1 369 ? 49.362 37.277 -94.157 1.00 75.69 369 GLY A O 1
ATOM 3069 N N . GLY A 1 370 ? 48.689 35.467 -95.291 1.00 75.62 370 GLY A N 1
ATOM 3070 C CA . GLY A 1 370 ? 48.297 36.143 -96.521 1.00 75.62 370 GLY A CA 1
ATOM 3071 C C . GLY A 1 370 ? 47.691 35.142 -97.503 1.00 75.62 370 GLY A C 1
ATOM 3072 O O . GLY A 1 370 ? 47.723 33.931 -97.269 1.00 75.62 370 GLY A O 1
ATOM 3073 N N . LYS A 1 371 ? 47.119 35.630 -98.607 1.00 70.88 371 LYS A N 1
ATOM 3074 C CA . LYS A 1 371 ? 46.541 34.767 -99.648 1.00 70.88 371 LYS A CA 1
ATOM 3075 C C . LYS A 1 371 ? 47.661 33.925 -100.276 1.00 70.88 371 LYS A C 1
ATOM 3077 O O . LYS A 1 371 ? 48.530 34.500 -100.913 1.00 70.88 371 LYS A O 1
ATOM 3082 N N . ASN A 1 372 ? 47.619 32.603 -100.091 1.00 72.00 372 ASN A N 1
ATOM 3083 C CA . ASN A 1 372 ? 48.638 31.610 -100.492 1.00 72.00 372 ASN A CA 1
ATOM 3084 C C . ASN A 1 372 ? 49.922 31.552 -99.630 1.00 72.00 372 ASN A C 1
ATOM 3086 O O . ASN A 1 372 ? 50.847 30.830 -99.988 1.00 72.00 372 ASN A O 1
ATOM 3090 N N . HIS A 1 373 ? 49.966 32.247 -98.485 1.00 81.75 373 HIS A N 1
ATOM 3091 C CA . HIS A 1 373 ? 51.118 32.285 -97.561 1.00 81.75 373 HIS A CA 1
ATOM 3092 C C . HIS A 1 373 ? 50.649 32.202 -96.097 1.00 81.75 373 HIS A C 1
ATOM 3094 O O . HIS A 1 373 ? 51.089 32.951 -95.225 1.00 81.75 373 HIS A O 1
ATOM 3100 N N . VAL A 1 374 ? 49.655 31.353 -95.814 1.00 84.75 374 VAL A N 1
ATOM 3101 C CA . VAL A 1 374 ? 48.988 31.290 -94.500 1.00 84.75 374 VAL A CA 1
ATOM 3102 C C . VAL A 1 374 ? 49.946 30.869 -93.376 1.00 84.75 374 VAL A C 1
ATOM 3104 O O . VAL A 1 374 ? 49.782 31.328 -92.243 1.00 84.75 374 VAL A O 1
ATOM 3107 N N . ASN A 1 375 ? 50.953 30.047 -93.672 1.00 87.31 375 ASN A N 1
ATOM 3108 C CA . ASN A 1 375 ? 51.909 29.512 -92.693 1.00 87.31 375 ASN A CA 1
ATOM 3109 C C . ASN A 1 375 ? 53.288 30.181 -92.761 1.00 87.31 375 ASN A C 1
ATOM 3111 O O . ASN A 1 375 ? 54.231 29.735 -92.102 1.00 87.31 375 ASN A O 1
ATOM 3115 N N . LEU A 1 376 ? 53.403 31.252 -93.544 1.00 86.81 376 LEU A N 1
ATOM 3116 C CA . LEU A 1 376 ? 54.639 31.974 -93.789 1.00 86.81 376 LEU A CA 1
ATOM 3117 C C . LEU A 1 376 ? 54.556 33.412 -93.262 1.00 86.81 376 LEU A C 1
ATOM 3119 O O . LEU A 1 376 ? 53.468 33.966 -93.066 1.00 86.81 376 LEU A O 1
ATOM 3123 N N . GLY A 1 377 ? 55.713 34.005 -92.989 1.00 88.00 377 GLY A N 1
ATOM 3124 C CA . GLY A 1 377 ? 55.801 35.368 -92.481 1.00 88.00 377 GLY A CA 1
ATOM 3125 C C . GLY A 1 377 ? 57.227 35.884 -92.348 1.00 88.00 377 GLY A C 1
ATOM 3126 O O . GLY A 1 377 ? 58.190 35.223 -92.734 1.00 88.00 377 GLY A O 1
ATOM 3127 N N . THR A 1 378 ? 57.366 37.054 -91.737 1.00 87.69 378 THR A N 1
ATOM 3128 C CA . THR A 1 378 ? 58.656 37.680 -91.442 1.00 87.69 378 THR A CA 1
ATOM 3129 C C . THR A 1 378 ? 58.911 37.605 -89.945 1.00 87.69 378 THR A C 1
ATOM 3131 O O . THR A 1 378 ? 58.134 38.131 -89.146 1.00 87.69 378 THR A O 1
ATOM 3134 N N . CYS A 1 379 ? 59.995 36.945 -89.528 1.00 89.62 379 CYS A N 1
ATOM 3135 C CA . CYS A 1 379 ? 60.351 36.938 -88.111 1.00 89.62 379 CYS A CA 1
ATOM 3136 C C . CYS A 1 379 ? 60.804 38.337 -87.660 1.00 89.62 379 CYS A C 1
ATOM 3138 O O . CYS A 1 379 ? 61.322 39.122 -88.460 1.00 89.62 379 CYS A O 1
ATOM 3140 N N . ILE A 1 380 ? 60.640 38.647 -86.369 1.00 87.88 380 ILE A N 1
ATOM 3141 C CA . ILE A 1 380 ? 60.979 39.970 -85.808 1.00 87.88 380 ILE A CA 1
ATOM 3142 C C . ILE A 1 380 ? 62.430 40.375 -86.124 1.00 87.88 380 ILE A C 1
ATOM 3144 O O . ILE A 1 380 ? 62.705 41.544 -86.386 1.00 87.88 380 ILE A O 1
ATOM 3148 N N . GLU A 1 381 ? 63.355 39.416 -86.133 1.00 86.62 381 GLU A N 1
ATOM 3149 C CA . GLU A 1 381 ? 64.765 39.653 -86.455 1.00 86.62 381 GLU A CA 1
ATOM 3150 C C . GLU A 1 381 ? 64.977 40.006 -87.932 1.00 86.62 381 GLU A C 1
ATOM 3152 O O . GLU A 1 381 ? 65.588 41.032 -88.229 1.00 86.62 381 GLU A O 1
ATOM 3157 N N . CYS A 1 382 ? 64.436 39.216 -88.868 1.00 85.81 382 CYS A N 1
ATOM 3158 C CA . CYS A 1 382 ? 64.544 39.508 -90.302 1.00 85.81 382 CYS A CA 1
ATOM 3159 C C . CYS A 1 382 ? 63.864 40.826 -90.662 1.00 85.81 382 CYS A C 1
ATOM 3161 O O . CYS A 1 382 ? 64.393 41.578 -91.468 1.00 85.81 382 CYS A O 1
ATOM 3163 N N . SER A 1 383 ? 62.749 41.152 -90.012 1.00 84.44 383 SER A N 1
ATOM 3164 C CA . SER A 1 383 ? 62.063 42.428 -90.205 1.00 84.44 383 SER A CA 1
ATOM 3165 C C . SER A 1 383 ? 62.914 43.643 -89.830 1.00 84.44 383 SER A C 1
ATOM 3167 O O . SER A 1 383 ? 62.658 44.729 -90.337 1.00 84.44 383 SER A O 1
ATOM 3169 N N . ARG A 1 384 ? 63.876 43.485 -88.913 1.00 84.81 384 ARG A N 1
ATOM 3170 C CA . ARG A 1 384 ? 64.763 44.564 -88.453 1.00 84.81 384 ARG A CA 1
ATOM 3171 C C . ARG A 1 384 ? 66.077 44.613 -89.224 1.00 84.81 384 ARG A C 1
ATOM 3173 O O . ARG A 1 384 ? 66.631 45.692 -89.396 1.00 84.81 384 ARG A O 1
ATOM 3180 N N . ASN A 1 385 ? 66.565 43.453 -89.657 1.00 80.06 385 ASN A N 1
ATOM 3181 C CA . ASN A 1 385 ? 67.954 43.291 -90.080 1.00 80.06 385 ASN A CA 1
ATOM 3182 C C . ASN A 1 385 ? 68.116 42.837 -91.538 1.00 80.06 385 ASN A C 1
ATOM 3184 O O . ASN A 1 385 ? 69.238 42.857 -92.037 1.00 80.06 385 ASN A O 1
ATOM 3188 N N . ASN A 1 386 ? 67.047 42.407 -92.222 1.00 73.69 386 ASN A N 1
ATOM 3189 C CA . ASN A 1 386 ? 67.126 41.977 -93.616 1.00 73.69 386 ASN A CA 1
ATOM 3190 C C . ASN A 1 386 ? 66.664 43.108 -94.562 1.00 73.69 386 ASN A C 1
ATOM 3192 O O . ASN A 1 386 ? 65.485 43.471 -94.528 1.00 73.69 386 ASN A O 1
ATOM 3196 N N . PRO A 1 387 ? 67.549 43.658 -95.418 1.00 65.81 387 PRO A N 1
ATOM 3197 C CA . PRO A 1 387 ? 67.186 44.718 -96.358 1.00 65.81 387 PRO A CA 1
ATOM 3198 C C . PRO A 1 387 ? 66.103 44.289 -97.362 1.00 65.81 387 PRO A C 1
ATOM 3200 O O . PRO A 1 387 ? 65.278 45.121 -97.731 1.00 65.81 387 PRO A O 1
ATOM 3203 N N . ASP A 1 388 ? 66.016 43.002 -97.717 1.00 65.12 388 ASP A N 1
ATOM 3204 C CA . ASP A 1 388 ? 64.971 42.477 -98.613 1.00 65.12 388 ASP A CA 1
ATOM 3205 C C . ASP A 1 388 ? 63.584 42.443 -97.945 1.00 65.12 388 ASP A C 1
ATOM 3207 O O . ASP A 1 388 ? 62.559 42.577 -98.614 1.00 65.12 388 ASP A O 1
ATOM 3211 N N . ALA A 1 389 ? 63.534 42.335 -96.612 1.00 59.47 389 ALA A N 1
ATOM 3212 C CA . ALA A 1 389 ? 62.291 42.417 -95.844 1.00 59.47 389 ALA A CA 1
ATOM 3213 C C . ALA A 1 389 ? 61.789 43.868 -95.683 1.00 59.47 38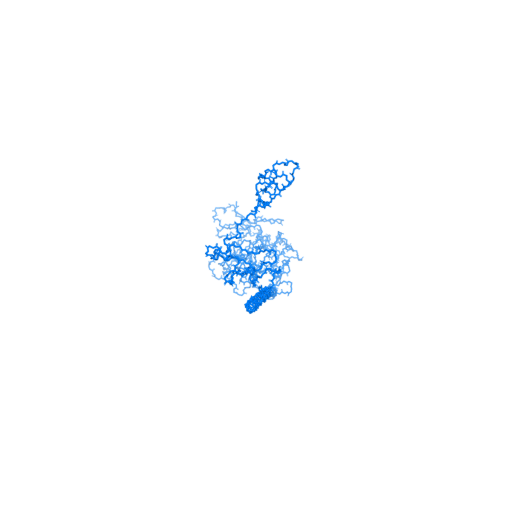9 ALA A C 1
ATOM 3215 O O . ALA A 1 389 ? 60.602 44.085 -95.441 1.00 59.47 389 ALA A O 1
ATOM 3216 N N . ALA A 1 390 ? 62.668 44.867 -95.843 1.00 54.59 390 ALA A N 1
ATOM 3217 C CA . ALA A 1 390 ? 62.332 46.287 -95.718 1.00 54.59 390 ALA A CA 1
ATOM 3218 C C . ALA A 1 390 ? 61.618 46.863 -96.961 1.00 54.59 390 ALA A C 1
ATOM 3220 O O . ALA A 1 390 ? 60.917 47.869 -96.854 1.00 54.59 390 ALA A O 1
ATOM 3221 N N . VAL A 1 391 ? 61.746 46.222 -98.132 1.00 51.28 391 VAL A N 1
ATOM 3222 C CA . VAL A 1 391 ? 61.206 46.723 -99.416 1.00 51.28 391 VAL A CA 1
ATOM 3223 C C . VAL A 1 391 ? 59.692 46.487 -99.568 1.00 51.28 391 VAL A C 1
ATOM 3225 O O . VAL A 1 391 ? 59.036 47.170 -100.351 1.00 51.28 391 VAL A O 1
ATOM 3228 N N . GLN A 1 392 ? 59.086 45.587 -98.785 1.00 51.28 392 GLN A N 1
ATOM 3229 C CA . GLN A 1 392 ? 57.653 45.267 -98.901 1.00 51.28 392 GLN A CA 1
ATOM 3230 C C . GLN A 1 392 ? 56.708 46.220 -98.143 1.00 51.28 392 GLN A C 1
ATOM 3232 O O . GLN A 1 392 ? 55.491 46.051 -98.206 1.00 51.28 392 GLN A O 1
ATOM 3237 N N . ILE A 1 393 ? 57.221 47.252 -97.462 1.00 49.09 393 ILE A N 1
ATOM 3238 C CA . ILE A 1 393 ? 56.382 48.244 -96.771 1.00 49.09 393 ILE A CA 1
ATOM 3239 C C . ILE A 1 393 ? 56.254 49.507 -97.635 1.00 49.09 393 ILE A C 1
ATOM 3241 O O . ILE A 1 393 ? 56.846 50.541 -97.340 1.00 49.09 393 ILE A O 1
ATOM 3245 N N . SER A 1 394 ? 55.461 49.452 -98.713 1.00 34.72 394 SER A N 1
ATOM 3246 C CA . SER A 1 394 ? 54.915 50.675 -99.325 1.00 34.72 394 SER A CA 1
ATOM 3247 C C . SER A 1 394 ? 53.548 50.479 -100.024 1.00 34.72 394 SER A C 1
ATOM 3249 O O . SER A 1 394 ? 53.463 49.981 -101.139 1.00 34.72 394 SER A O 1
ATOM 3251 N N . ILE A 1 395 ? 52.510 51.029 -99.357 1.00 38.34 395 ILE A N 1
ATOM 3252 C CA . ILE A 1 395 ? 51.209 51.562 -99.855 1.00 38.34 395 ILE A CA 1
ATOM 3253 C C . ILE A 1 395 ? 50.055 50.550 -100.124 1.00 38.34 395 ILE A C 1
ATOM 3255 O O . ILE A 1 395 ? 50.293 49.527 -100.755 1.00 38.34 395 ILE A O 1
ATOM 3259 N N . PRO A 1 396 ? 48.759 50.853 -99.818 1.00 42.22 396 PRO A N 1
ATOM 3260 C CA . PRO A 1 396 ? 48.155 51.781 -98.846 1.00 42.22 396 PRO A CA 1
ATOM 3261 C C . PRO A 1 396 ? 47.198 51.099 -97.837 1.00 42.22 396 PRO A C 1
ATOM 3263 O O . PRO A 1 396 ? 46.563 50.079 -98.101 1.00 42.22 396 PRO A O 1
ATOM 3266 N N . HIS A 1 397 ? 47.011 51.767 -96.698 1.00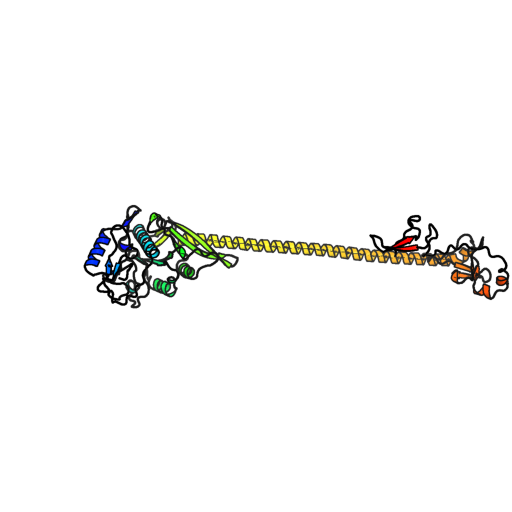 43.00 397 HIS A N 1
ATOM 3267 C CA . HIS A 1 397 ? 45.945 51.517 -95.727 1.00 43.00 397 HIS A CA 1
ATOM 3268 C C . HIS A 1 397 ? 44.552 51.592 -96.380 1.00 43.00 397 HIS A C 1
ATOM 3270 O O . HIS A 1 397 ? 44.194 52.613 -96.968 1.00 43.00 397 HIS A O 1
ATOM 3276 N N . ARG A 1 398 ? 43.726 50.557 -96.184 1.00 36.28 398 ARG A N 1
ATOM 3277 C CA . ARG A 1 398 ? 42.264 50.686 -96.226 1.00 36.28 398 ARG A CA 1
ATOM 3278 C C . ARG A 1 398 ? 41.703 50.224 -94.886 1.00 36.28 398 ARG A C 1
ATOM 3280 O O . ARG A 1 398 ? 42.072 49.173 -94.371 1.00 36.28 398 ARG A O 1
ATOM 3287 N N . GLU A 1 399 ? 40.910 51.104 -94.300 1.00 38.41 399 GLU A N 1
ATOM 3288 C CA . GLU A 1 399 ? 40.516 51.155 -92.897 1.00 38.41 399 GLU A CA 1
ATOM 3289 C C . GLU A 1 399 ? 39.783 49.895 -92.419 1.00 38.41 399 GLU A C 1
ATOM 3291 O O . GLU A 1 399 ? 38.777 49.462 -92.979 1.00 38.41 399 GLU A O 1
ATOM 3296 N N . SER A 1 400 ? 40.286 49.331 -91.324 1.00 40.97 400 SER A N 1
ATOM 3297 C CA . SER A 1 400 ? 39.610 48.323 -90.523 1.00 40.97 400 SER A CA 1
ATOM 3298 C C . SER A 1 400 ? 38.518 48.990 -89.686 1.00 40.97 400 SER A C 1
ATOM 3300 O O . SER A 1 400 ? 38.820 49.693 -88.720 1.00 40.97 400 SER A O 1
ATOM 3302 N N . ASN A 1 401 ? 37.251 48.716 -89.998 1.00 43.69 401 ASN A N 1
ATOM 3303 C CA . ASN A 1 401 ? 36.153 48.912 -89.053 1.00 43.69 401 ASN A CA 1
ATOM 3304 C C . ASN A 1 401 ? 36.277 47.875 -87.925 1.00 43.69 401 ASN A C 1
ATOM 3306 O O . ASN A 1 401 ? 35.608 46.844 -87.910 1.00 43.69 401 ASN A O 1
ATOM 3310 N N . ALA A 1 402 ? 37.172 48.145 -86.976 1.00 46.12 402 ALA A N 1
ATOM 3311 C CA . ALA A 1 402 ? 37.183 47.482 -85.686 1.00 46.12 402 ALA A CA 1
ATOM 3312 C C . ALA A 1 402 ? 36.112 48.153 -84.822 1.00 46.12 402 ALA A C 1
ATOM 3314 O O . ALA A 1 402 ? 36.330 49.216 -84.240 1.00 46.12 402 ALA A O 1
ATOM 3315 N N . ASN A 1 403 ? 34.933 47.536 -84.784 1.00 49.72 403 ASN A N 1
ATOM 3316 C CA . ASN A 1 403 ? 33.840 47.906 -83.899 1.00 49.72 403 ASN A CA 1
ATOM 3317 C C . ASN A 1 403 ? 34.313 47.737 -82.441 1.00 49.72 403 ASN A C 1
ATOM 3319 O O . ASN A 1 403 ? 34.272 46.641 -81.881 1.00 49.72 403 ASN A O 1
ATOM 3323 N N . ARG A 1 404 ? 34.851 48.808 -81.844 1.00 56.84 404 ARG A N 1
ATOM 3324 C CA . ARG A 1 404 ? 35.169 48.866 -80.415 1.00 56.84 404 ARG A CA 1
ATOM 3325 C C . ARG A 1 404 ? 33.843 48.863 -79.664 1.00 56.84 404 ARG A C 1
ATOM 3327 O O . ARG A 1 404 ? 33.148 49.873 -79.639 1.00 56.84 404 ARG A O 1
ATOM 3334 N N . TYR A 1 405 ? 33.492 47.725 -79.073 1.00 61.31 405 TYR A N 1
ATOM 3335 C CA . TYR A 1 405 ? 32.388 47.643 -78.124 1.00 61.31 405 TYR A CA 1
ATOM 3336 C C . TYR A 1 405 ? 32.704 48.554 -76.932 1.00 61.31 405 TYR A C 1
ATOM 3338 O O . TYR A 1 405 ? 33.547 48.225 -76.099 1.00 61.31 405 TYR A O 1
ATOM 3346 N N . ASP A 1 406 ? 32.061 49.719 -76.882 1.00 70.00 406 ASP A N 1
ATOM 3347 C CA . ASP A 1 406 ? 32.067 50.583 -75.707 1.00 70.00 406 ASP A CA 1
ATOM 3348 C C . ASP A 1 406 ? 30.964 50.092 -74.751 1.00 70.00 406 ASP A C 1
ATOM 3350 O O . ASP A 1 406 ? 29.776 50.240 -75.055 1.00 70.00 406 ASP A O 1
ATOM 3354 N N . PRO A 1 407 ? 31.313 49.512 -73.586 1.00 71.50 407 PRO A N 1
ATOM 3355 C CA . PRO A 1 407 ? 30.343 48.965 -72.638 1.00 71.50 407 PRO A CA 1
ATOM 3356 C C . PRO A 1 407 ? 29.428 50.026 -71.996 1.00 71.50 407 PRO A C 1
ATOM 3358 O O . PRO A 1 407 ? 28.536 49.660 -71.216 1.00 71.50 407 PRO A O 1
ATOM 3361 N N . THR A 1 408 ? 29.641 51.313 -72.299 1.00 78.81 408 THR A N 1
ATOM 3362 C CA . THR A 1 408 ? 28.817 52.451 -71.868 1.00 78.81 408 THR A CA 1
ATOM 3363 C C . THR A 1 408 ? 27.792 52.903 -72.916 1.00 78.81 408 THR A C 1
ATOM 3365 O O . THR A 1 408 ? 26.956 53.763 -72.623 1.00 78.81 408 THR A O 1
ATOM 3368 N N . VAL A 1 409 ? 27.794 52.296 -74.109 1.00 85.25 409 VAL A N 1
ATOM 3369 C CA . VAL A 1 409 ? 26.899 52.626 -75.226 1.00 85.25 409 VAL A CA 1
ATOM 3370 C C . VAL A 1 409 ? 25.963 51.453 -75.522 1.00 85.25 409 VAL A C 1
ATOM 3372 O O . VAL A 1 409 ? 26.352 50.289 -75.524 1.00 85.25 409 VAL A O 1
ATOM 3375 N N . CYS A 1 410 ? 24.684 51.751 -75.735 1.00 84.31 410 CYS A N 1
ATOM 3376 C CA . CYS A 1 410 ? 23.669 50.752 -76.028 1.00 84.31 410 CYS A CA 1
ATOM 3377 C C . CYS A 1 410 ? 23.879 50.205 -77.448 1.00 84.31 410 CYS A C 1
ATOM 3379 O O . CYS A 1 410 ? 23.837 50.995 -78.390 1.00 84.31 410 CYS A O 1
ATOM 3381 N N . PRO A 1 411 ? 24.037 48.884 -77.638 1.00 82.62 411 PRO A N 1
ATOM 3382 C CA . PRO A 1 411 ? 24.278 48.313 -78.963 1.00 82.62 411 PRO A CA 1
ATOM 3383 C C . PRO A 1 411 ? 23.057 48.394 -79.894 1.00 82.62 411 PRO A C 1
ATOM 3385 O O . PRO A 1 411 ? 23.212 48.266 -81.101 1.00 82.62 411 PRO A O 1
ATOM 3388 N N . GLU A 1 412 ? 21.850 48.612 -79.359 1.00 84.19 412 GLU A N 1
ATOM 3389 C CA . GLU A 1 412 ? 20.616 48.662 -80.160 1.00 84.19 412 GLU A CA 1
ATOM 3390 C C . GLU A 1 412 ? 20.318 50.049 -80.745 1.00 84.19 412 GLU A C 1
ATOM 3392 O O . GLU A 1 412 ? 19.699 50.153 -81.799 1.00 84.19 412 GLU A O 1
ATOM 3397 N N . CYS A 1 413 ? 20.713 51.127 -80.064 1.00 86.44 413 CYS A N 1
ATOM 3398 C CA . CYS A 1 413 ? 20.337 52.489 -80.467 1.00 86.44 413 CYS A CA 1
ATOM 3399 C C . CYS A 1 413 ? 21.437 53.535 -80.262 1.00 86.44 413 CYS A C 1
ATOM 3401 O O . CYS A 1 413 ? 21.178 54.734 -80.373 1.00 86.44 413 CYS A O 1
ATOM 3403 N N . SER A 1 414 ? 22.640 53.101 -79.885 1.00 84.81 414 SER A N 1
ATOM 3404 C CA . SER A 1 414 ? 23.824 53.938 -79.656 1.00 84.81 414 SER A CA 1
ATOM 3405 C C . SER A 1 414 ? 23.665 55.030 -78.587 1.00 84.81 414 SER A C 1
ATOM 3407 O O . SER A 1 414 ? 24.517 55.902 -78.446 1.00 84.81 414 SER A O 1
ATOM 3409 N N . SER A 1 415 ? 22.585 54.989 -77.801 1.00 86.69 415 SER A N 1
ATOM 3410 C CA . SER A 1 415 ? 22.373 55.880 -76.655 1.00 86.69 415 SER A CA 1
ATOM 3411 C C . SER A 1 415 ? 23.157 55.403 -75.431 1.00 86.69 415 SER A C 1
ATOM 3413 O O . SER A 1 415 ? 23.525 54.235 -75.331 1.00 86.69 415 SER A O 1
ATOM 3415 N N . ARG A 1 416 ? 23.389 56.286 -74.457 1.00 89.19 416 ARG A N 1
ATOM 3416 C CA . ARG A 1 416 ? 24.153 55.949 -73.248 1.00 89.19 416 ARG A CA 1
ATOM 3417 C C . ARG A 1 416 ? 23.457 54.866 -72.414 1.00 89.19 416 ARG A C 1
ATOM 3419 O O . ARG A 1 416 ? 22.249 54.922 -72.186 1.00 89.19 416 ARG A O 1
ATOM 3426 N N . LEU A 1 417 ? 24.222 53.903 -71.917 1.00 90.38 417 LEU A N 1
ATOM 3427 C CA . LEU A 1 417 ? 23.767 52.950 -70.912 1.00 90.38 417 LEU A CA 1
ATOM 3428 C C . LEU A 1 417 ? 23.902 53.566 -69.519 1.00 90.38 417 LEU A C 1
ATOM 3430 O O . LEU A 1 417 ? 24.930 54.150 -69.184 1.00 90.38 417 LEU A O 1
ATOM 3434 N N . VAL A 1 418 ? 22.852 53.443 -68.712 1.00 88.94 418 VAL A N 1
ATOM 3435 C CA . VAL A 1 418 ? 22.794 53.970 -67.347 1.00 88.94 418 VAL A CA 1
ATOM 3436 C C . VAL A 1 418 ? 22.363 52.882 -66.383 1.00 88.94 418 VAL A C 1
ATOM 3438 O O . VAL A 1 418 ? 21.575 51.997 -66.718 1.00 88.94 418 VAL A O 1
ATOM 3441 N N . GLU A 1 419 ? 22.880 52.950 -65.168 1.00 90.50 419 GLU A N 1
ATOM 3442 C CA . GLU A 1 419 ? 22.485 52.039 -64.110 1.00 90.50 419 GLU A CA 1
ATOM 3443 C C . GLU A 1 419 ? 21.115 52.427 -63.539 1.00 90.50 419 GLU A C 1
ATOM 3445 O O . GLU A 1 419 ? 20.833 53.604 -63.309 1.00 90.50 419 GLU A O 1
ATOM 3450 N N . ARG A 1 420 ? 20.239 51.441 -63.347 1.00 86.12 420 ARG A N 1
ATOM 3451 C CA . ARG A 1 420 ? 18.878 51.608 -62.836 1.00 86.12 420 ARG A CA 1
ATOM 3452 C C . ARG A 1 420 ? 18.569 50.540 -61.792 1.00 86.12 420 ARG A C 1
ATOM 3454 O O . ARG A 1 420 ? 19.099 49.433 -61.838 1.00 86.12 420 ARG A O 1
ATOM 3461 N N . ASN A 1 421 ? 17.658 50.863 -60.881 1.00 86.94 421 ASN A N 1
ATOM 3462 C CA . ASN A 1 421 ? 17.205 49.948 -59.837 1.00 86.94 421 ASN A CA 1
ATOM 3463 C C . ASN A 1 421 ? 15.822 49.407 -60.200 1.00 86.94 421 ASN A C 1
ATOM 3465 O O . ASN A 1 421 ? 14.890 50.181 -60.413 1.00 86.94 421 ASN A O 1
ATOM 3469 N N . GLY A 1 422 ? 15.699 48.084 -60.292 1.00 82.50 422 GLY A N 1
ATOM 3470 C CA . GLY A 1 422 ? 14.434 47.388 -60.509 1.00 82.50 422 GLY A CA 1
ATOM 3471 C C . GLY A 1 422 ? 14.040 46.544 -59.301 1.00 82.50 422 GLY A C 1
ATOM 3472 O O . GLY A 1 422 ? 14.795 46.413 -58.340 1.00 82.50 422 GLY A O 1
ATOM 3473 N N . ARG A 1 423 ? 12.866 45.909 -59.374 1.00 82.88 423 ARG A N 1
ATOM 3474 C CA . ARG A 1 423 ? 12.337 45.043 -58.303 1.00 82.88 423 ARG A CA 1
ATOM 3475 C C . ARG A 1 423 ? 13.281 43.888 -57.924 1.00 82.88 423 ARG A C 1
ATOM 3477 O O . ARG A 1 423 ? 13.271 43.464 -56.777 1.00 82.88 423 ARG A O 1
ATOM 3484 N N . ASN A 1 424 ? 14.108 43.429 -58.867 1.00 80.69 424 ASN A N 1
ATOM 3485 C CA . ASN A 1 424 ? 15.038 42.306 -58.697 1.00 80.69 424 ASN A CA 1
ATOM 3486 C C . ASN A 1 424 ? 16.508 42.752 -58.518 1.00 80.69 424 ASN A C 1
ATOM 3488 O O . ASN A 1 424 ? 17.410 41.935 -58.678 1.00 80.69 424 ASN A O 1
ATOM 3492 N N . GLY A 1 425 ? 16.765 44.036 -58.225 1.00 84.00 425 GLY A N 1
ATOM 3493 C CA . GLY A 1 425 ? 18.112 44.581 -58.004 1.00 84.00 425 GLY A CA 1
ATOM 3494 C C . GLY A 1 425 ? 18.584 45.585 -59.064 1.00 84.00 425 GLY A C 1
ATOM 3495 O O . GLY A 1 425 ? 17.807 46.056 -59.901 1.00 84.00 425 GLY A O 1
ATOM 3496 N N . ARG A 1 426 ? 19.871 45.951 -58.990 1.00 88.38 426 ARG A N 1
ATOM 3497 C CA . ARG A 1 426 ? 20.525 46.923 -59.887 1.00 88.38 426 ARG A CA 1
ATOM 3498 C C . ARG A 1 426 ? 20.782 46.282 -61.261 1.00 88.38 426 ARG A C 1
ATOM 3500 O O . ARG A 1 426 ? 21.259 45.152 -61.340 1.00 88.38 426 ARG A O 1
ATOM 3507 N N . PHE A 1 427 ? 20.482 46.991 -62.346 1.00 91.19 427 PHE A N 1
ATOM 3508 C CA . PHE A 1 427 ? 20.742 46.557 -63.724 1.00 91.19 427 PHE A CA 1
ATOM 3509 C C . PHE A 1 427 ? 21.159 47.741 -64.607 1.00 91.19 427 PHE A C 1
ATOM 3511 O O . PHE A 1 427 ? 20.893 48.895 -64.279 1.00 91.19 427 PHE A O 1
ATOM 3518 N N . VAL A 1 428 ? 21.797 47.479 -65.749 1.00 90.00 428 VAL A N 1
ATOM 3519 C CA . VAL A 1 428 ? 22.144 48.526 -66.724 1.00 90.00 428 VAL A CA 1
ATOM 3520 C C . VAL A 1 428 ? 21.080 48.564 -67.816 1.00 90.00 428 VAL A C 1
ATOM 3522 O O . VAL A 1 428 ? 20.817 47.546 -68.455 1.00 90.00 428 VAL A O 1
ATOM 3525 N N . GLY A 1 429 ? 20.474 49.729 -68.047 1.00 90.00 429 GLY A N 1
ATOM 3526 C CA . GLY A 1 429 ? 19.449 49.950 -69.069 1.00 90.00 429 GLY A CA 1
ATOM 3527 C C . GLY A 1 429 ? 19.776 51.125 -69.989 1.00 90.00 429 GLY A C 1
ATOM 3528 O O . GLY A 1 429 ? 20.560 52.009 -69.649 1.00 90.00 429 GLY A O 1
ATOM 3529 N N . CYS A 1 430 ? 19.168 51.148 -71.173 1.00 91.19 430 CYS A N 1
ATOM 3530 C CA . CYS A 1 430 ? 19.332 52.257 -72.111 1.00 91.19 430 CYS A CA 1
ATOM 3531 C C . CYS A 1 430 ? 18.716 53.568 -71.582 1.00 91.19 430 CYS A C 1
ATOM 3533 O O . CYS A 1 430 ? 17.597 53.575 -71.059 1.00 91.19 430 CYS A O 1
ATOM 3535 N N . SER A 1 431 ? 19.413 54.700 -71.744 1.00 90.38 431 SER A N 1
ATOM 3536 C CA . SER A 1 431 ? 18.893 56.024 -71.369 1.00 90.38 431 SER A CA 1
ATOM 3537 C C . SER A 1 431 ? 17.632 56.407 -72.153 1.00 90.38 431 SER A C 1
ATOM 3539 O O . SER A 1 431 ? 16.763 57.079 -71.605 1.00 90.38 431 SER A O 1
ATOM 3541 N N . SER A 1 432 ? 17.493 55.908 -73.384 1.00 89.25 432 SER A N 1
ATOM 3542 C CA . SER A 1 432 ? 16.384 56.184 -74.310 1.00 89.25 432 SER A CA 1
ATOM 3543 C C . SER A 1 432 ? 15.124 55.338 -74.063 1.00 89.25 432 SER A C 1
ATOM 3545 O O . SER A 1 432 ? 14.218 55.298 -74.899 1.00 89.25 432 SER A O 1
ATOM 3547 N N . TYR A 1 433 ? 15.031 54.643 -72.926 1.00 83.88 433 TYR A N 1
ATOM 3548 C CA . TYR A 1 433 ? 13.800 53.977 -72.490 1.00 83.88 433 TYR A CA 1
ATOM 3549 C C . TYR A 1 433 ? 12.662 55.006 -72.308 1.00 83.88 433 TYR A C 1
ATOM 3551 O O . TYR A 1 433 ? 12.898 56.030 -71.665 1.00 83.88 433 TYR A O 1
ATOM 3559 N N . PRO A 1 434 ? 11.432 54.768 -72.815 1.00 83.50 434 PRO A N 1
ATOM 3560 C CA . PRO A 1 434 ? 10.873 53.483 -73.259 1.00 83.50 434 PRO A CA 1
ATOM 3561 C C . PRO A 1 434 ? 11.065 53.132 -74.745 1.00 83.50 434 PRO A C 1
ATOM 3563 O O . PRO A 1 434 ? 10.638 52.056 -75.159 1.00 83.50 434 PRO A O 1
ATOM 3566 N N . ARG A 1 435 ? 11.690 53.999 -75.557 1.00 83.25 435 ARG A N 1
ATOM 3567 C CA . ARG A 1 435 ? 11.861 53.763 -77.007 1.00 83.25 435 ARG A CA 1
ATOM 3568 C C . ARG A 1 435 ? 12.870 52.658 -77.323 1.00 83.25 435 ARG A C 1
ATOM 3570 O O . ARG A 1 435 ? 12.752 52.009 -78.352 1.00 83.25 435 ARG A O 1
ATOM 3577 N N . CYS A 1 436 ? 13.831 52.432 -76.431 1.00 87.25 436 CYS A N 1
ATOM 3578 C CA . CYS A 1 436 ? 14.791 51.335 -76.500 1.00 87.25 436 CYS A CA 1
ATOM 3579 C C . CYS A 1 436 ? 14.710 50.511 -75.210 1.00 87.25 436 CYS A C 1
ATOM 3581 O O . CYS A 1 436 ? 14.811 51.075 -74.117 1.00 87.25 436 CYS A O 1
ATOM 3583 N N . LYS A 1 437 ? 14.510 49.191 -75.328 1.00 87.12 437 LYS A N 1
ATOM 3584 C CA . LYS A 1 437 ? 14.266 48.283 -74.189 1.00 87.12 437 LYS A CA 1
ATOM 3585 C C . LYS A 1 437 ? 15.479 47.441 -73.783 1.00 87.12 437 LYS A C 1
ATOM 3587 O O . LYS A 1 437 ? 15.350 46.622 -72.880 1.00 87.12 437 LYS A O 1
ATOM 3592 N N . TYR A 1 438 ? 16.642 47.669 -74.391 1.00 89.62 438 TYR A N 1
ATOM 3593 C CA . TYR A 1 438 ? 17.885 47.003 -74.013 1.00 89.62 438 TYR A CA 1
ATOM 3594 C C . TYR A 1 438 ? 18.194 47.109 -72.508 1.00 89.62 438 TYR A C 1
ATOM 3596 O O . TYR A 1 438 ? 18.268 48.212 -71.947 1.00 89.62 438 TYR A O 1
ATOM 3604 N N . THR A 1 439 ? 18.448 45.957 -71.882 1.00 88.69 439 THR A N 1
ATOM 3605 C CA . THR A 1 439 ? 18.907 45.822 -70.493 1.00 88.69 439 THR A CA 1
ATOM 3606 C C . THR A 1 439 ? 19.941 44.708 -70.371 1.00 88.69 439 THR A C 1
ATOM 3608 O O . THR A 1 439 ? 19.817 43.690 -71.048 1.00 88.69 439 THR A O 1
ATOM 3611 N N . ARG A 1 440 ? 20.908 44.849 -69.460 1.00 86.25 440 ARG A N 1
ATOM 3612 C CA . ARG A 1 440 ? 21.851 43.781 -69.088 1.00 86.25 440 ARG A CA 1
ATOM 3613 C C . ARG A 1 440 ? 22.063 43.722 -67.575 1.00 86.25 440 ARG A C 1
ATOM 3615 O O . ARG A 1 440 ? 21.963 44.745 -66.894 1.00 86.25 440 ARG A O 1
ATOM 3622 N N . SER A 1 441 ? 22.380 42.538 -67.052 1.00 81.25 441 SER A N 1
ATOM 3623 C CA . SER A 1 441 ? 22.725 42.370 -65.637 1.00 81.25 441 SER A CA 1
ATOM 3624 C C . SER A 1 441 ? 24.075 43.011 -65.321 1.00 81.25 441 SER A C 1
ATOM 3626 O O . SER A 1 441 ? 24.993 42.984 -66.145 1.00 81.25 441 SER A O 1
ATOM 3628 N N . ILE A 1 442 ? 24.208 43.531 -64.106 1.00 79.06 442 ILE A N 1
ATOM 3629 C CA . ILE A 1 442 ? 25.507 43.881 -63.535 1.00 79.06 442 ILE A CA 1
ATOM 3630 C C . ILE A 1 442 ? 26.089 42.567 -63.012 1.00 79.06 442 ILE A C 1
ATOM 3632 O O . ILE A 1 442 ? 25.553 42.003 -62.062 1.00 79.06 442 ILE A O 1
ATOM 3636 N N . ARG A 1 443 ? 27.089 42.026 -63.705 1.00 58.59 443 ARG A N 1
ATOM 3637 C CA . ARG A 1 443 ? 27.917 40.919 -63.218 1.00 58.59 443 ARG A CA 1
ATOM 3638 C C . ARG A 1 443 ? 29.299 41.454 -62.919 1.00 58.59 443 ARG A C 1
ATOM 3640 O O . ARG A 1 443 ? 29.760 42.282 -63.741 1.00 58.59 443 ARG A O 1
#